Protein 3PP4 (pdb70)

Foldseek 3Di:
DWAWAKDAAAEAEAQAKDKIKIFIDDDDLQAWKKWKWWAFPVRHIGTAKIARQVVGDIDGDCVLVPQWDWGADNVRSMIMIMGGRDDQRVFTWMKIFTQDPPPPGGPYIYPTYGYGYAPDDFDAWDKDKQAWEPVQDDDQKGKIWIKTDFGDDDDKDKDKPVNPDDPQKDKDDWDQDPVRGIMTMIMGMGGPVCLPPDWIWMWMADVVVRDIDIGIHHHD/DKAKAWPDQEAADAAFAKDKIKMFIPDFQADPVGFRFKWKWFAFPPGDIDTQAGRFFRGDPPRDPQWGKHDGRTMIMIMRHGDDLRRFGWMKMWGDSDPPTDIYPTYGYAHDDDFDFWDKDKDWADPVVLVVFKTKIKIKTHFGPDPDKDKWKAFLHHTDPDQKDKDKDDQDSPSRGIMMMIIGMDTSVVVVVTFKIKMWMDDPNDPHIDIDIDTPPDD/DDDLDDPDPVCVVPPSSVVVVVVD

Sequence (463 aa):
QVQLVQSGAEVKKKPGSSSSVKVSCKKASSGYAFSSYSWIINWVRQAPGQGLEWMMGRIFPGDGDTDYNGKFKGRVVTITADKSTSTAYMMELSSLRSEDTAVYYCARNVFDGYWLVYWGQGTLVTVSSASSTKGPSSVFPLAPSSSKSTSGGTAALGCLVKDYFPEPVTVSWNSGALTSGVHTFPAVVLQQSSGLYSSLSSVVTTVPSSSSLGTQTTYIICNVNHKPSNTKVDKKVVEPKDIVMTQTTPLSSLPVTPGEEPASSSISSCRSSKSLLHSSNGITYLLYWYLQKPGQSSPQLLIYQMMSNLLLVSSSGVPDRFSSGSSGSGTTDFTLKISRVEEAEEDVGVYYCAQNLELPYTFGGGTKVEIKRTVAAPSVFIFPPSDEQLKSGTTASVVCLLLNNNNFYPREAKVQWKVDNALQSGNSQESVVTEQDSSKKDSTYSLSSTLLTLSKADYEKHKVYACEVTHQGLSSPVTKSFNRGECIYNCEPANPSEKNSPSSTTQYCYSIQ

Structure (mmCIF, N/CA/C/O backbone):
data_3PP4
#
_entry.id   3PP4
#
_cell.length_a   84.050
_cell.length_b   85.900
_cell.length_c   72.870
_cell.angle_alpha   90.00
_cell.angle_beta   116.34
_cell.angle_gamma   90.00
#
_symmetry.space_group_name_H-M   'C 1 2 1'
#
loop_
_entity.id
_entity.type
_entity.pdbx_description
1 polymer 'GA101 Fab heavy chain'
2 polymer 'GA101 Fab light chain'
3 polymer 'B-lymphocyte antigen CD20'
4 non-polymer 'CHLORIDE ION'
5 water water
#
loop_
_atom_site.group_PDB
_atom_site.id
_atom_site.type_symbol
_atom_site.label_atom_id
_atom_site.label_alt_id
_atom_site.label_comp_id
_atom_site.label_asym_id
_atom_site.label_entity_id
_atom_site.label_seq_id
_atom_site.pdbx_PDB_ins_code
_atom_site.Cartn_x
_atom_site.Cartn_y
_atom_site.Cartn_z
_atom_site.occupancy
_atom_site.B_iso_or_equiv
_atom_site.auth_seq_id
_atom_site.auth_comp_id
_atom_site.auth_asym_id
_atom_site.auth_atom_id
_atom_site.pdbx_PDB_model_num
ATOM 1 N N . GLN A 1 1 ? 2.044 -12.206 10.731 1.00 35.31 1 GLN H N 1
ATOM 2 C CA . GLN A 1 1 ? 3.347 -11.695 11.134 1.00 32.93 1 GLN H CA 1
ATOM 3 C C . GLN A 1 1 ? 4.403 -12.054 10.097 1.00 28.44 1 GLN H C 1
ATOM 4 O O . GLN A 1 1 ? 4.749 -13.222 9.943 1.00 27.91 1 GLN H O 1
ATOM 10 N N . VAL A 1 2 ? 4.908 -11.050 9.386 1.00 24.73 2 VAL H N 1
ATOM 11 C CA . VAL A 1 2 ? 5.935 -11.278 8.376 1.00 21.21 2 VAL H CA 1
ATOM 12 C C . VAL A 1 2 ? 7.253 -11.644 9.040 1.00 20.02 2 VAL H C 1
ATOM 13 O O . VAL A 1 2 ? 7.712 -10.954 9.951 1.00 20.73 2 VAL H O 1
ATOM 17 N N . GLN A 1 3 ? 7.852 -12.740 8.588 1.00 17.52 3 GLN H N 1
ATOM 18 C CA . GLN A 1 3 ? 9.142 -13.168 9.107 1.00 17.27 3 GLN H CA 1
ATOM 19 C C . GLN A 1 3 ? 10.031 -13.660 7.978 1.00 16.47 3 GLN H C 1
ATOM 20 O O . GLN A 1 3 ? 9.561 -14.293 7.033 1.00 15.42 3 GLN H O 1
ATOM 26 N N . LEU A 1 4 ? 11.317 -13.338 8.076 1.00 14.59 4 LEU H N 1
ATOM 27 C CA . LEU A 1 4 ? 12.321 -13.860 7.168 1.00 12.53 4 LEU H CA 1
ATOM 28 C C . LEU A 1 4 ? 13.423 -14.458 8.018 1.00 13.32 4 LEU H C 1
ATOM 29 O O . LEU A 1 4 ? 14.132 -13.734 8.717 1.00 15.12 4 LEU H O 1
ATOM 34 N N . VAL A 1 5 ? 13.560 -15.780 7.970 1.00 12.67 5 VAL H N 1
ATOM 35 C CA . VAL A 1 5 ? 14.517 -16.466 8.827 1.00 13.80 5 VAL H CA 1
ATOM 36 C C . VAL A 1 5 ? 15.622 -17.100 7.988 1.00 12.69 5 VAL H C 1
ATOM 37 O O . VAL A 1 5 ? 15.360 -17.954 7.143 1.00 13.25 5 VAL H O 1
ATOM 41 N N . GLN A 1 6 ? 16.858 -16.672 8.223 1.00 13.14 6 GLN H N 1
ATOM 42 C CA . GLN A 1 6 ? 17.986 -17.128 7.418 1.00 12.98 6 GLN H CA 1
ATOM 43 C C . GLN A 1 6 ? 18.756 -18.263 8.072 1.00 13.50 6 GLN H C 1
ATOM 44 O O . GLN A 1 6 ? 18.643 -18.499 9.276 1.00 16.00 6 GLN H O 1
ATOM 50 N N . SER A 1 7 ? 19.544 -18.957 7.259 1.00 13.02 7 SER H N 1
ATOM 51 C CA . SER A 1 7 ? 20.444 -19.985 7.757 1.00 14.56 7 SER H CA 1
ATOM 52 C C . SER A 1 7 ? 21.538 -19.402 8.660 1.00 15.51 7 SER H C 1
ATOM 53 O O . SER A 1 7 ? 21.807 -18.198 8.649 1.00 14.97 7 SER H O 1
ATOM 56 N N . GLY A 1 8 ? 22.164 -20.270 9.445 1.00 15.42 8 GLY H N 1
ATOM 57 C CA . GLY A 1 8 ? 23.168 -19.848 10.403 1.00 16.58 8 GLY H CA 1
ATOM 58 C C . GLY A 1 8 ? 24.506 -19.505 9.774 1.00 16.72 8 GLY H C 1
ATOM 59 O O . GLY A 1 8 ? 24.729 -19.745 8.583 1.00 17.22 8 GLY H O 1
ATOM 60 N N . ALA A 1 9 ? 25.396 -18.941 10.586 1.00 17.14 9 ALA H N 1
ATOM 61 C CA . ALA A 1 9 ? 26.737 -18.575 10.142 1.00 17.83 9 ALA H CA 1
ATOM 62 C C . ALA A 1 9 ? 27.442 -19.734 9.456 1.00 19.98 9 ALA H C 1
ATOM 63 O O . ALA A 1 9 ? 27.302 -20.892 9.849 1.00 19.79 9 ALA H O 1
ATOM 65 N N . GLU A 1 10 ? 28.217 -19.408 8.434 1.00 21.14 10 GLU H N 1
ATOM 66 C CA . GLU A 1 10 ? 28.842 -20.424 7.611 1.00 24.31 10 GLU H CA 1
ATOM 67 C C . GLU A 1 10 ? 30.308 -20.063 7.410 1.00 21.56 10 GLU H C 1
ATOM 68 O O . GLU A 1 10 ? 30.640 -18.914 7.118 1.00 23.01 10 GLU H O 1
ATOM 74 N N . VAL A 1 11 ? 31.186 -21.039 7.603 1.00 20.55 11 VAL H N 1
ATOM 75 C CA . VAL A 1 11 ? 32.587 -20.873 7.253 1.00 20.67 11 VAL H CA 1
ATOM 76 C C . VAL A 1 11 ? 32.813 -21.567 5.920 1.00 19.71 11 VAL H C 1
ATOM 77 O O . VAL A 1 11 ? 32.435 -22.724 5.755 1.00 21.81 11 VAL H O 1
ATOM 81 N N . LYS A 1 12 ? 33.407 -20.855 4.966 1.00 17.96 12 LYS H N 1
ATOM 82 C CA . LYS A 1 12 ? 33.641 -21.400 3.630 1.00 16.68 12 LYS H CA 1
ATOM 83 C C . LYS A 1 12 ? 35.102 -21.260 3.245 1.00 17.12 12 LYS H C 1
ATOM 84 O O . LYS A 1 12 ? 35.741 -20.272 3.586 1.00 18.56 12 LYS H O 1
ATOM 90 N N . LYS A 1 13 ? 35.630 -22.247 2.529 1.00 17.25 13 LYS H N 1
ATOM 91 C CA A LYS A 1 13 ? 37.006 -22.161 2.067 0.75 18.33 13 LYS H CA 1
ATOM 92 C CA B LYS A 1 13 ? 37.006 -22.196 2.043 0.25 18.72 13 LYS H CA 1
ATOM 93 C C . LYS A 1 13 ? 37.093 -21.310 0.807 1.00 19.31 13 LYS H C 1
ATOM 94 O O . LYS A 1 13 ? 36.148 -21.244 0.024 1.00 18.62 13 LYS H O 1
ATOM 105 N N . PRO A 1 14 ? 38.235 -20.638 0.614 1.00 19.96 14 PRO H N 1
ATOM 106 C CA . PRO A 1 14 ? 38.406 -19.848 -0.608 1.00 20.07 14 PRO H CA 1
ATOM 107 C C . PRO A 1 14 ? 38.169 -20.699 -1.857 1.00 20.44 14 PRO H C 1
ATOM 108 O O . PRO A 1 14 ? 38.622 -21.847 -1.921 1.00 21.78 14 PRO H O 1
ATOM 112 N N . GLY A 1 15 ? 37.460 -20.141 -2.832 1.00 18.85 15 GLY H N 1
ATOM 113 C CA . GLY A 1 15 ? 37.185 -20.834 -4.080 1.00 17.86 15 GLY H CA 1
ATOM 114 C C . GLY A 1 15 ? 35.890 -21.627 -4.069 1.00 18.31 15 GLY H C 1
ATOM 115 O O . GLY A 1 15 ? 35.457 -22.132 -5.103 1.00 19.72 15 GLY H O 1
ATOM 116 N N . SER A 1 16 ? 35.269 -21.742 -2.901 1.00 17.11 16 SER H N 1
ATOM 117 C CA . SER A 1 16 ? 34.035 -22.516 -2.780 1.00 16.45 16 SER H CA 1
ATOM 118 C C . SER A 1 16 ? 32.807 -21.669 -3.098 1.00 14.94 16 SER H C 1
ATOM 119 O O . SER A 1 16 ? 32.921 -20.493 -3.429 1.00 15.78 16 SER H O 1
ATOM 122 N N . SER A 1 17 ? 31.634 -22.288 -3.012 1.00 16.67 17 SER H N 1
ATOM 123 C CA A SER A 1 17 ? 30.373 -21.584 -3.225 0.56 16.33 17 SER H CA 1
ATOM 124 C CA B SER A 1 17 ? 30.373 -21.591 -3.227 0.37 16.70 17 SER H CA 1
ATOM 125 C CA C SER A 1 17 ? 30.376 -21.588 -3.225 0.07 16.96 17 SER H CA 1
ATOM 126 C C . SER A 1 17 ? 29.462 -21.787 -2.022 1.00 17.95 17 SER H C 1
ATOM 127 O O . SER A 1 17 ? 29.304 -22.903 -1.530 1.00 22.24 17 SER H O 1
ATOM 134 N N . VAL A 1 18 ? 28.865 -20.703 -1.547 1.00 14.64 18 VAL H N 1
ATOM 135 C CA . VAL A 1 18 ? 27.983 -20.783 -0.393 1.00 15.52 18 VAL H CA 1
ATOM 136 C C . VAL A 1 18 ? 26.539 -20.673 -0.855 1.00 15.11 18 VAL H C 1
ATOM 137 O O . VAL A 1 18 ? 26.265 -20.079 -1.891 1.00 16.73 18 VAL H O 1
ATOM 141 N N . LYS A 1 19 ? 25.630 -21.277 -0.100 1.00 13.73 19 LYS H N 1
ATOM 142 C CA . LYS A 1 19 ? 24.201 -21.157 -0.362 1.00 12.34 19 LYS H CA 1
ATOM 143 C C . LYS A 1 19 ? 23.514 -20.666 0.908 1.00 14.66 19 LYS H C 1
ATOM 144 O O . LYS A 1 19 ? 23.462 -21.376 1.907 1.00 22.33 19 LYS H O 1
ATOM 150 N N . VAL A 1 20 ? 22.995 -19.446 0.877 1.00 10.76 20 VAL H N 1
ATOM 151 C CA . VAL A 1 20 ? 22.361 -18.863 2.052 1.00 11.27 20 VAL H CA 1
ATOM 152 C C . VAL A 1 20 ? 20.855 -18.927 1.862 1.00 11.91 20 VAL H C 1
ATOM 153 O O . VAL A 1 20 ? 20.354 -18.615 0.784 1.00 11.80 20 VAL H O 1
ATOM 157 N N . SER A 1 21 ? 20.134 -19.342 2.899 1.00 12.79 21 SER H N 1
ATOM 158 C CA . SER A 1 21 ? 18.684 -19.476 2.784 1.00 12.61 21 SER H CA 1
ATOM 159 C C . SER A 1 21 ? 17.952 -18.350 3.496 1.00 13.41 21 SER H C 1
ATOM 160 O O . SER A 1 21 ? 18.493 -17.705 4.394 1.00 14.58 21 SER H O 1
ATOM 163 N N . CYS A 1 22 ? 16.710 -18.135 3.079 1.00 11.84 22 CYS H N 1
ATOM 164 C CA . CYS A 1 22 ? 15.851 -17.092 3.624 1.00 11.60 22 CYS H CA 1
ATOM 165 C C . CYS A 1 22 ? 14.439 -17.651 3.591 1.00 12.48 22 CYS H C 1
ATOM 166 O O . CYS A 1 22 ? 13.802 -17.674 2.539 1.00 13.37 22 CYS H O 1
ATOM 169 N N . LYS A 1 23 ? 13.966 -18.133 4.735 1.00 12.46 23 LYS H N 1
ATOM 170 C CA A LYS A 1 23 ? 12.642 -18.736 4.799 0.63 13.05 23 LYS H CA 1
ATOM 171 C CA B LYS A 1 23 ? 12.648 -18.745 4.826 0.37 12.98 23 LYS H CA 1
ATOM 172 C C . LYS A 1 23 ? 11.598 -17.700 5.179 1.00 13.77 23 LYS H C 1
ATOM 173 O O . LYS A 1 23 ? 11.684 -17.062 6.231 1.00 14.69 23 LYS H O 1
ATOM 184 N N . ALA A 1 24 ? 10.614 -17.533 4.301 1.00 13.14 24 ALA H N 1
ATOM 185 C CA . ALA A 1 24 ? 9.600 -16.494 4.460 1.00 14.48 24 ALA H CA 1
ATOM 186 C C . ALA A 1 24 ? 8.287 -17.025 5.004 1.00 15.66 24 ALA H C 1
ATOM 187 O O . ALA A 1 24 ? 7.877 -18.147 4.704 1.00 17.53 24 ALA H O 1
ATOM 189 N N . SER A 1 25 ? 7.618 -16.195 5.791 1.00 17.06 25 SER H N 1
ATOM 190 C CA A SER A 1 25 ? 6.293 -16.537 6.284 0.88 18.96 25 SER H CA 1
ATOM 191 C CA B SER A 1 25 ? 6.311 -16.539 6.334 0.12 17.80 25 SER H CA 1
ATOM 192 C C . SER A 1 25 ? 5.505 -15.275 6.596 1.00 18.73 25 SER H C 1
ATOM 193 O O . SER A 1 25 ? 6.066 -14.182 6.687 1.00 19.06 25 SER H O 1
ATOM 198 N N . GLY A 1 26 ? 4.193 -15.430 6.730 1.00 20.07 26 GLY H N 1
ATOM 199 C CA . GLY A 1 26 ? 3.335 -14.316 7.083 1.00 20.52 26 GLY H CA 1
ATOM 200 C C . GLY A 1 26 ? 2.886 -13.429 5.939 1.00 20.74 26 GLY H C 1
ATOM 201 O O . GLY A 1 26 ? 2.261 -12.398 6.171 1.00 25.16 26 GLY H O 1
ATOM 202 N N . TYR A 1 27 ? 3.194 -13.817 4.708 1.00 20.96 27 TYR H N 1
ATOM 203 C CA . TYR A 1 27 ? 2.750 -13.063 3.536 1.00 20.90 27 TYR H CA 1
ATOM 204 C C . TYR A 1 27 ? 2.839 -13.967 2.306 1.00 20.42 27 TYR H C 1
ATOM 205 O O . TYR A 1 27 ? 3.325 -15.093 2.401 1.00 20.48 27 TYR H O 1
ATOM 214 N N . ALA A 1 28 ? 2.378 -13.483 1.157 1.00 20.59 28 ALA H N 1
ATOM 215 C CA . ALA A 1 28 ? 2.413 -14.284 -0.070 1.00 20.58 28 ALA H CA 1
ATOM 216 C C . ALA A 1 28 ? 3.812 -14.334 -0.681 1.00 18.54 28 ALA H C 1
ATOM 217 O O . ALA A 1 28 ? 4.232 -13.406 -1.364 1.00 19.18 28 ALA H O 1
ATOM 219 N N . PHE A 1 29 ? 4.522 -15.431 -0.437 1.00 18.00 29 PHE H N 1
ATOM 220 C CA . PHE A 1 29 ? 5.885 -15.608 -0.928 1.00 18.36 29 PHE H CA 1
ATOM 221 C C . PHE A 1 29 ? 6.041 -15.317 -2.419 1.00 16.29 29 PHE H C 1
ATOM 222 O O . PHE A 1 29 ? 7.018 -14.702 -2.838 1.00 16.28 29 PHE H O 1
ATOM 230 N N . SER A 1 30 ? 5.075 -15.751 -3.219 1.00 17.55 30 SER H N 1
ATOM 231 C CA A SER A 1 30 ? 5.179 -15.666 -4.674 1.00 19.00 30 SER H CA 1
ATOM 232 C CA B SER A 1 30 ? 5.219 -15.671 -4.666 0.00 18.13 30 SER H CA 1
ATOM 233 C C . SER A 1 30 ? 5.183 -14.242 -5.205 1.00 18.97 30 SER H C 1
ATOM 234 O O . SER A 1 30 ? 5.707 -13.976 -6.283 1.00 19.68 30 SER H O 1
ATOM 239 N N . TYR A 1 31 ? 4.585 -13.328 -4.453 1.00 18.27 31 TYR H N 1
ATOM 240 C CA . TYR A 1 31 ? 4.268 -12.019 -5.017 1.00 15.74 31 TYR H CA 1
ATOM 241 C C . TYR A 1 31 ? 5.016 -10.796 -4.475 1.00 15.30 31 TYR H C 1
ATOM 242 O O . TYR A 1 31 ? 4.558 -9.665 -4.643 1.00 16.38 31 TYR H O 1
ATOM 251 N N . SER A 1 32 ? 6.164 -11.014 -3.841 1.00 14.25 32 SER H N 1
ATOM 252 C CA . SER A 1 32 ? 7.053 -9.912 -3.479 1.00 14.31 32 SER H CA 1
ATOM 253 C C . SER A 1 32 ? 8.472 -10.255 -3.883 1.00 12.94 32 SER H C 1
ATOM 254 O O . SER A 1 32 ? 8.882 -11.415 -3.792 1.00 14.17 32 SER H O 1
ATOM 257 N N . TRP A 1 33 ? 9.218 -9.246 -4.326 1.00 11.59 33 TRP H N 1
ATOM 258 C CA . TRP A 1 33 ? 10.633 -9.417 -4.612 1.00 10.85 33 TRP H CA 1
ATOM 259 C C . TRP A 1 33 ? 11.391 -9.650 -3.321 1.00 11.06 33 TRP H C 1
ATOM 260 O O . TRP A 1 33 ? 11.193 -8.935 -2.333 1.00 12.01 33 TRP H O 1
ATOM 271 N N . ILE A 1 34 ? 12.247 -10.663 -3.323 1.00 9.32 34 ILE H N 1
ATOM 272 C CA A ILE A 1 34 ? 13.204 -10.855 -2.244 0.61 11.43 34 ILE H CA 1
ATOM 273 C CA B ILE A 1 34 ? 13.196 -10.826 -2.239 0.39 10.61 34 ILE H CA 1
ATOM 274 C C . ILE A 1 34 ? 14.552 -10.350 -2.730 1.00 11.55 34 ILE H C 1
ATOM 275 O O . ILE A 1 34 ? 15.041 -10.797 -3.775 1.00 13.11 34 ILE H O 1
ATOM 284 N N . ASN A 1 35 ? 15.135 -9.419 -1.983 1.00 10.13 35 ASN H N 1
ATOM 285 C CA . ASN A 1 35 ? 16.427 -8.843 -2.319 1.00 9.61 35 ASN H CA 1
ATOM 286 C C . ASN A 1 35 ? 17.513 -9.407 -1.427 1.00 10.37 35 ASN H C 1
ATOM 287 O O . ASN A 1 35 ? 17.251 -9.804 -0.294 1.00 12.45 35 ASN H O 1
ATOM 292 N N . TRP A 1 36 ? 18.734 -9.444 -1.947 1.00 9.72 36 TRP H N 1
ATOM 293 C CA . TRP A 1 36 ? 19.880 -9.840 -1.143 1.00 9.46 36 TRP H CA 1
ATOM 294 C C . TRP A 1 36 ? 20.854 -8.675 -1.080 1.00 10.28 36 TRP H C 1
ATOM 295 O O . TRP A 1 36 ? 21.183 -8.082 -2.104 1.00 11.12 36 TRP H O 1
ATOM 306 N N . VAL A 1 37 ? 21.282 -8.345 0.135 1.00 9.61 37 VAL H N 1
ATOM 307 C CA . VAL A 1 37 ? 22.157 -7.207 0.389 1.00 11.31 37 VAL H CA 1
ATOM 308 C C . VAL A 1 37 ? 23.221 -7.681 1.354 1.00 13.15 37 VAL H C 1
ATOM 309 O O . VAL A 1 37 ? 22.908 -8.358 2.331 1.00 15.19 37 VAL H O 1
ATOM 313 N N . ARG A 1 38 ? 24.480 -7.345 1.096 1.00 11.16 38 ARG H N 1
ATOM 314 C CA . ARG A 1 38 ? 25.527 -7.765 2.011 1.00 14.24 38 ARG H CA 1
ATOM 315 C C . ARG A 1 38 ? 26.202 -6.597 2.700 1.00 15.68 38 ARG H C 1
ATOM 316 O O . ARG A 1 38 ? 26.172 -5.460 2.226 1.00 15.84 38 ARG H O 1
ATOM 324 N N . GLN A 1 39 ? 26.806 -6.899 3.838 1.00 15.95 39 GLN H N 1
ATOM 325 C CA . GLN A 1 39 ? 27.489 -5.903 4.637 1.00 17.89 39 GLN H CA 1
ATOM 326 C C . GLN A 1 39 ? 28.852 -6.454 5.002 1.00 20.91 39 GLN H C 1
ATOM 327 O O . GLN A 1 39 ? 28.980 -7.249 5.929 1.00 20.42 39 GLN H O 1
ATOM 333 N N . ALA A 1 40 ? 29.861 -6.049 4.240 1.00 25.23 40 ALA H N 1
ATOM 334 C CA . ALA A 1 40 ? 31.236 -6.423 4.519 1.00 29.43 40 ALA H CA 1
ATOM 335 C C . ALA A 1 40 ? 31.842 -5.376 5.438 1.00 34.42 40 ALA H C 1
ATOM 336 O O . ALA A 1 40 ? 31.466 -4.205 5.373 1.00 35.67 40 ALA H O 1
ATOM 338 N N . PRO A 1 41 ? 32.770 -5.795 6.313 0.83 36.57 41 PRO H N 1
ATOM 339 C CA . PRO A 1 41 ? 33.473 -4.846 7.185 0.93 38.46 41 PRO H CA 1
ATOM 340 C C . PRO A 1 41 ? 34.129 -3.722 6.389 0.58 40.62 41 PRO H C 1
ATOM 341 O O . PRO A 1 41 ? 34.728 -3.967 5.342 0.90 40.87 41 PRO H O 1
ATOM 345 N N . GLY A 1 42 ? 34.009 -2.496 6.886 1.00 42.58 42 GLY H N 1
ATOM 346 C CA . GLY A 1 42 ? 34.611 -1.350 6.232 1.00 43.17 42 GLY H CA 1
ATOM 347 C C . GLY A 1 42 ? 33.831 -0.954 4.997 1.00 42.25 42 GLY H C 1
ATOM 348 O O . GLY A 1 42 ? 34.193 -0.018 4.285 1.00 42.71 42 GLY H O 1
ATOM 349 N N . GLN A 1 43 ? 32.750 -1.680 4.741 1.00 42.49 43 GLN H N 1
ATOM 350 C CA . GLN A 1 43 ? 31.867 -1.358 3.637 1.00 40.35 43 GLN H CA 1
ATOM 351 C C . GLN A 1 43 ? 30.477 -1.081 4.194 1.00 38.48 43 GLN H C 1
ATOM 352 O O . GLN A 1 43 ? 30.117 -1.551 5.277 1.00 38.88 43 GLN H O 1
ATOM 358 N N . GLY A 1 44 ? 29.695 -0.301 3.466 1.00 34.19 44 GLY H N 1
ATOM 359 C CA . GLY A 1 44 ? 28.325 -0.080 3.870 1.00 30.61 44 GLY H CA 1
ATOM 360 C C . GLY A 1 44 ? 27.513 -1.292 3.478 1.00 28.06 44 GLY H C 1
ATOM 361 O O . GLY A 1 44 ? 27.937 -2.432 3.664 1.00 30.33 44 GLY H O 1
ATOM 362 N N . LEU A 1 45 ? 26.335 -1.038 2.933 1.00 22.59 45 LEU H N 1
ATOM 363 C CA . LEU A 1 45 ? 25.482 -2.093 2.426 1.00 17.27 45 LEU H CA 1
ATOM 364 C C . LEU A 1 45 ? 25.657 -2.156 0.917 1.00 16.61 45 LEU H C 1
ATOM 365 O O . LEU A 1 45 ? 25.793 -1.125 0.252 1.00 17.94 45 LEU H O 1
ATOM 370 N N . GLU A 1 46 ? 25.686 -3.366 0.373 1.00 16.63 46 GLU H N 1
ATOM 371 C CA . GLU A 1 46 ? 25.824 -3.530 -1.065 1.00 15.44 46 GLU H CA 1
ATOM 372 C C . GLU A 1 46 ? 24.773 -4.488 -1.597 1.00 12.66 46 GLU H C 1
ATOM 373 O O . GLU A 1 46 ? 24.592 -5.581 -1.065 1.00 15.11 46 GLU H O 1
ATOM 379 N N . TRP A 1 47 ? 24.080 -4.066 -2.648 1.00 11.36 47 TRP H N 1
ATOM 380 C CA . TRP A 1 47 ? 23.005 -4.867 -3.233 1.00 11.63 47 TRP H CA 1
ATOM 381 C C . TRP A 1 47 ? 23.562 -5.963 -4.140 1.00 12.89 47 TRP H C 1
ATOM 382 O O . TRP A 1 47 ? 24.438 -5.708 -4.966 1.00 15.67 47 TRP H O 1
ATOM 393 N N . MET A 1 48 ? 23.047 -7.181 -3.997 1.00 12.67 48 MET H N 1
ATOM 394 C CA A MET A 1 48 ? 23.534 -8.282 -4.811 0.73 13.71 48 MET H CA 1
ATOM 395 C CA B MET A 1 48 ? 23.523 -8.324 -4.778 0.27 12.29 48 MET H CA 1
ATOM 396 C C . MET A 1 48 ? 22.583 -8.651 -5.936 1.00 13.33 48 MET H C 1
ATOM 397 O O . MET A 1 48 ? 23.017 -8.937 -7.055 1.00 15.10 48 MET H O 1
ATOM 406 N N . GLY A 1 49 ? 21.288 -8.634 -5.648 1.00 11.09 49 GLY H N 1
ATOM 407 C CA . GLY A 1 49 ? 20.302 -9.001 -6.641 1.00 10.18 49 GLY H CA 1
ATOM 408 C C . GLY A 1 49 ? 18.956 -9.261 -5.995 1.00 10.80 49 GLY H C 1
ATOM 409 O O . GLY A 1 49 ? 18.794 -9.097 -4.781 1.00 11.30 49 GLY H O 1
ATOM 410 N N . ARG A 1 50 ? 17.994 -9.687 -6.804 1.00 10.33 50 ARG H N 1
ATOM 411 C CA . ARG A 1 50 ? 16.651 -9.959 -6.303 1.00 9.26 50 ARG H CA 1
ATOM 412 C C . ARG A 1 50 ? 15.964 -11.031 -7.135 1.00 11.75 50 ARG H C 1
ATOM 413 O O . ARG A 1 50 ? 16.367 -11.305 -8.273 1.00 11.52 50 ARG H O 1
ATOM 421 N N . ILE A 1 51 ? 14.927 -11.633 -6.559 1.00 11.56 51 ILE H N 1
ATOM 422 C CA . ILE A 1 51 ? 14.115 -12.613 -7.264 1.00 12.14 51 ILE H CA 1
ATOM 423 C C . ILE A 1 51 ? 12.641 -12.368 -6.963 1.00 12.40 51 ILE H C 1
ATOM 424 O O . ILE A 1 51 ? 12.280 -11.969 -5.851 1.00 12.40 51 ILE H O 1
ATOM 429 N N . PHE A 1 52 ? 11.804 -12.571 -7.975 1.00 12.53 52 PHE H N 1
ATOM 430 C CA . PHE A 1 52 ? 10.357 -12.573 -7.806 1.00 12.57 52 PHE H CA 1
ATOM 431 C C . PHE A 1 52 ? 9.931 -14.033 -7.838 1.00 13.71 52 PHE H C 1
ATOM 432 O O . PHE A 1 52 ? 9.907 -14.640 -8.902 1.00 15.12 52 PHE H O 1
ATOM 440 N N . PRO A 1 53 ? 9.618 -14.613 -6.669 1.00 12.94 53 PRO H N 1
ATOM 441 C CA . PRO A 1 53 ? 9.460 -16.074 -6.641 1.00 15.41 53 PRO H CA 1
ATOM 442 C C . PRO A 1 53 ? 8.329 -16.613 -7.514 1.00 17.19 53 PRO H C 1
ATOM 443 O O . PRO A 1 53 ? 8.426 -17.744 -7.995 1.00 19.50 53 PRO H O 1
ATOM 447 N N . GLY A 1 54 ? 7.289 -15.816 -7.733 1.00 17.05 54 GLY H N 1
ATOM 448 C CA . GLY A 1 54 ? 6.151 -16.269 -8.512 1.00 18.79 54 GLY H CA 1
ATOM 449 C C . GLY A 1 54 ? 6.528 -16.770 -9.895 1.00 20.30 54 GLY H C 1
ATOM 450 O O . GLY A 1 54 ? 6.029 -17.801 -10.343 1.00 22.83 54 GLY H O 1
ATOM 451 N N . ASP A 1 55 ? 7.407 -16.042 -10.579 1.00 19.46 55 ASP H N 1
ATOM 452 C CA . ASP A 1 55 ? 7.820 -16.438 -11.922 1.00 21.18 55 ASP H CA 1
ATOM 453 C C . ASP A 1 55 ? 9.313 -16.744 -12.022 1.00 20.11 55 ASP H C 1
ATOM 454 O O . ASP A 1 55 ? 9.802 -17.133 -13.083 1.00 21.30 55 ASP H O 1
ATOM 459 N N . GLY A 1 56 ? 10.032 -16.572 -10.916 1.00 18.94 56 GLY H N 1
ATOM 460 C CA . GLY A 1 56 ? 11.456 -16.868 -10.884 1.00 18.22 56 GLY H CA 1
ATOM 461 C C . GLY A 1 56 ? 12.336 -15.803 -11.513 1.00 17.20 56 GLY H C 1
ATOM 462 O O . GLY A 1 56 ? 13.542 -16.003 -11.676 1.00 18.20 56 GLY H O 1
ATOM 463 N N . ASP A 1 57 ? 11.739 -14.668 -11.866 1.00 17.17 57 ASP H N 1
ATOM 464 C CA . ASP A 1 57 ? 12.471 -13.583 -12.509 1.00 16.42 57 ASP H CA 1
ATOM 465 C C . ASP A 1 57 ? 13.533 -13.039 -11.557 1.00 14.46 57 ASP H C 1
ATOM 466 O O . ASP A 1 57 ? 13.294 -12.931 -10.357 1.00 15.42 57 ASP H O 1
ATOM 471 N N . THR A 1 58 ? 14.705 -12.707 -12.091 1.00 15.22 58 THR H N 1
ATOM 472 C CA . THR A 1 58 ? 15.792 -12.168 -11.271 1.00 12.92 58 THR H CA 1
ATOM 473 C C . THR A 1 58 ? 16.424 -10.920 -11.879 1.00 14.13 58 THR H C 1
ATOM 474 O O . THR A 1 58 ? 16.310 -10.670 -13.076 1.00 16.61 58 THR H O 1
ATOM 478 N N . ASP A 1 59 ? 17.091 -10.145 -11.028 1.00 13.37 59 ASP H N 1
ATOM 479 C CA . ASP A 1 59 ? 17.988 -9.082 -11.455 1.00 14.09 59 ASP H CA 1
ATOM 480 C C . ASP A 1 59 ? 19.236 -9.198 -10.605 1.00 14.87 59 ASP H C 1
ATOM 481 O O . ASP A 1 59 ? 19.148 -9.464 -9.401 1.00 14.55 59 ASP H O 1
ATOM 486 N N . TYR A 1 60 ? 20.394 -8.995 -11.222 1.00 16.04 60 TYR H N 1
ATOM 487 C CA . TYR A 1 60 ? 21.661 -9.100 -10.506 1.00 13.89 60 TYR H CA 1
ATOM 488 C C . TYR A 1 60 ? 22.487 -7.829 -10.631 1.00 15.30 60 TYR H C 1
ATOM 489 O O . TYR A 1 60 ? 22.452 -7.148 -11.653 1.00 17.75 60 TYR H O 1
ATOM 498 N N . ASN A 1 61 ? 23.241 -7.523 -9.583 1.00 15.67 61 ASN H N 1
ATOM 499 C CA . ASN A 1 61 ? 24.232 -6.460 -9.644 1.00 16.01 61 ASN H CA 1
ATOM 500 C C . ASN A 1 61 ? 25.398 -6.926 -10.509 1.00 19.76 61 ASN H C 1
ATOM 501 O O . ASN A 1 61 ? 26.023 -7.950 -10.225 1.00 21.01 61 ASN H O 1
ATOM 506 N N . GLY A 1 62 ? 25.680 -6.181 -11.572 1.00 20.69 62 GLY H N 1
ATOM 507 C CA . GLY A 1 62 ? 26.740 -6.538 -12.497 1.00 22.11 62 GLY H CA 1
ATOM 508 C C . GLY A 1 62 ? 28.094 -6.675 -11.829 1.00 23.18 62 GLY H C 1
ATOM 509 O O . GLY A 1 62 ? 28.947 -7.427 -12.300 1.00 25.52 62 GLY H O 1
ATOM 510 N N . LYS A 1 63 ? 28.287 -5.953 -10.727 1.00 24.23 63 LYS H N 1
ATOM 511 C CA . LYS A 1 63 ? 29.575 -5.919 -10.033 1.00 29.26 63 LYS H CA 1
ATOM 512 C C . LYS A 1 63 ? 30.065 -7.311 -9.684 1.00 33.32 63 LYS H C 1
ATOM 513 O O . LYS A 1 63 ? 31.262 -7.601 -9.747 1.00 35.48 63 LYS H O 1
ATOM 519 N N . PHE A 1 64 ? 29.137 -8.165 -9.281 1.00 32.99 64 PHE H N 1
ATOM 520 C CA . PHE A 1 64 ? 29.463 -9.553 -9.042 1.00 35.36 64 PHE H CA 1
ATOM 521 C C . PHE A 1 64 ? 29.405 -10.206 -10.406 1.00 42.21 64 PHE H C 1
ATOM 522 O O . PHE A 1 64 ? 28.339 -10.362 -10.983 1.00 47.40 64 PHE H O 1
ATOM 530 N N . LYS A 1 65 ? 30.568 -10.538 -10.942 1.00 42.46 65 LYS H N 1
ATOM 531 C CA . LYS A 1 65 ? 30.671 -10.926 -12.340 1.00 39.18 65 LYS H CA 1
ATOM 532 C C . LYS A 1 65 ? 30.067 -12.303 -12.602 1.00 35.82 65 LYS H C 1
ATOM 533 O O . LYS A 1 65 ? 30.783 -13.264 -12.877 1.00 37.49 65 LYS H O 1
ATOM 539 N N . GLY A 1 66 ? 28.740 -12.380 -12.514 1.00 30.01 66 GLY H N 1
ATOM 540 C CA . GLY A 1 66 ? 28.013 -13.623 -12.710 1.00 28.35 66 GLY H CA 1
ATOM 541 C C . GLY A 1 66 ? 28.212 -14.662 -11.616 1.00 26.86 66 GLY H C 1
ATOM 542 O O . GLY A 1 66 ? 27.830 -15.819 -11.779 1.00 31.30 66 GLY H O 1
ATOM 543 N N . ARG A 1 67 ? 28.799 -14.253 -10.497 1.00 20.86 67 ARG H N 1
ATOM 544 C CA . ARG A 1 67 ? 29.072 -15.173 -9.392 1.00 17.72 67 ARG H CA 1
ATOM 545 C C . ARG A 1 67 ? 27.865 -15.434 -8.499 1.00 16.79 67 ARG H C 1
ATOM 546 O O . ARG A 1 67 ? 27.888 -16.345 -7.667 1.00 17.02 67 ARG H O 1
ATOM 554 N N . VAL A 1 68 ? 26.823 -14.623 -8.644 1.00 14.85 68 VAL H N 1
ATOM 555 C CA A VAL A 1 68 ? 25.643 -14.728 -7.794 0.52 15.02 68 VAL H CA 1
ATOM 556 C CA B VAL A 1 68 ? 25.658 -14.769 -7.783 0.48 15.12 68 VAL H CA 1
ATOM 557 C C . VAL A 1 68 ? 24.498 -15.438 -8.510 1.00 13.66 68 VAL H C 1
ATOM 558 O O . VAL A 1 68 ? 24.201 -15.132 -9.663 1.00 15.87 68 VAL H O 1
ATOM 565 N N . THR A 1 69 ? 23.862 -16.379 -7.823 1.00 11.91 69 THR H N 1
ATOM 566 C CA . THR A 1 69 ? 22.679 -17.043 -8.346 1.00 11.87 69 THR H CA 1
ATOM 567 C C . THR A 1 69 ? 21.618 -16.978 -7.268 1.00 11.29 69 THR H C 1
ATOM 568 O O . THR A 1 69 ? 21.849 -17.395 -6.138 1.00 11.63 69 THR H O 1
ATOM 572 N N . ILE A 1 70 ? 20.451 -16.445 -7.609 1.00 10.87 70 ILE H N 1
ATOM 573 C CA . ILE A 1 70 ? 19.365 -16.370 -6.649 1.00 11.08 70 ILE H CA 1
ATOM 574 C C . ILE A 1 70 ? 18.214 -17.242 -7.132 1.00 11.87 70 ILE H C 1
ATOM 575 O O . ILE A 1 70 ? 17.835 -17.192 -8.302 1.00 13.23 70 ILE H O 1
ATOM 580 N N . THR A 1 71 ? 17.690 -18.063 -6.228 1.00 11.96 71 THR H N 1
ATOM 581 C CA . THR A 1 71 ? 16.627 -19.000 -6.562 1.00 11.36 71 THR H CA 1
ATOM 582 C C . THR A 1 71 ? 15.538 -18.981 -5.499 1.00 12.23 71 THR H C 1
ATOM 583 O O . THR A 1 71 ? 15.705 -18.399 -4.425 1.00 12.07 71 THR H O 1
ATOM 587 N N . ALA A 1 72 ? 14.417 -19.624 -5.809 1.00 12.66 72 ALA H N 1
ATOM 588 C CA . ALA A 1 72 ? 13.325 -19.766 -4.858 1.00 13.92 72 ALA H CA 1
ATOM 589 C C . ALA A 1 72 ? 12.740 -21.173 -4.903 1.00 15.81 72 ALA H C 1
ATOM 590 O O . ALA A 1 72 ? 12.659 -21.801 -5.963 1.00 18.48 72 ALA H O 1
ATOM 592 N N . ASP A 1 73 ? 12.348 -21.660 -3.734 1.00 16.40 73 ASP H N 1
ATOM 593 C CA . ASP A 1 73 ? 11.679 -22.943 -3.600 1.00 17.62 73 ASP H CA 1
ATOM 594 C C . ASP A 1 73 ? 10.287 -22.666 -3.061 1.00 16.90 73 ASP H C 1
ATOM 595 O O . ASP A 1 73 ? 10.122 -22.373 -1.883 1.00 17.91 73 ASP H O 1
ATOM 600 N N . LYS A 1 74 ? 9.282 -22.748 -3.925 1.00 18.00 74 LYS H N 1
ATOM 601 C CA . LYS A 1 74 ? 7.924 -22.422 -3.516 1.00 20.21 74 LYS H CA 1
ATOM 602 C C . LYS A 1 74 ? 7.367 -23.412 -2.495 1.00 21.07 74 LYS H C 1
ATOM 603 O O . LYS A 1 74 ? 6.499 -23.061 -1.701 1.00 21.86 74 LYS H O 1
ATOM 609 N N . SER A 1 75 ? 7.866 -24.646 -2.510 1.00 19.10 75 SER H N 1
ATOM 610 C CA . SER A 1 75 ? 7.327 -25.676 -1.624 1.00 20.90 75 SER H CA 1
ATOM 611 C C . SER A 1 75 ? 7.604 -25.381 -0.155 1.00 20.87 75 SER H C 1
ATOM 612 O O . SER A 1 75 ? 6.904 -25.880 0.732 1.00 23.84 75 SER H O 1
ATOM 615 N N . THR A 1 76 ? 8.620 -24.562 0.101 1.00 19.11 76 THR H N 1
ATOM 616 C CA . THR A 1 76 ? 9.005 -24.239 1.464 1.00 18.07 76 THR H CA 1
ATOM 617 C C . THR A 1 76 ? 9.055 -22.732 1.690 1.00 16.35 76 THR H C 1
ATOM 618 O O . THR A 1 76 ? 9.497 -22.280 2.743 1.00 18.61 76 THR H O 1
ATOM 622 N N . SER A 1 77 ? 8.608 -21.963 0.701 1.00 15.80 77 SER H N 1
ATOM 623 C CA . SER A 1 77 ? 8.697 -20.499 0.755 1.00 16.22 77 SER H CA 1
ATOM 624 C C . SER A 1 77 ? 10.088 -20.030 1.149 1.00 16.27 77 SER H C 1
ATOM 625 O O . SER A 1 77 ? 10.240 -19.173 2.016 1.00 16.18 77 SER H O 1
ATOM 628 N N . THR A 1 78 ? 11.102 -20.594 0.505 1.00 13.97 78 THR H N 1
ATOM 629 C CA . THR A 1 78 ? 12.478 -20.247 0.819 1.00 13.88 78 THR H CA 1
ATOM 630 C C . THR A 1 78 ? 13.189 -19.656 -0.389 1.00 14.08 78 THR H C 1
ATOM 631 O O . THR A 1 78 ? 13.145 -20.215 -1.486 1.00 15.23 78 THR H O 1
ATOM 635 N N . ALA A 1 79 ? 13.842 -18.514 -0.184 1.00 13.30 79 ALA H N 1
ATOM 636 C CA . ALA A 1 79 ? 14.681 -17.932 -1.218 1.00 13.01 79 ALA H CA 1
ATOM 637 C C . ALA A 1 79 ? 16.137 -18.229 -0.890 1.00 12.15 79 ALA H C 1
ATOM 638 O O . ALA A 1 79 ? 16.498 -18.375 0.276 1.00 12.32 79 ALA H O 1
ATOM 640 N N . TYR A 1 80 ? 16.963 -18.320 -1.925 1.00 10.93 80 TYR H N 1
ATOM 641 C CA . TYR A 1 80 ? 18.370 -18.645 -1.746 1.00 9.63 80 TYR H CA 1
ATOM 642 C C . TYR A 1 80 ? 19.274 -17.695 -2.496 1.00 9.14 80 TYR H C 1
ATOM 643 O O . TYR A 1 80 ? 18.949 -17.238 -3.592 1.00 11.63 80 TYR H O 1
ATOM 652 N N . MET A 1 81 ? 20.431 -17.426 -1.908 1.00 9.40 81 MET H N 1
ATOM 653 C CA A MET A 1 81 ? 21.480 -16.710 -2.609 0.55 11.10 81 MET H CA 1
ATOM 654 C CA B MET A 1 81 ? 21.489 -16.691 -2.586 0.45 10.51 81 MET H CA 1
ATOM 655 C C . MET A 1 81 ? 22.724 -17.570 -2.604 1.00 11.08 81 MET H C 1
ATOM 656 O O . MET A 1 81 ? 23.177 -18.016 -1.551 1.00 12.50 81 MET H O 1
ATOM 665 N N . GLU A 1 82 ? 23.256 -17.820 -3.791 1.00 9.65 82 GLU H N 1
ATOM 666 C CA . GLU A 1 82 ? 24.492 -18.570 -3.901 1.00 11.44 82 GLU H CA 1
ATOM 667 C C . GLU A 1 82 ? 25.563 -17.652 -4.462 1.00 11.78 82 GLU H C 1
ATOM 668 O O . GLU A 1 82 ? 25.318 -16.888 -5.399 1.00 14.97 82 GLU H O 1
ATOM 674 N N . LEU A 1 83 ? 26.746 -17.709 -3.865 1.00 11.51 83 LEU H N 1
ATOM 675 C CA . LEU A 1 83 ? 27.864 -16.901 -4.325 1.00 12.33 83 LEU H CA 1
ATOM 676 C C . LEU A 1 83 ? 29.049 -17.832 -4.509 1.00 13.51 83 LEU H C 1
ATOM 677 O O . LEU A 1 83 ? 29.465 -18.497 -3.562 1.00 14.49 83 LEU H O 1
ATOM 682 N N . SER A 1 84 ? 29.575 -17.882 -5.729 1.00 12.45 84 SER H N 1
ATOM 683 C CA . SER A 1 84 ? 30.624 -18.838 -6.072 1.00 11.49 84 SER H CA 1
ATOM 684 C C . SER A 1 84 ? 32.010 -18.202 -6.072 1.00 11.78 84 SER H C 1
ATOM 685 O O . SER A 1 84 ? 32.147 -16.988 -5.927 1.00 13.76 84 SER H O 1
ATOM 688 N N . SER A 1 85 ? 33.030 -19.044 -6.218 1.00 12.77 85 SER H N 1
ATOM 689 C CA . SER A 1 85 ? 34.425 -18.603 -6.240 1.00 14.87 85 SER H CA 1
ATOM 690 C C . SER A 1 85 ? 34.724 -17.606 -5.123 1.00 15.31 85 SER H C 1
ATOM 691 O O . SER A 1 85 ? 35.223 -16.508 -5.374 1.00 16.73 85 SER H O 1
ATOM 694 N N . LEU A 1 86 ? 34.427 -17.998 -3.887 1.00 13.92 86 LEU H N 1
ATOM 695 C CA . LEU A 1 86 ? 34.548 -17.093 -2.749 1.00 14.55 86 LEU H CA 1
ATOM 696 C C . LEU A 1 86 ? 35.973 -16.616 -2.509 1.00 16.48 86 LEU H C 1
ATOM 697 O O . LEU A 1 86 ? 36.933 -17.389 -2.605 1.00 17.32 86 LEU H O 1
ATOM 702 N N . ARG A 1 87 ? 36.091 -15.331 -2.194 1.00 18.09 87 ARG H N 1
ATOM 703 C CA . ARG A 1 87 ? 37.372 -14.732 -1.849 1.00 20.53 87 ARG H CA 1
ATOM 704 C C . ARG A 1 87 ? 37.260 -14.148 -0.446 1.00 20.69 87 ARG H C 1
ATOM 705 O O . ARG A 1 87 ? 36.161 -13.992 0.082 1.00 20.19 87 ARG H O 1
ATOM 713 N N . SER A 1 88 ? 38.393 -13.831 0.171 1.00 23.43 88 SER H N 1
ATOM 714 C CA . SER A 1 88 ? 38.370 -13.295 1.528 1.00 26.25 88 SER H CA 1
ATOM 715 C C . SER A 1 88 ? 37.485 -12.055 1.637 1.00 26.79 88 SER H C 1
ATOM 716 O O . SER A 1 88 ? 36.848 -11.827 2.669 1.00 27.66 88 SER H O 1
ATOM 719 N N . GLU A 1 89 ? 37.444 -11.254 0.577 1.00 26.69 89 GLU H N 1
ATOM 720 C CA . GLU A 1 89 ? 36.655 -10.023 0.601 1.00 29.26 89 GLU H CA 1
ATOM 721 C C . GLU A 1 89 ? 35.152 -10.278 0.488 1.00 26.40 89 GLU H C 1
ATOM 722 O O . GLU A 1 89 ? 34.350 -9.341 0.537 1.00 27.04 89 GLU H O 1
ATOM 728 N N . ASP A 1 90 ? 34.772 -11.543 0.342 1.00 21.50 90 ASP H N 1
ATOM 729 C CA . ASP A 1 90 ? 33.359 -11.906 0.349 1.00 18.49 90 ASP H CA 1
ATOM 730 C C . ASP A 1 90 ? 32.882 -12.176 1.773 1.00 18.36 90 ASP H C 1
ATOM 731 O O . ASP A 1 90 ? 31.694 -12.394 2.007 1.00 17.88 90 ASP H O 1
ATOM 736 N N . THR A 1 91 ? 33.809 -12.171 2.727 1.00 18.93 91 THR H N 1
ATOM 737 C CA . THR A 1 91 ? 33.426 -12.284 4.130 1.00 16.88 91 THR H CA 1
ATOM 738 C C . THR A 1 91 ? 32.505 -11.117 4.482 1.00 17.53 91 THR H C 1
ATOM 739 O O . THR A 1 91 ? 32.885 -9.949 4.374 1.00 18.75 91 THR H O 1
ATOM 743 N N . ALA A 1 92 ? 31.284 -11.435 4.894 1.00 16.49 92 ALA H N 1
ATOM 744 C CA . ALA A 1 92 ? 30.281 -10.404 5.110 1.00 15.80 92 ALA H CA 1
ATOM 745 C C . ALA A 1 92 ? 29.056 -11.000 5.763 1.00 16.53 92 ALA H C 1
ATOM 746 O O . ALA A 1 92 ? 28.889 -12.218 5.795 1.00 15.36 92 ALA H O 1
ATOM 748 N N . VAL A 1 93 ? 28.181 -10.138 6.266 1.00 16.12 93 VAL H N 1
ATOM 749 C CA . VAL A 1 93 ? 26.865 -10.594 6.673 1.00 14.81 93 VAL H CA 1
ATOM 750 C C . VAL A 1 93 ? 25.935 -10.413 5.479 1.00 13.79 93 VAL H C 1
ATOM 751 O O . VAL A 1 93 ? 25.848 -9.323 4.906 1.00 15.89 93 VAL H O 1
ATOM 755 N N . TYR A 1 94 ? 25.266 -11.494 5.087 1.00 12.57 94 TYR H N 1
ATOM 756 C CA . TYR A 1 94 ? 24.365 -11.467 3.947 1.00 11.49 94 TYR H CA 1
ATOM 757 C C . TYR A 1 94 ? 22.926 -11.418 4.430 1.00 11.78 94 TYR H C 1
ATOM 758 O O . TYR A 1 94 ? 22.509 -12.282 5.202 1.00 13.55 94 TYR H O 1
ATOM 767 N N . TYR A 1 95 ? 22.179 -10.399 3.996 1.00 10.81 95 TYR H N 1
ATOM 768 C CA . TYR A 1 95 ? 20.772 -10.247 4.388 1.00 10.66 95 TYR H CA 1
ATOM 769 C C . TYR A 1 95 ? 19.845 -10.495 3.228 1.00 10.46 95 TYR H C 1
ATOM 770 O O . TYR A 1 95 ? 20.123 -10.082 2.108 1.00 10.78 95 TYR H O 1
ATOM 779 N N . CYS A 1 96 ? 18.713 -11.131 3.506 1.00 10.01 96 CYS H N 1
ATOM 780 C CA . CYS A 1 96 ? 17.602 -11.072 2.574 1.00 9.35 96 CYS H CA 1
ATOM 781 C C . CYS A 1 96 ? 16.623 -10.013 3.074 1.00 10.88 96 CYS H C 1
ATOM 782 O O . CYS A 1 96 ? 16.562 -9.717 4.267 1.00 13.85 96 CYS H O 1
ATOM 785 N N . ALA A 1 97 ? 15.884 -9.418 2.151 1.00 9.44 97 ALA H N 1
ATOM 786 C CA . ALA A 1 97 ? 14.915 -8.397 2.517 1.00 9.44 97 ALA H CA 1
ATOM 787 C C . ALA A 1 97 ? 13.767 -8.434 1.531 1.00 12.33 97 ALA H C 1
ATOM 788 O O . ALA A 1 97 ? 13.978 -8.609 0.333 1.00 13.39 97 ALA H O 1
ATOM 790 N N . ARG A 1 98 ? 12.550 -8.272 2.041 1.00 10.02 98 ARG H N 1
ATOM 791 C CA . ARG A 1 98 ? 11.374 -8.268 1.189 1.00 9.90 98 ARG H CA 1
ATOM 792 C C . ARG A 1 98 ? 11.028 -6.842 0.786 1.00 10.00 98 ARG H C 1
ATOM 793 O O . ARG A 1 98 ? 10.901 -5.964 1.644 1.00 12.02 98 ARG H O 1
ATOM 801 N N . ASN A 1 99 ? 10.881 -6.627 -0.520 1.00 9.39 99 ASN H N 1
ATOM 802 C CA . ASN A 1 99 ? 10.321 -5.389 -1.057 1.00 10.93 99 ASN H CA 1
ATOM 803 C C . ASN A 1 99 ? 8.824 -5.352 -0.822 1.00 10.90 99 ASN H C 1
ATOM 804 O O . ASN A 1 99 ? 8.113 -6.293 -1.176 1.00 12.64 99 ASN H O 1
ATOM 809 N N . VAL A 1 100 ? 8.349 -4.271 -0.215 1.00 11.69 100 VAL H N 1
ATOM 810 C CA . VAL A 1 100 ? 6.918 -4.052 -0.063 1.00 12.67 100 VAL H CA 1
ATOM 811 C C . VAL A 1 100 ? 6.479 -3.043 -1.114 1.00 13.13 100 VAL H C 1
ATOM 812 O O . VAL A 1 100 ? 6.973 -1.908 -1.155 1.00 13.27 100 VAL H O 1
ATOM 816 N N . PHE A 1 101 ? 5.561 -3.473 -1.975 1.00 13.22 101 PHE H N 1
ATOM 817 C CA . PHE A 1 101 ? 5.096 -2.656 -3.084 1.00 13.87 101 PHE H CA 1
ATOM 818 C C . PHE A 1 101 ? 4.396 -1.390 -2.599 1.00 15.42 101 PHE H C 1
ATOM 819 O O . PHE A 1 101 ? 4.068 -1.266 -1.420 1.00 16.78 101 PHE H O 1
ATOM 827 N N . ASP A 1 102 ? 4.181 -0.459 -3.525 1.00 14.43 102 ASP H N 1
ATOM 828 C CA . ASP A 1 102 ? 3.479 0.797 -3.253 1.00 15.52 102 ASP H CA 1
ATOM 829 C C . ASP A 1 102 ? 4.399 1.795 -2.552 1.00 15.78 102 ASP H C 1
ATOM 830 O O . ASP A 1 102 ? 3.945 2.646 -1.784 1.00 19.29 102 ASP H O 1
ATOM 835 N N . GLY A 1 103 ? 5.699 1.670 -2.823 1.00 14.46 103 GLY H N 1
ATOM 836 C CA . GLY A 1 103 ? 6.670 2.694 -2.464 1.00 13.67 103 GLY H CA 1
ATOM 837 C C . GLY A 1 103 ? 7.512 2.443 -1.222 1.00 12.32 103 GLY H C 1
ATOM 838 O O . GLY A 1 103 ? 8.484 3.161 -0.973 1.00 13.14 103 GLY H O 1
ATOM 839 N N . TYR A 1 104 ? 7.153 1.432 -0.439 1.00 12.66 104 TYR H N 1
ATOM 840 C CA . TYR A 1 104 ? 7.804 1.212 0.850 1.00 13.44 104 TYR H CA 1
ATOM 841 C C . TYR A 1 104 ? 9.190 0.606 0.716 1.00 12.34 104 TYR H C 1
ATOM 842 O O . TYR A 1 104 ? 10.055 0.844 1.553 1.00 12.59 104 TYR H O 1
ATOM 851 N N . TRP A 1 105 ? 9.385 -0.199 -0.322 1.00 11.06 105 TRP H N 1
ATOM 852 C CA . TRP A 1 105 ? 10.666 -0.865 -0.555 1.00 11.10 105 TRP H CA 1
ATOM 853 C C . TRP A 1 105 ? 11.042 -1.826 0.599 1.00 11.67 105 TRP H C 1
ATOM 854 O O . TRP A 1 105 ? 10.188 -2.603 1.044 1.00 11.49 105 TRP H O 1
ATOM 865 N N . LEU A 1 106 ? 12.283 -1.792 1.091 1.00 9.98 106 LEU H N 1
ATOM 866 C CA . LEU A 1 106 ? 12.769 -2.887 1.949 1.00 10.67 106 LEU H CA 1
ATOM 867 C C . LEU A 1 106 ? 12.369 -2.788 3.424 1.00 10.93 106 LEU H C 1
ATOM 868 O O . LEU A 1 106 ? 13.160 -2.399 4.280 1.00 10.52 106 LEU H O 1
ATOM 873 N N . VAL A 1 107 ? 11.126 -3.153 3.713 1.00 12.18 107 VAL H N 1
ATOM 874 C CA . VAL A 1 107 ? 10.591 -3.035 5.060 1.00 10.41 107 VAL H CA 1
ATOM 875 C C . VAL A 1 107 ? 11.006 -4.200 5.954 1.00 11.76 107 VAL H C 1
ATOM 876 O O . VAL A 1 107 ? 11.289 -4.021 7.138 1.00 13.62 107 VAL H O 1
ATOM 880 N N . TYR A 1 108 ? 11.038 -5.398 5.382 1.00 10.99 108 TYR H N 1
ATOM 881 C CA . TYR A 1 108 ? 11.266 -6.601 6.172 1.00 11.85 108 TYR H CA 1
ATOM 882 C C . TYR A 1 108 ? 12.615 -7.209 5.858 1.00 12.18 108 TYR H C 1
ATOM 883 O O . TYR A 1 108 ? 12.928 -7.465 4.696 1.00 14.35 108 TYR H O 1
ATOM 892 N N . TRP A 1 109 ? 13.413 -7.424 6.901 1.00 11.52 109 TRP H N 1
ATOM 893 C CA . TRP A 1 109 ? 14.760 -7.956 6.746 1.00 11.97 109 TRP H CA 1
ATOM 894 C C . TRP A 1 109 ? 14.956 -9.243 7.533 1.00 11.88 109 TRP H C 1
ATOM 895 O O . TRP A 1 109 ? 14.422 -9.402 8.635 1.00 14.29 109 TRP H O 1
ATOM 906 N N . GLY A 1 110 ? 15.741 -10.158 6.972 1.00 11.04 110 GLY H N 1
ATOM 907 C CA . GLY A 1 110 ? 16.159 -11.333 7.719 1.00 11.33 110 GLY H CA 1
ATOM 908 C C . GLY A 1 110 ? 17.184 -10.933 8.765 1.00 12.05 110 GLY H C 1
ATOM 909 O O . GLY A 1 110 ? 17.602 -9.770 8.814 1.00 13.66 110 GLY H O 1
ATOM 910 N N . GLN A 1 111 ? 17.605 -11.886 9.594 1.00 12.03 111 GLN H N 1
ATOM 911 C CA . GLN A 1 111 ? 18.529 -11.581 10.686 1.00 13.82 111 GLN H CA 1
ATOM 912 C C . GLN A 1 111 ? 19.982 -11.546 10.209 1.00 14.02 111 GLN H C 1
ATOM 913 O O . GLN A 1 111 ? 20.893 -11.197 10.966 1.00 17.01 111 GLN H O 1
ATOM 919 N N . GLY A 1 112 ? 20.190 -11.901 8.947 1.00 13.36 112 GLY H N 1
ATOM 920 C CA . GLY A 1 112 ? 21.519 -11.910 8.365 1.00 15.22 112 GLY H CA 1
ATOM 921 C C . GLY A 1 112 ? 22.242 -13.225 8.574 1.00 15.52 112 GLY H C 1
ATOM 922 O O . GLY A 1 112 ? 22.003 -13.929 9.558 1.00 16.38 112 GLY H O 1
ATOM 923 N N . THR A 1 113 ? 23.122 -13.555 7.634 1.00 12.87 113 THR H N 1
ATOM 924 C CA . THR A 1 113 ? 23.952 -14.752 7.724 1.00 13.17 113 THR H CA 1
ATOM 925 C C . THR A 1 113 ? 25.403 -14.342 7.532 1.00 14.00 113 THR H C 1
ATOM 926 O O . THR A 1 113 ? 25.778 -13.834 6.471 1.00 14.16 113 THR H O 1
ATOM 930 N N . LEU A 1 114 ? 26.216 -14.551 8.561 1.00 15.19 114 LEU H N 1
ATOM 931 C CA . LEU A 1 114 ? 27.639 -14.262 8.462 1.00 14.28 114 LEU H CA 1
ATOM 932 C C . LEU A 1 114 ? 28.333 -15.372 7.689 1.00 16.20 114 LEU H C 1
ATOM 933 O O . LEU A 1 114 ? 28.271 -16.539 8.067 1.00 18.45 114 LEU H O 1
ATOM 938 N N . VAL A 1 115 ? 28.976 -15.000 6.590 1.00 15.04 115 VAL H N 1
ATOM 939 C CA . VAL A 1 115 ? 29.790 -15.937 5.833 1.00 15.03 115 VAL H CA 1
ATOM 940 C C . VAL A 1 115 ? 31.239 -15.509 5.992 1.00 16.50 115 VAL H C 1
ATOM 941 O O . VAL A 1 115 ? 31.604 -14.386 5.648 1.00 18.44 115 VAL H O 1
ATOM 945 N N . THR A 1 116 ? 32.057 -16.408 6.533 1.00 16.63 116 THR H N 1
ATOM 946 C CA . THR A 1 116 ? 33.462 -16.130 6.758 1.00 17.56 116 THR H CA 1
ATOM 947 C C . THR A 1 116 ? 34.271 -17.000 5.810 1.00 16.11 116 THR H C 1
ATOM 948 O O . THR A 1 116 ? 34.149 -18.224 5.834 1.00 17.45 116 THR H O 1
ATOM 952 N N . VAL A 1 117 ? 35.074 -16.364 4.962 1.00 15.54 117 VAL H N 1
ATOM 953 C CA . VAL A 1 117 ? 35.882 -17.090 3.989 1.00 16.14 117 VAL H CA 1
ATOM 954 C C . VAL A 1 117 ? 37.305 -17.217 4.511 1.00 17.53 117 VAL H C 1
ATOM 955 O O . VAL A 1 117 ? 37.991 -16.214 4.729 1.00 19.40 117 VAL H O 1
ATOM 959 N N . SER A 1 118 ? 37.737 -18.455 4.720 1.00 16.19 118 SER H N 1
ATOM 960 C CA . SER A 1 118 ? 39.028 -18.723 5.338 1.00 17.72 118 SER H CA 1
ATOM 961 C C . SER A 1 118 ? 39.473 -20.138 5.036 1.00 17.21 118 SER H C 1
ATOM 962 O O . SER A 1 118 ? 38.645 -21.031 4.842 1.00 19.01 118 SER H O 1
ATOM 965 N N . SER A 1 119 ? 40.787 -20.336 5.007 1.00 19.24 119 SER H N 1
ATOM 966 C CA . SER A 1 119 ? 41.379 -21.647 4.790 1.00 20.20 119 SER H CA 1
ATOM 967 C C . SER A 1 119 ? 41.632 -22.384 6.106 1.00 20.11 119 SER H C 1
ATOM 968 O O . SER A 1 119 ? 42.072 -23.537 6.102 1.00 23.16 119 SER H O 1
ATOM 971 N N . ALA A 1 120 ? 41.357 -21.721 7.226 1.00 19.34 120 ALA H N 1
ATOM 972 C CA . ALA A 1 120 ? 41.674 -22.268 8.545 1.00 20.62 120 ALA H CA 1
ATOM 973 C C . ALA A 1 120 ? 40.842 -23.495 8.908 1.00 20.69 120 ALA H C 1
ATOM 974 O O . ALA A 1 120 ? 39.715 -23.659 8.436 1.00 22.44 120 ALA H O 1
ATOM 976 N N . SER A 1 121 ? 41.405 -24.358 9.747 1.00 21.11 121 SER H N 1
ATOM 977 C CA A SER A 1 121 ? 40.698 -25.543 10.222 0.61 22.88 121 SER H CA 1
ATOM 978 C CA B SER A 1 121 ? 40.684 -25.534 10.217 0.39 22.51 121 SER H CA 1
ATOM 979 C C . SER A 1 121 ? 40.188 -25.329 11.641 1.00 22.05 121 SER H C 1
ATOM 980 O O . SER A 1 121 ? 40.798 -24.600 12.419 1.00 21.93 121 SER H O 1
ATOM 985 N N . THR A 1 122 ? 39.074 -25.975 11.973 1.00 22.62 122 THR H N 1
ATOM 986 C CA . THR A 1 122 ? 38.506 -25.880 13.312 1.00 24.29 122 THR H CA 1
ATOM 987 C C . THR A 1 122 ? 39.533 -26.240 14.384 1.00 25.08 122 THR H C 1
ATOM 988 O O . THR A 1 122 ? 40.237 -27.247 14.274 1.00 25.83 122 THR H O 1
ATOM 992 N N . LYS A 1 123 ? 39.614 -25.405 15.415 1.00 23.79 123 LYS H N 1
ATOM 993 C CA . LYS A 1 123 ? 40.562 -25.608 16.503 1.00 25.40 123 LYS H CA 1
ATOM 994 C C . LYS A 1 123 ? 40.044 -24.953 17.775 1.00 26.57 123 LYS H C 1
ATOM 995 O O . LYS A 1 123 ? 39.634 -23.791 17.759 1.00 26.20 123 LYS H O 1
ATOM 1001 N N . GLY A 1 124 ? 40.059 -25.702 18.872 1.00 26.99 124 GLY H N 1
ATOM 1002 C CA . GLY A 1 124 ? 39.629 -25.183 20.157 1.00 27.81 124 GLY H CA 1
ATOM 1003 C C . GLY A 1 124 ? 40.659 -24.246 20.760 1.00 28.05 124 GLY H C 1
ATOM 1004 O O . GLY A 1 124 ? 41.852 -24.354 20.473 1.00 27.94 124 GLY H O 1
ATOM 1005 N N . PRO A 1 125 ? 40.204 -23.314 21.605 1.00 27.45 125 PRO H N 1
ATOM 1006 C CA . PRO A 1 125 ? 41.097 -22.293 22.159 1.00 26.50 125 PRO H CA 1
ATOM 1007 C C . PRO A 1 125 ? 41.928 -22.787 23.337 1.00 27.59 125 PRO H C 1
ATOM 1008 O O . PRO A 1 125 ? 41.545 -23.737 24.019 1.00 28.89 125 PRO H O 1
ATOM 1012 N N . SER A 1 126 ? 43.069 -22.142 23.553 1.00 26.79 126 SER H N 1
ATOM 1013 C CA A SER A 1 126 ? 43.807 -22.287 24.798 0.74 28.22 126 SER H CA 1
ATOM 1014 C CA B SER A 1 126 ? 43.813 -22.287 24.793 0.26 27.78 126 SER H CA 1
ATOM 1015 C C . SER A 1 126 ? 43.409 -21.124 25.690 1.00 28.11 126 SER H C 1
ATOM 1016 O O . SER A 1 126 ? 43.233 -20.007 25.212 1.00 29.90 126 SER H O 1
ATOM 1021 N N . VAL A 1 127 ? 43.256 -21.383 26.984 1.00 28.26 127 VAL H N 1
ATOM 1022 C CA . VAL A 1 127 ? 42.829 -20.334 27.907 1.00 28.73 127 VAL H CA 1
ATOM 1023 C C . VAL A 1 127 ? 43.895 -20.035 28.961 1.00 30.54 127 VAL H C 1
ATOM 1024 O O . VAL A 1 127 ? 44.334 -20.928 29.689 1.00 33.12 127 VAL H O 1
ATOM 1028 N N . PHE A 1 128 ? 44.315 -18.776 29.026 1.00 30.67 128 PHE H N 1
ATOM 1029 C CA . PHE A 1 128 ? 45.360 -18.359 29.956 1.00 31.18 128 PHE H CA 1
ATOM 1030 C C . PHE A 1 128 ? 44.849 -17.254 30.870 1.00 31.06 128 PHE H C 1
ATOM 1031 O O . PHE A 1 128 ? 43.993 -16.465 30.475 1.00 32.92 128 PHE H O 1
ATOM 1039 N N . PRO A 1 129 ? 45.376 -17.188 32.100 1.00 30.69 129 PRO H N 1
ATOM 1040 C CA . PRO A 1 129 ? 44.939 -16.161 33.051 1.00 30.18 129 PRO H CA 1
ATOM 1041 C C . PRO A 1 129 ? 45.626 -14.825 32.810 1.00 30.56 129 PRO H C 1
ATOM 1042 O O . PRO A 1 129 ? 46.808 -14.784 32.468 1.00 32.31 129 PRO H O 1
ATOM 1046 N N . LEU A 1 130 ? 44.873 -13.744 32.977 1.00 30.39 130 LEU H N 1
ATOM 1047 C CA . LEU A 1 130 ? 45.439 -12.406 33.044 1.00 29.14 130 LEU H CA 1
ATOM 1048 C C . LEU A 1 130 ? 45.436 -12.009 34.513 1.00 29.55 130 LEU H C 1
ATOM 1049 O O . LEU A 1 130 ? 44.470 -11.427 35.007 1.00 29.70 130 LEU H O 1
ATOM 1054 N N . ALA A 1 131 ? 46.520 -12.342 35.208 1.00 28.36 131 ALA H N 1
ATOM 1055 C CA . ALA A 1 131 ? 46.565 -12.247 36.664 1.00 28.18 131 ALA H CA 1
ATOM 1056 C C . ALA A 1 131 ? 46.520 -10.816 37.184 1.00 27.29 131 ALA H C 1
ATOM 1057 O O . ALA A 1 131 ? 47.180 -9.929 36.646 1.00 28.20 131 ALA H O 1
ATOM 1059 N N . PRO A 1 132 ? 45.732 -10.589 38.241 1.00 26.32 132 PRO H N 1
ATOM 1060 C CA . PRO A 1 132 ? 45.732 -9.286 38.912 1.00 27.33 132 PRO H CA 1
ATOM 1061 C C . PRO A 1 132 ? 47.088 -9.044 39.566 1.00 30.66 132 PRO H C 1
ATOM 1062 O O . PRO A 1 132 ? 47.708 -9.988 40.061 1.00 31.80 132 PRO H O 1
ATOM 1066 N N . SER A 1 133 ? 47.545 -7.797 39.568 1.00 30.92 133 SER H N 1
ATOM 1067 C CA . SER A 1 133 ? 48.802 -7.460 40.227 1.00 33.14 133 SER H CA 1
ATOM 1068 C C . SER A 1 133 ? 48.797 -6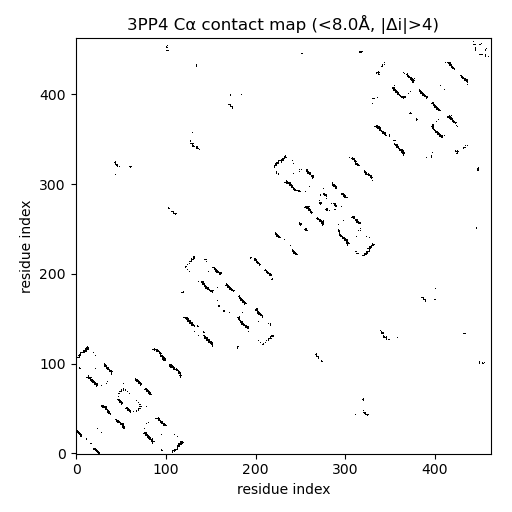.005 40.671 1.00 33.49 133 SER H C 1
ATOM 1069 O O . SER A 1 133 ? 47.805 -5.300 40.505 1.00 32.82 133 SER H O 1
ATOM 1072 N N . SER A 1 134 ? 49.908 -5.559 41.246 1.00 35.83 134 SER H N 1
ATOM 1073 C CA A SER A 1 134 ? 50.051 -4.169 41.656 0.37 36.56 134 SER H CA 1
ATOM 1074 C CA B SER A 1 134 ? 50.031 -4.167 41.660 0.63 36.29 134 SER H CA 1
ATOM 1075 C C . SER A 1 134 ? 49.973 -3.249 40.443 1.00 36.37 134 SER H C 1
ATOM 1076 O O . SER A 1 134 ? 49.860 -2.030 40.578 1.00 37.93 134 SER H O 1
ATOM 1081 N N . LYS A 1 135 ? 50.038 -3.846 39.255 1.00 34.36 135 LYS H N 1
ATOM 1082 C CA . LYS A 1 135 ? 49.995 -3.091 38.008 1.00 33.90 135 LYS H CA 1
ATOM 1083 C C . LYS A 1 135 ? 48.621 -3.136 37.345 1.00 32.59 135 LYS H C 1
ATOM 1084 O O . LYS A 1 135 ? 48.441 -2.610 36.248 1.00 31.69 135 LYS H O 1
ATOM 1090 N N . SER A 1 136 ? 47.654 -3.768 38.005 1.00 30.59 136 SER H N 1
ATOM 1091 C CA . SER A 1 136 ? 46.294 -3.807 37.478 1.00 30.01 136 SER H CA 1
ATOM 1092 C C . SER A 1 136 ? 45.288 -3.316 38.515 1.00 30.63 136 SER H C 1
ATOM 1093 O O . SER A 1 136 ? 44.166 -3.818 38.596 1.00 33.51 136 SER H O 1
ATOM 1096 N N . THR A 1 137 ? 45.693 -2.325 39.302 1.00 27.43 137 THR H N 1
ATOM 1097 C CA . THR A 1 137 ? 44.800 -1.731 40.295 1.00 28.07 137 THR H CA 1
ATOM 1098 C C . THR A 1 137 ? 44.476 -0.280 39.962 1.00 30.71 137 THR H C 1
ATOM 1099 O O . THR A 1 137 ? 45.323 0.461 39.460 1.00 33.79 137 THR H O 1
ATOM 1103 N N . SER A 1 138 ? 43.241 0.115 40.253 1.00 27.97 138 SER H N 1
ATOM 1104 C CA . SER A 1 138 ? 42.802 1.493 40.085 1.00 28.69 138 SER H CA 1
ATOM 1105 C C . SER A 1 138 ? 41.610 1.737 40.999 1.00 29.33 138 SER H C 1
ATOM 1106 O O . SER A 1 138 ? 40.755 0.862 41.164 1.00 28.05 138 SER H O 1
ATOM 1109 N N . GLY A 1 139 ? 41.554 2.929 41.583 1.00 30.25 139 GLY H N 1
ATOM 1110 C CA . GLY A 1 139 ? 40.548 3.244 42.576 1.00 33.41 139 GLY H CA 1
ATOM 1111 C C . GLY A 1 139 ? 40.770 2.347 43.775 1.00 36.93 139 GLY H C 1
ATOM 1112 O O . GLY A 1 139 ? 41.774 2.461 44.477 1.00 42.48 139 GLY H O 1
ATOM 1113 N N . GLY A 1 140 ? 39.830 1.442 44.002 1.00 33.04 140 GLY H N 1
ATOM 1114 C CA . GLY A 1 140 ? 39.966 0.436 45.039 1.00 26.69 140 GLY H CA 1
ATOM 1115 C C . GLY A 1 140 ? 39.695 -0.925 44.437 1.00 23.65 140 GLY H C 1
ATOM 1116 O O . GLY A 1 140 ? 39.306 -1.865 45.131 1.00 21.29 140 GLY H O 1
ATOM 1117 N N . THR A 1 141 ? 39.897 -1.026 43.127 1.00 23.97 141 THR H N 1
ATOM 1118 C CA . THR A 1 141 ? 39.598 -2.253 42.409 1.00 23.95 141 THR H CA 1
ATOM 1119 C C . THR A 1 141 ? 40.849 -2.837 41.781 1.00 24.12 141 THR H C 1
ATOM 1120 O O . THR A 1 141 ? 41.915 -2.215 41.787 1.00 24.70 141 THR H O 1
ATOM 1124 N N . ALA A 1 142 ? 40.703 -4.039 41.240 1.00 22.40 142 ALA H N 1
ATOM 1125 C CA . ALA A 1 142 ? 41.757 -4.679 40.466 1.00 22.53 142 ALA H CA 1
ATOM 1126 C C . ALA A 1 142 ? 41.147 -5.310 39.221 1.00 23.62 142 ALA H C 1
ATOM 1127 O O . ALA A 1 142 ? 40.063 -5.894 39.275 1.00 22.90 142 ALA H O 1
ATOM 1129 N N . ALA A 1 143 ? 41.843 -5.185 38.098 1.00 23.82 143 ALA H N 1
ATOM 1130 C CA . ALA A 1 143 ? 41.415 -5.846 36.874 1.00 23.02 143 ALA H CA 1
ATOM 1131 C C . ALA A 1 143 ? 42.096 -7.200 36.754 1.00 24.69 143 ALA H C 1
ATOM 1132 O O . ALA A 1 143 ? 43.268 -7.347 37.101 1.00 24.64 143 ALA H O 1
ATOM 1134 N N . LEU A 1 144 ? 41.340 -8.185 36.281 1.00 25.20 144 LEU H N 1
ATOM 1135 C CA . LEU A 1 144 ? 41.874 -9.504 35.954 1.00 25.63 144 LEU H CA 1
ATOM 1136 C C . LEU A 1 144 ? 41.093 -10.048 34.761 1.00 25.85 144 LEU H C 1
ATOM 1137 O O . LEU A 1 144 ? 40.092 -9.457 34.346 1.00 25.97 144 LEU H O 1
ATOM 1142 N N . GLY A 1 145 ? 41.542 -11.161 34.195 1.00 25.20 145 GLY H N 1
ATOM 1143 C CA . GLY A 1 145 ? 40.842 -11.701 33.047 1.00 25.88 145 GLY H CA 1
ATOM 1144 C C . GLY A 1 145 ? 41.367 -13.007 32.499 1.00 25.98 145 GLY H C 1
ATOM 1145 O O . GLY A 1 145 ? 42.171 -13.693 33.133 1.00 27.46 145 GLY H O 1
ATOM 1146 N N . CYS A 1 146 ? 40.881 -13.348 31.310 1.00 25.23 146 CYS H N 1
ATOM 1147 C CA . CYS A 1 146 ? 41.306 -14.544 30.604 1.00 25.93 146 CYS H CA 1
ATOM 1148 C C . CYS A 1 146 ? 41.622 -14.235 29.155 1.00 25.75 146 CYS H C 1
ATOM 1149 O O . CYS A 1 146 ? 40.899 -13.494 28.487 1.00 26.02 146 CYS H O 1
ATOM 1152 N N . LEU A 1 147 ? 42.714 -14.815 28.682 1.00 25.32 147 LEU H N 1
ATOM 1153 C CA . LEU A 1 147 ? 43.109 -14.714 27.294 1.00 25.17 147 LEU H CA 1
ATOM 1154 C C . LEU A 1 147 ? 42.689 -16.005 26.607 1.00 24.53 147 LEU H C 1
ATOM 1155 O O . LEU A 1 147 ? 43.171 -17.082 26.957 1.00 24.45 147 LEU H O 1
ATOM 1160 N N . VAL A 1 148 ? 41.767 -15.891 25.654 1.00 22.25 148 VAL H N 1
ATOM 1161 C CA . VAL A 1 148 ? 41.239 -17.047 24.936 1.00 21.65 148 VAL H CA 1
ATOM 1162 C C . VAL A 1 148 ? 41.878 -17.077 23.561 1.00 21.17 148 VAL H C 1
ATOM 1163 O O . VAL A 1 148 ? 41.481 -16.337 22.662 1.00 21.95 148 VAL H O 1
ATOM 1167 N N . LYS A 1 149 ? 42.879 -17.936 23.400 1.00 21.78 149 LYS H N 1
ATOM 1168 C CA . LYS A 1 149 ? 43.804 -17.790 22.289 1.00 23.68 149 LYS H CA 1
ATOM 1169 C C . LYS A 1 149 ? 43.818 -18.958 21.307 1.00 23.51 149 LYS H C 1
ATOM 1170 O O . LYS A 1 149 ? 43.696 -20.122 21.693 1.00 24.38 149 LYS H O 1
ATOM 1176 N N . ASP A 1 150 ? 43.958 -18.616 20.031 1.00 21.21 150 ASP H N 1
ATOM 1177 C CA . ASP A 1 150 ? 44.213 -19.586 18.969 1.00 20.62 150 ASP H CA 1
ATOM 1178 C C . ASP A 1 150 ? 43.059 -20.546 18.713 1.00 20.84 150 ASP H C 1
ATOM 1179 O O . ASP A 1 150 ? 43.231 -21.763 18.793 1.00 23.62 150 ASP H O 1
ATOM 1184 N N . TYR A 1 151 ? 41.891 -20.000 18.387 1.00 18.81 151 TYR H N 1
ATOM 1185 C CA . TYR A 1 151 ? 40.738 -20.831 18.050 1.00 19.14 151 TYR H CA 1
ATOM 1186 C C . TYR A 1 151 ? 40.175 -20.475 16.674 1.00 18.68 151 TYR H C 1
ATOM 1187 O O . TYR A 1 151 ? 40.474 -19.415 16.126 1.00 19.58 151 TYR H O 1
ATOM 1196 N N . PHE A 1 152 ? 39.369 -21.374 16.117 1.00 17.98 152 PHE H N 1
ATOM 1197 C CA . PHE A 1 152 ? 38.706 -21.132 14.840 1.00 17.71 152 PHE H CA 1
ATOM 1198 C C . PHE A 1 152 ? 37.583 -22.143 14.659 1.00 20.47 152 PHE H C 1
ATOM 1199 O O . PHE A 1 152 ? 37.735 -23.301 15.039 1.00 23.27 152 PHE H O 1
ATOM 1207 N N . PRO A 1 153 ? 36.444 -21.710 14.092 1.00 20.90 153 PRO H N 1
ATOM 1208 C CA . PRO A 1 153 ? 36.108 -20.328 13.732 1.00 21.51 153 PRO H CA 1
ATOM 1209 C C . PRO A 1 153 ? 35.483 -19.617 14.923 1.00 22.18 153 PRO H C 1
ATOM 1210 O O . PRO A 1 153 ? 35.470 -20.169 16.026 1.00 23.23 153 PRO H O 1
ATOM 1214 N N . GLU A 1 154 ? 34.973 -18.407 14.714 1.00 21.64 154 GLU H N 1
ATOM 1215 C CA . GLU A 1 154 ? 34.153 -17.773 15.735 1.00 22.45 154 GLU H CA 1
ATOM 1216 C C . GLU A 1 154 ? 32.861 -18.579 15.810 1.00 23.85 154 GLU H C 1
ATOM 1217 O O . GLU A 1 154 ? 32.545 -19.318 14.876 1.00 24.04 154 GLU H O 1
ATOM 1223 N N . PRO A 1 155 ? 32.111 -18.450 16.917 1.00 24.67 155 PRO H N 1
ATOM 1224 C CA . PRO A 1 155 ? 32.392 -17.598 18.072 1.00 25.26 155 PRO H CA 1
ATOM 1225 C C . PRO A 1 155 ? 32.814 -18.407 19.292 1.00 26.43 155 PRO H C 1
ATOM 1226 O O . PRO A 1 155 ? 32.653 -19.629 19.320 1.00 27.42 155 PRO H O 1
ATOM 1230 N N . VAL A 1 156 ? 33.349 -17.716 20.293 1.00 25.74 156 VAL H N 1
ATOM 1231 C CA . VAL A 1 156 ? 33.487 -18.282 21.625 1.00 28.43 156 VAL H CA 1
ATOM 1232 C C . VAL A 1 156 ? 32.620 -17.463 22.564 1.00 29.72 156 VAL H C 1
ATOM 1233 O O . VAL A 1 156 ? 32.336 -16.291 22.302 1.00 30.47 156 VAL H O 1
ATOM 1237 N N . THR A 1 157 ? 32.190 -18.087 23.651 1.00 30.77 157 THR H N 1
ATOM 1238 C CA . THR A 1 157 ? 31.477 -17.371 24.695 1.00 32.22 157 THR H CA 1
ATOM 1239 C C . THR A 1 157 ? 32.293 -17.437 25.975 1.00 30.14 157 THR H C 1
ATOM 1240 O O . THR A 1 157 ? 32.974 -18.428 26.236 1.00 29.01 157 THR H O 1
ATOM 1244 N N . VAL A 1 158 ? 32.253 -16.364 26.753 1.00 28.73 158 VAL H N 1
ATOM 1245 C CA . VAL A 1 158 ? 32.949 -16.329 28.030 1.00 29.15 158 VAL H CA 1
ATOM 1246 C C . VAL A 1 158 ? 32.009 -15.833 29.113 1.00 30.54 158 VAL H C 1
ATOM 1247 O O . VAL A 1 158 ? 31.319 -14.830 28.936 1.00 31.50 158 VAL H O 1
ATOM 1251 N N . SER A 1 159 ? 31.975 -16.550 30.228 1.00 29.94 159 SER H N 1
ATOM 1252 C CA . SER A 1 159 ? 31.250 -16.094 31.404 1.00 31.35 159 SER H CA 1
ATOM 1253 C C . SER A 1 159 ? 32.192 -16.145 32.597 1.00 31.75 159 SER H C 1
ATOM 1254 O O . SER A 1 159 ? 33.286 -16.706 32.506 1.00 30.84 159 SER H O 1
ATOM 1257 N N . TRP A 1 160 ? 31.774 -15.557 33.710 1.00 32.32 160 TRP H N 1
ATOM 1258 C CA . TRP A 1 160 ? 32.615 -15.512 34.898 1.00 32.68 160 TRP H CA 1
ATOM 1259 C C . TRP A 1 160 ? 31.921 -16.120 36.109 1.00 34.02 160 TRP H C 1
ATOM 1260 O O . TRP A 1 160 ? 30.759 -15.818 36.392 1.00 34.36 160 TRP H O 1
ATOM 1271 N N . ASN A 1 161 ? 32.641 -16.987 36.816 1.00 34.23 161 ASN H N 1
ATOM 1272 C CA . ASN A 1 161 ? 32.073 -17.717 37.942 1.00 35.96 161 ASN H CA 1
ATOM 1273 C C . ASN A 1 161 ? 30.719 -18.320 37.574 1.00 38.34 161 ASN H C 1
ATOM 1274 O O . ASN A 1 161 ? 29.738 -18.171 38.302 1.00 38.91 161 ASN H O 1
ATOM 1279 N N . SER A 1 162 ? 30.689 -18.988 36.425 1.00 40.38 162 SER H N 1
ATOM 1280 C CA . SER A 1 162 ? 29.501 -19.689 35.938 1.00 41.45 162 SER H CA 1
ATOM 1281 C C . SER A 1 162 ? 28.284 -18.786 35.763 1.00 42.88 162 SER H C 1
ATOM 1282 O O . SER A 1 162 ? 27.146 -19.241 35.880 1.00 44.51 162 SER H O 1
ATOM 1285 N N . GLY A 1 163 ? 28.529 -17.512 35.473 1.00 43.55 163 GLY H N 1
ATOM 1286 C CA . GLY A 1 163 ? 27.456 -16.563 35.244 1.00 43.52 163 GLY H CA 1
ATOM 1287 C C . GLY A 1 163 ? 27.164 -15.672 36.437 1.00 44.57 163 GLY H C 1
ATOM 1288 O O . GLY A 1 163 ? 26.467 -14.666 36.312 1.00 45.52 163 GLY H O 1
ATOM 1289 N N . ALA A 1 164 ? 27.698 -16.039 37.597 1.00 44.70 164 ALA H N 1
ATOM 1290 C CA . ALA A 1 164 ? 27.454 -15.283 38.823 1.00 44.49 164 ALA H CA 1
ATOM 1291 C C . ALA A 1 164 ? 28.036 -13.875 38.744 1.00 44.09 164 ALA H C 1
ATOM 1292 O O . ALA A 1 164 ? 27.503 -12.939 39.338 1.00 45.42 164 ALA H O 1
ATOM 1294 N N . LEU A 1 165 ? 29.130 -13.736 38.004 1.00 41.97 165 LEU H N 1
ATOM 1295 C CA . LEU A 1 165 ? 29.836 -12.465 37.904 1.00 40.04 165 LEU H CA 1
ATOM 1296 C C . LEU A 1 165 ? 29.607 -11.828 36.538 1.00 37.54 165 LEU H C 1
ATOM 1297 O O . LEU A 1 165 ? 30.128 -12.302 35.532 1.00 34.54 165 LEU H O 1
ATOM 1302 N N . THR A 1 166 ? 28.825 -10.754 36.505 1.00 38.03 166 THR H N 1
ATOM 1303 C CA . THR A 1 166 ? 28.478 -10.105 35.246 1.00 38.91 166 THR H CA 1
ATOM 1304 C C . THR A 1 166 ? 28.830 -8.625 35.263 1.00 38.61 166 THR H C 1
ATOM 1305 O O . THR A 1 166 ? 29.110 -8.030 34.223 1.00 38.79 166 THR H O 1
ATOM 1309 N N . SER A 1 167 ? 28.807 -8.032 36.450 1.00 38.18 167 SER H N 1
ATOM 1310 C CA . SER A 1 167 ? 29.155 -6.628 36.598 1.00 36.63 167 SER H CA 1
ATOM 1311 C C . SER A 1 167 ? 30.653 -6.418 36.405 1.00 32.70 167 SER H C 1
ATOM 1312 O O . SER A 1 167 ? 31.472 -7.201 36.896 1.00 33.14 167 SER H O 1
ATOM 1315 N N . GLY A 1 168 ? 31.002 -5.363 35.677 1.00 27.97 168 GLY H N 1
ATOM 1316 C CA . GLY A 1 168 ? 32.389 -5.011 35.447 1.00 25.64 168 GLY H CA 1
ATOM 1317 C C . GLY A 1 168 ? 33.088 -5.860 34.400 1.00 23.22 168 GLY H C 1
ATOM 1318 O O . GLY A 1 168 ? 34.306 -5.798 34.268 1.00 24.41 168 GLY H O 1
ATOM 1319 N N . VAL A 1 169 ? 32.322 -6.650 33.652 1.00 18.69 169 VAL H N 1
ATOM 1320 C CA . VAL A 1 169 ? 32.902 -7.510 32.627 1.00 20.18 169 VAL H CA 1
ATOM 1321 C C . VAL A 1 169 ? 32.962 -6.840 31.261 1.00 20.56 169 VAL H C 1
ATOM 1322 O O . VAL A 1 169 ? 32.000 -6.203 30.818 1.00 20.91 169 VAL H O 1
ATOM 1326 N N . HIS A 1 170 ? 34.112 -6.975 30.610 1.00 19.06 170 HIS H N 1
ATOM 1327 C CA . HIS A 1 170 ? 34.265 -6.596 29.211 1.00 18.51 170 HIS H CA 1
ATOM 1328 C C . HIS A 1 170 ? 34.855 -7.767 28.447 1.00 18.88 170 HIS H C 1
ATOM 1329 O O . HIS A 1 170 ? 35.973 -8.198 28.729 1.00 18.91 170 HIS H O 1
ATOM 1336 N N . THR A 1 171 ? 34.101 -8.292 27.489 1.00 19.11 171 THR H N 1
ATOM 1337 C CA . THR A 1 171 ? 34.637 -9.307 26.593 1.00 19.78 171 THR H CA 1
ATOM 1338 C C . THR A 1 171 ? 34.878 -8.678 25.230 1.00 18.52 171 THR H C 1
ATOM 1339 O O . THR A 1 171 ? 33.948 -8.288 24.525 1.00 19.64 171 THR H O 1
ATOM 1343 N N . PHE A 1 172 ? 36.147 -8.549 24.877 1.00 17.28 172 PHE H N 1
ATOM 1344 C CA . PHE A 1 172 ? 36.523 -7.812 23.682 1.00 18.39 172 PHE H CA 1
ATOM 1345 C C . PHE A 1 172 ? 36.180 -8.565 22.411 1.00 18.30 172 PHE H C 1
ATOM 1346 O O . PHE A 1 172 ? 36.123 -9.797 22.409 1.00 20.51 172 PHE H O 1
ATOM 1354 N N . PRO A 1 173 ? 35.935 -7.823 21.324 1.00 17.38 173 PRO H N 1
ATOM 1355 C CA . PRO A 1 173 ? 35.799 -8.450 20.009 1.00 18.59 173 PRO H CA 1
ATOM 1356 C C . PRO A 1 173 ? 37.018 -9.312 19.716 1.00 18.93 173 PRO H C 1
ATOM 1357 O O . PRO A 1 173 ? 38.142 -8.925 20.047 1.00 18.40 173 PRO H O 1
ATOM 1361 N N . ALA A 1 174 ? 36.801 -10.474 19.114 1.00 19.44 174 ALA H N 1
ATOM 1362 C CA . ALA A 1 174 ? 37.915 -11.323 18.720 1.00 20.28 174 ALA H CA 1
ATOM 1363 C C . ALA A 1 174 ? 38.771 -10.615 17.679 1.00 21.04 174 ALA H C 1
ATOM 1364 O O . ALA A 1 174 ? 38.268 -9.832 16.871 1.00 22.15 174 ALA H O 1
ATOM 1366 N N . VAL A 1 175 ? 40.070 -10.881 17.706 1.00 21.57 175 VAL H N 1
ATOM 1367 C CA A VAL A 1 175 ? 40.966 -10.367 16.684 0.58 23.95 175 VAL H CA 1
ATOM 1368 C CA B VAL A 1 175 ? 40.967 -10.368 16.682 0.42 22.82 175 VAL H CA 1
ATOM 1369 C C . VAL A 1 175 ? 41.492 -11.526 15.846 1.00 21.76 175 VAL H C 1
ATOM 1370 O O . VAL A 1 175 ? 41.855 -12.573 16.380 1.00 22.06 175 VAL H O 1
ATOM 1377 N N . LEU A 1 176 ? 41.510 -11.346 14.532 1.00 20.90 176 LEU H N 1
ATOM 1378 C CA . LEU A 1 176 ? 42.052 -12.366 13.647 1.00 19.37 176 LEU H CA 1
ATOM 1379 C C . LEU A 1 176 ? 43.568 -12.213 13.610 1.00 20.10 176 LEU H C 1
ATOM 1380 O O . LEU A 1 176 ? 44.089 -11.165 13.228 1.00 22.14 176 LEU H O 1
ATOM 1385 N N . GLN A 1 177 ? 44.275 -13.253 14.032 1.00 19.55 177 GLN H N 1
ATOM 1386 C CA A GLN A 1 177 ? 45.729 -13.241 14.052 0.72 19.04 177 GLN H CA 1
ATOM 1387 C CA B GLN A 1 177 ? 45.730 -13.207 14.037 0.28 20.01 177 GLN H CA 1
ATOM 1388 C C . GLN A 1 177 ? 46.297 -13.588 12.676 1.00 19.46 177 GLN H C 1
ATOM 1389 O O . GLN A 1 177 ? 45.586 -14.098 11.814 1.00 20.04 177 GLN H O 1
ATOM 1400 N N . SER A 1 178 ? 47.583 -13.321 12.485 1.00 20.53 178 SER H N 1
ATOM 1401 C CA . SER A 1 178 ? 48.244 -13.630 11.222 1.00 22.01 178 SER H CA 1
ATOM 1402 C C . SER A 1 178 ? 48.216 -15.123 10.896 1.00 20.23 178 SER H C 1
ATOM 1403 O O . SER A 1 178 ? 48.329 -15.510 9.736 1.00 20.81 178 SER H O 1
ATOM 1406 N N . SER A 1 179 ? 48.069 -15.951 11.924 1.00 18.58 179 SER H N 1
ATOM 1407 C CA . SER A 1 179 ? 48.007 -17.399 11.756 1.00 18.54 179 SER H CA 1
ATOM 1408 C C . SER A 1 179 ? 46.698 -17.852 11.122 1.00 18.03 179 SER H C 1
ATOM 1409 O O . SER A 1 179 ? 46.595 -18.979 10.636 1.00 19.41 179 SER H O 1
ATOM 1412 N N . GLY A 1 180 ? 45.690 -16.986 11.159 1.00 18.25 180 GLY H N 1
ATOM 1413 C CA . GLY A 1 180 ? 44.364 -17.343 10.681 1.00 18.08 180 GLY H CA 1
ATOM 1414 C C . GLY A 1 180 ? 43.463 -17.789 11.817 1.00 15.17 180 GLY H C 1
ATOM 1415 O O . GLY A 1 180 ? 42.286 -18.088 11.613 1.00 16.98 180 GLY H O 1
ATOM 1416 N N . LEU A 1 181 ? 44.018 -17.844 13.023 1.00 15.44 181 LEU H N 1
ATOM 1417 C CA . LEU A 1 181 ? 43.234 -18.197 14.202 1.00 15.34 181 LEU H CA 1
ATOM 1418 C C . LEU A 1 181 ? 42.821 -16.945 14.958 1.00 16.62 181 LEU H C 1
ATOM 1419 O O . LEU A 1 181 ? 43.476 -15.908 14.861 1.00 18.70 181 LEU H O 1
ATOM 1424 N N . TYR A 1 182 ? 41.746 -17.052 15.728 1.00 16.39 182 TYR H N 1
ATOM 1425 C CA . TYR A 1 182 ? 41.278 -15.929 16.532 1.00 18.23 182 TYR H CA 1
ATOM 1426 C C . TYR A 1 182 ? 41.795 -15.947 17.960 1.00 19.35 182 TYR H C 1
ATOM 1427 O O . TYR A 1 182 ? 42.209 -16.982 18.481 1.00 20.30 182 TYR H O 1
ATOM 1436 N N . SER A 1 183 ? 41.759 -14.773 18.576 1.00 19.75 183 SER H N 1
ATOM 1437 C CA A SER A 1 183 ? 42.072 -14.609 19.987 0.52 20.01 183 SER H CA 1
ATOM 1438 C CA B SER A 1 183 ? 42.043 -14.629 19.995 0.48 20.16 183 SER H CA 1
ATOM 1439 C C . SER A 1 183 ? 41.212 -13.485 20.552 1.00 20.65 183 SER H C 1
ATOM 1440 O O . SER A 1 183 ? 40.852 -12.551 19.833 1.00 21.39 183 SER H O 1
ATOM 1445 N N . LEU A 1 184 ? 40.886 -13.572 21.831 1.00 20.61 184 LEU H N 1
ATOM 1446 C CA . LEU A 1 184 ? 40.192 -12.484 22.498 1.00 22.42 184 LEU H CA 1
ATOM 1447 C C . LEU A 1 184 ? 40.502 -12.537 23.975 1.00 22.79 184 LEU H C 1
ATOM 1448 O O . LEU A 1 184 ? 40.950 -13.564 24.493 1.00 24.45 184 LEU H O 1
ATOM 1453 N N . SER A 1 185 ? 40.287 -11.418 24.649 1.00 22.31 185 SER H N 1
ATOM 1454 C CA . SER A 1 185 ? 40.404 -11.382 26.091 1.00 23.37 185 SER H CA 1
ATOM 1455 C C . SER A 1 185 ? 39.073 -10.976 26.690 1.00 21.23 185 SER H C 1
ATOM 1456 O O . SER A 1 185 ? 38.327 -10.192 26.102 1.00 22.17 185 SER H O 1
ATOM 1459 N N . SER A 1 186 ? 38.778 -11.533 27.856 1.00 20.17 186 SER H N 1
ATOM 1460 C CA . SER A 1 186 ? 37.641 -11.103 28.646 1.00 21.01 186 SER H CA 1
ATOM 1461 C C . SER A 1 186 ? 38.193 -10.659 29.989 1.00 22.28 186 SER H C 1
ATOM 1462 O O . SER A 1 186 ? 39.001 -11.368 30.594 1.00 22.76 186 SER H O 1
ATOM 1465 N N . VAL A 1 187 ? 37.789 -9.474 30.438 1.00 21.69 187 VAL H N 1
ATOM 1466 C CA . VAL A 1 187 ? 38.298 -8.918 31.688 1.00 23.05 187 VAL H CA 1
ATOM 1467 C C . VAL A 1 187 ? 37.160 -8.530 32.618 1.00 23.79 187 VAL H C 1
ATOM 1468 O O . VAL A 1 187 ? 36.045 -8.252 32.176 1.00 23.60 187 VAL H O 1
ATOM 1472 N N . VAL A 1 188 ? 37.448 -8.517 33.912 1.00 22.80 188 VAL H N 1
ATOM 1473 C CA . VAL A 1 188 ? 36.466 -8.101 34.895 1.00 24.09 188 VAL H CA 1
ATOM 1474 C C . VAL A 1 188 ? 37.181 -7.302 35.968 1.00 24.23 188 VAL H C 1
ATOM 1475 O O . VAL A 1 188 ? 38.343 -7.568 36.283 1.00 26.00 188 VAL H O 1
ATOM 1479 N N . THR A 1 189 ? 36.501 -6.300 36.505 1.00 23.71 189 THR H N 1
ATOM 1480 C CA A THR A 1 189 ? 37.067 -5.503 37.585 0.58 23.91 189 THR H CA 1
ATOM 1481 C CA B THR A 1 189 ? 37.061 -5.496 37.577 0.42 23.82 189 THR H CA 1
ATOM 1482 C C . THR A 1 189 ? 36.384 -5.850 38.899 1.00 24.12 189 THR H C 1
ATOM 1483 O O . THR A 1 189 ? 35.157 -5.939 38.971 1.00 24.61 189 THR H O 1
ATOM 1490 N N . VAL A 1 190 ? 37.192 -6.057 39.934 1.00 22.24 190 VAL H N 1
ATOM 1491 C CA . VAL A 1 190 ? 36.704 -6.503 41.232 1.00 23.37 190 VAL H CA 1
ATOM 1492 C C . VAL A 1 190 ? 37.425 -5.762 42.357 1.00 21.59 190 VAL H C 1
ATOM 1493 O O . VAL A 1 190 ? 38.460 -5.130 42.125 1.00 22.15 190 VAL H O 1
ATOM 1497 N N . PRO A 1 191 ? 36.887 -5.834 43.585 1.00 21.95 191 PRO H N 1
ATOM 1498 C CA . PRO A 1 191 ? 37.580 -5.209 44.720 1.00 21.29 191 PRO H CA 1
ATOM 1499 C C . PRO A 1 191 ? 38.956 -5.828 44.918 1.00 20.32 191 PRO H C 1
ATOM 1500 O O . PRO A 1 191 ? 39.073 -7.049 44.928 1.00 22.76 191 PRO H O 1
ATOM 1504 N N . SER A 1 192 ? 39.987 -5.006 45.070 1.00 19.77 192 SER H N 1
ATOM 1505 C CA . SER A 1 192 ? 41.335 -5.541 45.230 1.00 20.65 192 SER H CA 1
ATOM 1506 C C . SER A 1 192 ? 41.538 -6.186 46.598 1.00 21.83 192 SER H C 1
ATOM 1507 O O . SER A 1 192 ? 42.324 -7.128 46.742 1.00 22.73 192 SER H O 1
ATOM 1510 N N . SER A 1 193 ? 40.816 -5.688 47.595 1.00 23.57 193 SER H N 1
ATOM 1511 C CA . SER A 1 193 ? 41.037 -6.098 48.978 1.00 25.16 193 SER H CA 1
ATOM 1512 C C . SER A 1 193 ? 40.620 -7.536 49.280 1.00 26.47 193 SER H C 1
ATOM 1513 O O . SER A 1 193 ? 41.000 -8.086 50.314 1.00 27.52 193 SER H O 1
ATOM 1516 N N . SER A 1 194 ? 39.846 -8.147 48.390 1.00 25.61 194 SER H N 1
ATOM 1517 C CA A SER A 1 194 ? 39.359 -9.502 48.626 0.81 27.18 194 SER H CA 1
ATOM 1518 C CA B SER A 1 194 ? 39.365 -9.505 48.626 0.19 26.58 194 SER H CA 1
ATOM 1519 C C . SER A 1 194 ? 39.868 -10.497 47.582 1.00 27.63 194 SER H C 1
ATOM 1520 O O . SER A 1 194 ? 39.265 -11.551 47.372 1.00 29.63 194 SER H O 1
ATOM 1525 N N . LEU A 1 195 ? 40.982 -10.160 46.938 1.00 27.09 195 LEU H N 1
ATOM 1526 C CA . LEU A 1 195 ? 41.585 -11.045 45.947 1.00 27.30 195 LEU H CA 1
ATOM 1527 C C . LEU A 1 195 ? 42.131 -12.330 46.567 1.00 31.09 195 LEU H C 1
ATOM 1528 O O . LEU A 1 195 ? 42.315 -13.330 45.877 1.00 34.27 195 LEU H O 1
ATOM 1533 N N . GLY A 1 196 ? 42.392 -12.303 47.868 1.00 30.59 196 GLY H N 1
ATOM 1534 C CA . GLY A 1 196 ? 42.956 -13.460 48.537 1.00 32.28 196 GLY H CA 1
ATOM 1535 C C . GLY A 1 196 ? 41.917 -14.475 48.977 1.00 34.72 196 GLY H C 1
ATOM 1536 O O . GLY A 1 196 ? 42.247 -15.629 49.270 1.00 35.30 196 GLY H O 1
ATOM 1537 N N . THR A 1 197 ? 40.657 -14.047 49.016 1.00 33.61 197 THR H N 1
ATOM 1538 C CA . THR A 1 197 ? 39.585 -14.886 49.541 1.00 33.80 197 THR H CA 1
ATOM 1539 C C . THR A 1 197 ? 38.463 -15.114 48.535 1.00 37.12 197 THR H C 1
ATOM 1540 O O . THR A 1 197 ? 37.606 -15.974 48.738 1.00 40.12 197 THR H O 1
ATOM 1544 N N . GLN A 1 198 ? 38.463 -14.344 47.453 1.00 35.69 198 GLN H N 1
ATOM 1545 C CA . GLN A 1 198 ? 37.476 -14.543 46.400 1.00 37.22 198 GLN H CA 1
ATOM 1546 C C . GLN A 1 198 ? 38.085 -15.281 45.215 1.00 38.48 198 GLN H C 1
ATOM 1547 O O . GLN A 1 198 ? 39.174 -14.943 44.750 1.00 38.43 198 GLN H O 1
ATOM 1553 N N . THR A 1 199 ? 37.376 -16.291 44.728 1.00 37.85 199 THR H N 1
ATOM 1554 C CA A THR A 1 199 ? 37.845 -17.071 43.591 0.36 38.96 199 THR H CA 1
ATOM 1555 C CA B THR A 1 199 ? 37.846 -17.069 43.592 0.64 38.59 199 THR H CA 1
ATOM 1556 C C . THR A 1 199 ? 37.213 -16.579 42.297 1.00 38.30 199 THR H C 1
ATOM 1557 O O . THR A 1 199 ? 36.002 -16.360 42.228 1.00 38.59 199 THR H O 1
ATOM 1564 N N . TYR A 1 200 ? 38.040 -16.400 41.275 1.00 35.93 200 TYR H N 1
ATOM 1565 C CA . TYR A 1 200 ? 37.554 -15.961 39.978 1.00 34.78 200 TYR H CA 1
ATOM 1566 C C . TYR A 1 200 ? 37.925 -16.973 38.909 1.00 34.49 200 TYR H C 1
ATOM 1567 O O . TYR A 1 200 ? 39.092 -17.327 38.746 1.00 35.86 200 TYR H O 1
ATOM 1576 N N . ILE A 1 201 ? 36.913 -17.452 38.198 1.00 32.97 201 ILE H N 1
ATOM 1577 C CA A ILE A 1 201 ? 37.092 -18.439 37.139 0.76 33.09 201 ILE H CA 1
ATOM 1578 C CA B ILE A 1 201 ? 37.147 -18.393 37.118 0.24 33.03 201 ILE H CA 1
ATOM 1579 C C . ILE A 1 201 ? 36.345 -18.002 35.882 1.00 32.57 201 ILE H C 1
ATOM 1580 O O . ILE A 1 201 ? 35.184 -17.603 35.964 1.00 32.07 201 ILE H O 1
ATOM 1589 N N . CYS A 1 202 ? 36.993 -18.084 34.729 1.00 32.52 202 CYS H N 1
ATOM 1590 C CA . CYS A 1 202 ? 36.306 -17.793 33.479 1.00 32.16 202 CYS H CA 1
ATOM 1591 C C . CYS A 1 202 ? 35.846 -19.098 32.832 1.00 32.07 202 CYS H C 1
ATOM 1592 O O . CYS A 1 202 ? 36.594 -20.080 32.784 1.00 32.13 202 CYS H O 1
ATOM 1595 N N . ASN A 1 203 ? 34.604 -19.109 32.359 1.00 30.51 203 ASN H N 1
ATOM 1596 C CA . ASN A 1 203 ? 34.051 -20.267 31.668 1.00 30.77 203 ASN H CA 1
ATOM 1597 C C . ASN A 1 203 ? 34.029 -20.015 30.169 1.00 30.73 203 ASN H C 1
ATOM 1598 O O . ASN A 1 203 ? 33.264 -19.180 29.690 1.00 32.47 203 ASN H O 1
ATOM 1603 N N . VAL A 1 204 ? 34.861 -20.740 29.431 1.00 31.93 204 VAL H N 1
ATOM 1604 C CA . VAL A 1 204 ? 34.964 -20.545 27.989 1.00 31.20 204 VAL H CA 1
ATOM 1605 C C . VAL A 1 204 ? 34.319 -21.690 27.212 1.00 32.90 204 VAL H C 1
ATOM 1606 O O . VAL A 1 204 ? 34.581 -22.861 27.489 1.00 33.78 204 VAL H O 1
ATOM 1610 N N . ASN A 1 205 ? 33.474 -21.345 26.245 1.00 32.05 205 ASN H N 1
ATOM 1611 C CA . ASN A 1 205 ? 32.799 -22.341 25.416 1.00 30.99 205 ASN H CA 1
ATOM 1612 C C . ASN A 1 205 ? 33.002 -22.082 23.926 1.00 30.77 205 ASN H C 1
ATOM 1613 O O . ASN A 1 205 ? 32.696 -20.997 23.427 1.00 30.28 205 ASN H O 1
ATOM 1618 N N . HIS A 1 206 ? 33.523 -23.084 23.224 1.00 29.96 206 HIS H N 1
ATOM 1619 C CA . HIS A 1 206 ? 33.729 -22.999 21.780 1.00 27.93 206 HIS H CA 1
ATOM 1620 C C . HIS A 1 206 ? 32.946 -24.108 21.082 1.00 30.69 206 HIS H C 1
ATOM 1621 O O . HIS A 1 206 ? 33.454 -25.213 20.880 1.00 30.25 206 HIS H O 1
ATOM 1628 N N . LYS A 1 207 ? 31.705 -23.800 20.719 1.00 30.15 207 LYS H N 1
ATOM 1629 C CA . LYS A 1 207 ? 30.783 -24.795 20.174 1.00 31.79 207 LYS H CA 1
ATOM 1630 C C . LYS A 1 207 ? 31.255 -25.483 18.889 1.00 33.59 207 LYS H C 1
ATOM 1631 O O . LYS A 1 207 ? 31.057 -26.688 18.728 1.00 34.98 207 LYS H O 1
ATOM 1637 N N . PRO A 1 208 ? 31.865 -24.726 17.962 1.00 34.14 208 PRO H N 1
ATOM 1638 C CA . PRO A 1 208 ? 32.292 -25.370 16.714 1.00 33.62 208 PRO H CA 1
ATOM 1639 C C . PRO A 1 208 ? 33.247 -26.541 16.944 1.00 34.28 208 PRO H C 1
ATOM 1640 O O . PRO A 1 208 ? 33.279 -27.465 16.129 1.00 36.15 208 PRO H O 1
ATOM 1644 N N . SER A 1 209 ? 34.001 -26.513 18.038 1.00 33.53 209 SER H N 1
ATOM 1645 C CA . SER A 1 209 ? 34.949 -27.586 18.332 1.00 36.10 209 SER H CA 1
ATOM 1646 C C . SER A 1 209 ? 34.511 -28.401 19.540 1.00 39.59 209 SER H C 1
ATOM 1647 O O . SER A 1 209 ? 35.237 -29.287 19.999 1.00 39.48 209 SER H O 1
ATOM 1650 N N . ASN A 1 210 ? 33.324 -28.097 20.053 1.00 40.83 210 ASN H N 1
ATOM 1651 C CA . ASN A 1 210 ? 32.816 -28.759 21.248 1.00 41.10 210 ASN H CA 1
ATOM 1652 C C . ASN A 1 210 ? 33.842 -28.723 22.380 1.00 41.80 210 ASN H C 1
ATOM 1653 O O . ASN A 1 210 ? 34.071 -29.722 23.057 1.00 41.17 210 ASN H O 1
ATOM 1658 N N . THR A 1 211 ? 34.455 -27.558 22.572 1.00 41.93 211 THR H N 1
ATOM 1659 C CA . THR A 1 211 ? 35.480 -27.372 23.593 1.00 41.07 211 THR H CA 1
ATOM 1660 C C . THR A 1 211 ? 34.973 -26.472 24.717 1.00 41.82 211 THR H C 1
ATOM 1661 O O . THR A 1 211 ? 34.511 -25.359 24.468 1.00 41.84 211 THR H O 1
ATOM 1665 N N . LYS A 1 212 ? 35.055 -26.965 25.950 1.00 42.55 212 LYS H N 1
ATOM 1666 C CA . LYS A 1 212 ? 34.721 -26.172 27.129 1.00 42.92 212 LYS H CA 1
ATOM 1667 C C . LYS A 1 212 ? 35.919 -26.118 28.068 1.00 42.56 212 LYS H C 1
ATOM 1668 O O . LYS A 1 212 ? 36.595 -27.125 28.278 1.00 42.62 212 LYS H O 1
ATOM 1674 N N . VAL A 1 213 ? 36.179 -24.945 28.634 1.00 42.12 213 VAL H N 1
ATOM 1675 C CA . VAL A 1 213 ? 37.322 -24.760 29.522 1.00 41.99 213 VAL H CA 1
ATOM 1676 C C . VAL A 1 213 ? 36.995 -23.808 30.674 1.00 42.11 213 VAL H C 1
ATOM 1677 O O . VAL A 1 213 ? 36.386 -22.760 30.470 1.00 42.38 213 VAL H O 1
ATOM 1681 N N . ASP A 1 214 ? 37.402 -24.185 31.882 1.00 42.35 214 ASP H N 1
ATOM 1682 C CA . ASP A 1 214 ? 37.244 -23.335 33.057 1.00 41.35 214 ASP H CA 1
ATOM 1683 C C . ASP A 1 214 ? 38.617 -23.015 33.634 1.00 41.90 214 ASP H C 1
ATOM 1684 O O . ASP A 1 214 ? 39.341 -23.915 34.058 1.00 44.99 214 ASP H O 1
ATOM 1689 N N . LYS A 1 215 ? 38.977 -21.736 33.652 1.00 39.30 215 LYS H N 1
ATOM 1690 C CA . LYS A 1 215 ? 40.304 -21.337 34.109 1.00 39.05 215 LYS H CA 1
ATOM 1691 C C . LYS A 1 215 ? 40.252 -20.426 35.334 1.00 38.37 215 LYS H C 1
ATOM 1692 O O . LYS A 1 215 ? 39.667 -19.342 35.296 1.00 37.46 215 LYS H O 1
ATOM 1698 N N . LYS A 1 216 ? 40.869 -20.875 36.421 1.00 37.62 216 LYS H N 1
ATOM 1699 C CA . LYS A 1 216 ? 40.942 -20.080 37.637 1.00 36.28 216 LYS H CA 1
ATOM 1700 C C . LYS A 1 216 ? 41.996 -18.992 37.473 1.00 35.51 216 LYS H C 1
ATOM 1701 O O . LYS A 1 216 ? 43.110 -19.259 37.024 1.00 37.62 216 LYS H O 1
ATOM 1707 N N . VAL A 1 217 ? 41.634 -17.762 37.819 1.00 32.37 217 VAL H N 1
ATOM 1708 C CA A VAL A 1 217 ? 42.566 -16.645 37.735 0.20 33.32 217 VAL H CA 1
ATOM 1709 C CA B VAL A 1 217 ? 42.557 -16.636 37.732 0.80 32.65 217 VAL H CA 1
ATOM 1710 C C . VAL A 1 217 ? 42.910 -16.121 39.126 1.00 35.46 217 VAL H C 1
ATOM 1711 O O . VAL A 1 217 ? 42.053 -15.602 39.838 1.00 38.13 217 VAL H O 1
ATOM 1718 N N . GLU A 1 218 ? 44.172 -16.268 39.510 1.00 37.44 218 GLU H N 1
ATOM 1719 C CA . GLU A 1 218 ? 44.613 -15.878 40.844 1.00 38.48 218 GLU H CA 1
ATOM 1720 C C . GLU A 1 218 ? 45.786 -14.901 40.804 1.00 41.16 218 GLU H C 1
ATOM 1721 O O . GLU A 1 218 ? 46.521 -14.846 39.817 1.00 42.03 218 GLU H O 1
ATOM 1727 N N . PRO A 1 219 ? 45.955 -14.120 41.884 1.00 43.16 219 PRO H N 1
ATOM 1728 C CA . PRO A 1 219 ? 47.006 -13.107 42.022 1.00 46.47 219 PRO H CA 1
ATOM 1729 C C . PRO A 1 219 ? 48.395 -13.617 41.661 1.00 51.46 219 PRO H C 1
ATOM 1730 O O . PRO A 1 219 ? 48.772 -14.719 42.055 1.00 50.33 219 PRO H O 1
ATOM 1734 N N . LYS A 1 220 ? 49.138 -12.806 40.914 1.00 57.36 220 LYS H N 1
ATOM 1735 C CA . LYS A 1 220 ? 50.523 -13.097 40.561 1.00 63.18 220 LYS H CA 1
ATOM 1736 C C . LYS A 1 220 ? 51.194 -11.857 39.978 1.00 65.50 220 LYS H C 1
ATOM 1737 O O . LYS A 1 220 ? 52.291 -11.477 40.387 0.00 66.13 220 LYS H O 1
ATOM 1743 N N . ASP B 2 1 ? 26.557 3.537 -12.356 1.00 23.34 1 ASP L N 1
ATOM 1744 C CA . ASP B 2 1 ? 25.706 3.363 -11.183 1.00 21.53 1 ASP L CA 1
ATOM 1745 C C . ASP B 2 1 ? 25.539 4.676 -10.443 1.00 18.26 1 ASP L C 1
ATOM 1746 O O . ASP B 2 1 ? 26.399 5.555 -10.517 1.00 19.93 1 ASP L O 1
ATOM 1751 N N . ILE B 2 2 ? 24.434 4.806 -9.719 1.00 15.51 2 ILE L N 1
ATOM 1752 C CA . ILE B 2 2 ? 24.225 5.988 -8.901 1.00 14.81 2 ILE L CA 1
ATOM 1753 C C . ILE B 2 2 ? 25.037 5.849 -7.618 1.00 15.43 2 ILE L C 1
ATOM 1754 O O . ILE B 2 2 ? 24.921 4.863 -6.898 1.00 18.06 2 ILE L O 1
ATOM 1759 N N . VAL B 2 3 ? 25.889 6.829 -7.355 1.00 14.23 3 VAL L N 1
ATOM 1760 C CA . VAL B 2 3 ? 26.715 6.808 -6.162 1.00 14.01 3 VAL L CA 1
ATOM 1761 C C . VAL B 2 3 ? 26.055 7.609 -5.049 1.00 13.75 3 VAL L C 1
ATOM 1762 O O . VAL B 2 3 ? 25.665 8.761 -5.247 1.00 15.81 3 VAL L O 1
ATOM 1766 N N . MET B 2 4 ? 25.928 6.982 -3.883 1.00 12.62 4 MET L N 1
ATOM 1767 C CA . MET B 2 4 ? 25.344 7.619 -2.708 1.00 11.97 4 MET L CA 1
ATOM 1768 C C . MET B 2 4 ? 26.443 7.890 -1.694 1.00 12.30 4 MET L C 1
ATOM 1769 O O . MET B 2 4 ? 27.217 6.991 -1.358 1.00 13.69 4 MET L O 1
ATOM 1774 N N . THR B 2 5 ? 26.512 9.130 -1.214 1.00 11.52 5 THR L N 1
ATOM 1775 C CA . THR B 2 5 ? 27.582 9.542 -0.316 1.00 12.30 5 THR L CA 1
ATOM 1776 C C . THR B 2 5 ? 27.007 10.238 0.909 1.00 13.24 5 THR L C 1
ATOM 1777 O O . THR B 2 5 ? 26.144 11.113 0.784 1.00 15.46 5 THR L O 1
ATOM 1781 N N . GLN B 2 6 ? 27.494 9.854 2.086 1.00 12.72 6 GLN L N 1
ATOM 1782 C CA . GLN B 2 6 ? 27.004 10.401 3.347 1.00 12.27 6 GLN L CA 1
ATOM 1783 C C . GLN B 2 6 ? 28.075 11.165 4.112 1.00 13.31 6 GLN L C 1
ATOM 1784 O O . GLN B 2 6 ? 29.267 10.928 3.941 1.00 15.82 6 GLN L O 1
ATOM 1790 N N . THR B 2 7 ? 27.615 12.079 4.958 1.00 13.39 7 THR L N 1
ATOM 1791 C CA A THR B 2 7 ? 28.485 12.819 5.856 0.84 14.31 7 THR L CA 1
ATOM 1792 C CA B THR B 2 7 ? 28.476 12.852 5.848 0.16 13.99 7 THR L CA 1
ATOM 1793 C C . THR B 2 7 ? 27.682 13.182 7.105 1.00 14.85 7 THR L C 1
ATOM 1794 O O . THR B 2 7 ? 26.489 13.448 7.025 1.00 15.02 7 THR L O 1
ATOM 1801 N N . PRO B 2 8 ? 28.325 13.142 8.281 1.00 15.62 8 PRO L N 1
ATOM 1802 C CA . PRO B 2 8 ? 29.713 12.740 8.515 1.00 15.95 8 PRO L CA 1
ATOM 1803 C C . PRO B 2 8 ? 29.807 11.225 8.622 1.00 16.62 8 PRO L C 1
ATOM 1804 O O . PRO B 2 8 ? 28.789 10.527 8.618 1.00 16.33 8 PRO L O 1
ATOM 1808 N N . LEU B 2 9 ? 31.028 10.719 8.731 1.00 16.30 9 LEU L N 1
ATOM 1809 C CA . LEU B 2 9 ? 31.237 9.292 8.896 1.00 18.29 9 LEU L CA 1
ATOM 1810 C C . LEU B 2 9 ? 30.765 8.866 10.280 1.00 17.02 9 LEU L C 1
ATOM 1811 O O . LEU B 2 9 ? 30.162 7.802 10.448 1.00 16.04 9 LEU L O 1
ATOM 1816 N N . SER B 2 10 ? 31.047 9.720 11.260 1.00 16.49 10 SER L N 1
ATOM 1817 C CA A SER B 2 10 ? 30.720 9.467 12.658 0.55 17.26 10 SER L CA 1
ATOM 1818 C CA B SER B 2 10 ? 30.685 9.463 12.647 0.45 17.24 10 SER L CA 1
ATOM 1819 C C . SER B 2 10 ? 30.050 10.698 13.268 1.00 17.00 10 SER L C 1
ATOM 1820 O O . SER B 2 10 ? 30.481 11.823 13.018 1.00 17.83 10 SER L O 1
ATOM 1825 N N . LEU B 2 11 ? 29.007 10.487 14.068 1.00 15.44 11 LEU L N 1
ATOM 1826 C CA . LEU B 2 11 ? 28.321 11.603 14.722 1.00 15.01 11 LEU L CA 1
ATOM 1827 C C . LEU B 2 11 ? 27.974 11.314 16.179 1.00 15.03 11 LEU L C 1
ATOM 1828 O O . LEU B 2 11 ? 27.019 10.597 16.465 1.00 16.17 11 LEU L O 1
ATOM 1833 N N . PRO B 2 12 ? 28.756 11.872 17.109 1.00 16.48 12 PRO L N 1
ATOM 1834 C CA . PRO B 2 12 ? 28.395 11.840 18.526 1.00 17.57 12 PRO L CA 1
ATOM 1835 C C . PRO B 2 12 ? 27.212 12.763 18.762 1.00 19.15 12 PRO L C 1
ATOM 1836 O O . PRO B 2 12 ? 27.283 13.952 18.446 1.00 22.77 12 PRO L O 1
ATOM 1840 N N . VAL B 2 13 ? 26.130 12.219 19.303 1.00 16.61 13 VAL L N 1
ATOM 1841 C CA . VAL B 2 13 ? 24.925 13.008 19.532 1.00 17.12 13 VAL L CA 1
ATOM 1842 C C . VAL B 2 13 ? 24.625 13.125 21.021 1.00 18.66 13 VAL L C 1
ATOM 1843 O O . VAL B 2 13 ? 24.994 12.256 21.814 1.00 18.27 13 VAL L O 1
ATOM 1847 N N . THR B 2 14 ? 23.955 14.210 21.392 1.00 19.92 14 THR L N 1
ATOM 1848 C CA . THR B 2 14 ? 23.597 14.460 22.782 1.00 21.50 14 THR L CA 1
ATOM 1849 C C . THR B 2 14 ? 22.100 14.273 22.954 1.00 21.15 14 THR L C 1
ATOM 1850 O O . THR B 2 14 ? 21.314 15.004 22.355 1.00 21.74 14 THR L O 1
ATOM 1854 N N . PRO B 2 15 ? 21.696 13.274 23.753 1.00 22.10 15 PRO L N 1
ATOM 1855 C CA . PRO B 2 15 ? 20.265 13.081 24.000 1.00 21.13 15 PRO L CA 1
ATOM 1856 C C . PRO B 2 15 ? 19.630 14.381 24.466 1.00 19.48 15 PRO L C 1
ATOM 1857 O O . PRO B 2 15 ? 20.19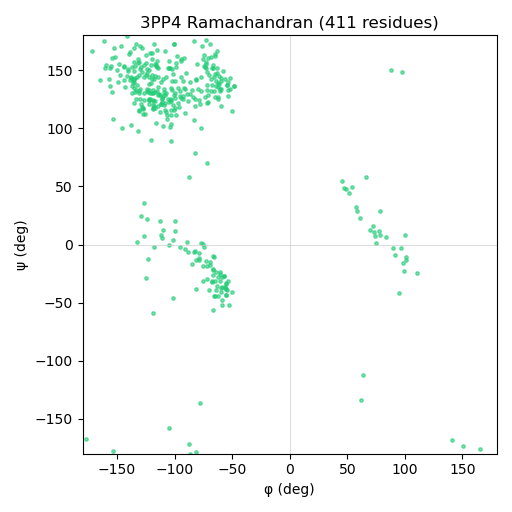5 15.075 25.320 1.00 21.37 15 PRO L O 1
ATOM 1861 N N . GLY B 2 16 ? 18.483 14.720 23.888 1.00 19.49 16 GLY L N 1
ATOM 1862 C CA . GLY B 2 16 ? 17.802 15.956 24.218 1.00 20.09 16 GLY L CA 1
ATOM 1863 C C . GLY B 2 16 ? 18.061 17.080 23.227 1.00 22.07 16 GLY L C 1
ATOM 1864 O O . GLY B 2 16 ? 17.336 18.076 23.211 1.00 25.26 16 GLY L O 1
ATOM 1865 N N . GLU B 2 17 ? 19.095 16.925 22.403 1.00 20.72 17 GLU L N 1
ATOM 1866 C CA A GLU B 2 17 ? 19.431 17.945 21.419 0.54 20.02 17 GLU L CA 1
ATOM 1867 C CA B GLU B 2 17 ? 19.467 17.934 21.413 0.46 20.44 17 GLU L CA 1
ATOM 1868 C C . GLU B 2 17 ? 19.149 17.452 20.004 1.00 19.66 17 GLU L C 1
ATOM 1869 O O . GLU B 2 17 ? 19.013 16.254 19.771 1.00 20.07 17 GLU L O 1
ATOM 1880 N N . PRO B 2 18 ? 19.044 18.384 19.047 1.00 20.11 18 PRO L N 1
ATOM 1881 C CA . PRO B 2 18 ? 18.788 17.940 17.675 1.00 19.13 18 PRO L CA 1
ATOM 1882 C C . PRO B 2 18 ? 20.018 17.263 17.090 1.00 17.61 18 PRO L C 1
ATOM 1883 O O . PRO B 2 18 ? 21.132 17.442 17.594 1.00 18.59 18 PRO L O 1
ATOM 1887 N N . ALA B 2 19 ? 19.807 16.476 16.042 1.00 16.31 19 ALA L N 1
ATOM 1888 C CA . ALA B 2 19 ? 20.907 15.942 15.251 1.00 15.44 19 ALA L CA 1
ATOM 1889 C C . ALA B 2 19 ? 20.467 15.816 13.805 1.00 14.80 19 ALA L C 1
ATOM 1890 O O . ALA B 2 19 ? 19.299 15.549 13.521 1.00 15.68 19 ALA L O 1
ATOM 1892 N N . SER B 2 20 ? 21.403 16.035 12.896 1.00 14.46 20 SER L N 1
ATOM 1893 C CA A SER B 2 20 ? 21.123 15.909 11.469 0.75 16.30 20 SER L CA 1
ATOM 1894 C CA B SER B 2 20 ? 21.130 15.916 11.471 0.14 15.26 20 SER L CA 1
ATOM 1895 C CA C SER B 2 20 ? 21.138 15.932 11.468 0.11 14.95 20 SER L CA 1
ATOM 1896 C C . SER B 2 20 ? 22.254 15.167 10.766 1.00 15.01 20 SER L C 1
ATOM 1897 O O . SER B 2 20 ? 23.435 15.329 11.103 1.00 16.97 20 SER L O 1
ATOM 1904 N N . ILE B 2 21 ? 21.886 14.342 9.794 1.00 13.08 21 ILE L N 1
ATOM 1905 C CA . ILE B 2 21 ? 22.874 13.642 8.986 1.00 13.15 21 ILE L CA 1
ATOM 1906 C C . ILE B 2 21 ? 22.523 13.875 7.524 1.00 14.38 21 ILE L C 1
ATOM 1907 O O . ILE B 2 21 ? 21.359 14.101 7.183 1.00 15.52 21 ILE L O 1
ATOM 1912 N N . SER B 2 22 ? 23.530 13.832 6.663 1.00 12.80 22 SER L N 1
ATOM 1913 C CA A SER B 2 22 ? 23.355 14.232 5.275 0.68 12.09 22 SER L CA 1
ATOM 1914 C CA B SER B 2 22 ? 23.356 14.235 5.277 0.32 11.74 22 SER L CA 1
ATOM 1915 C C . SER B 2 22 ? 23.701 13.127 4.286 1.00 12.25 22 SER L C 1
ATOM 1916 O O . SER B 2 22 ? 24.504 12.233 4.577 1.00 13.01 22 SER L O 1
ATOM 1921 N N . CYS B 2 23 ? 23.090 13.207 3.111 1.00 12.73 23 CYS L N 1
ATOM 1922 C CA . CYS B 2 23 ? 23.321 12.260 2.034 1.00 12.38 23 CYS L CA 1
ATOM 1923 C C . CYS B 2 23 ? 23.259 13.009 0.713 1.00 12.70 23 CYS L C 1
ATOM 1924 O O . CYS B 2 23 ? 22.610 14.049 0.610 1.00 13.72 23 CYS L O 1
ATOM 1927 N N . ARG B 2 24 ? 23.952 12.494 -0.295 1.00 11.29 24 ARG L N 1
ATOM 1928 C CA . ARG B 2 24 ? 23.844 13.047 -1.638 1.00 12.10 24 ARG L CA 1
ATOM 1929 C C . ARG B 2 24 ? 23.929 11.940 -2.676 1.00 14.38 24 ARG L C 1
ATOM 1930 O O . ARG B 2 24 ? 24.515 10.885 -2.420 1.00 15.37 24 ARG L O 1
ATOM 1938 N N . SER B 2 25 ? 23.310 12.172 -3.831 1.00 13.54 25 SER L N 1
ATOM 1939 C CA . SER B 2 25 ? 23.349 11.217 -4.934 1.00 14.67 25 SER L CA 1
ATOM 1940 C C . SER B 2 25 ? 24.062 11.830 -6.132 1.00 15.67 25 SER L C 1
ATOM 1941 O O . SER B 2 25 ? 24.077 13.049 -6.295 1.00 16.55 25 SER L O 1
ATOM 1944 N N . SER B 2 26 ? 24.639 10.975 -6.970 1.00 14.90 26 SER L N 1
ATOM 1945 C CA . SER B 2 26 ? 25.392 11.423 -8.139 1.00 15.54 26 SER L CA 1
ATOM 1946 C C . SER B 2 26 ? 24.464 11.810 -9.280 1.00 17.57 26 SER L C 1
ATOM 1947 O O . SER B 2 26 ? 24.887 12.424 -10.261 1.00 21.08 26 SER L O 1
ATOM 1950 N N . LYS B 2 27 ? 23.198 11.435 -9.141 1.00 18.18 27 LYS L N 1
ATOM 1951 C CA . LYS B 2 27 ? 22.177 11.720 -10.137 1.00 19.29 27 LYS L CA 1
ATOM 1952 C C . LYS B 2 27 ? 20.900 12.080 -9.392 1.00 18.06 27 LYS L C 1
ATOM 1953 O O . LYS B 2 27 ? 20.672 11.592 -8.289 1.00 18.02 27 LYS L O 1
ATOM 1959 N N . SER B 2 28 ? 20.072 12.940 -9.972 1.00 17.72 28 SER L N 1
ATOM 1960 C CA . SER B 2 28 ? 18.824 13.294 -9.312 1.00 17.17 28 SER L CA 1
ATOM 1961 C C . SER B 2 28 ? 17.945 12.064 -9.122 1.00 17.41 28 SER L C 1
ATOM 1962 O O . SER B 2 28 ? 17.828 11.225 -10.019 1.00 18.43 28 SER L O 1
ATOM 1965 N N . LEU B 2 29 ? 17.333 11.962 -7.949 1.00 15.38 29 LEU L N 1
ATOM 1966 C CA . LEU B 2 29 ? 16.443 10.845 -7.649 1.00 12.52 29 LEU L CA 1
ATOM 1967 C C . LEU B 2 29 ? 14.983 11.265 -7.830 1.00 15.75 29 LEU L C 1
ATOM 1968 O O . LEU B 2 29 ? 14.060 10.543 -7.439 1.00 16.25 29 LEU L O 1
ATOM 1973 N N . LEU B 2 30 ? 14.786 12.431 -8.437 1.00 17.19 30 LEU L N 1
ATOM 1974 C CA . LEU B 2 30 ? 13.446 12.939 -8.701 1.00 20.20 30 LEU L CA 1
ATOM 1975 C C . LEU B 2 30 ? 12.880 12.319 -9.960 1.00 22.69 30 LEU L C 1
ATOM 1976 O O . LEU B 2 30 ? 13.488 12.388 -11.029 1.00 25.49 30 LEU L O 1
ATOM 1981 N N . HIS B 2 31 ? 11.709 11.718 -9.822 1.00 21.70 31 HIS L N 1
ATOM 1982 C CA . HIS B 2 31 ? 10.992 11.136 -10.941 1.00 22.81 31 HIS L CA 1
ATOM 1983 C C . HIS B 2 31 ? 10.004 12.175 -11.445 1.00 26.40 31 HIS L C 1
ATOM 1984 O O . HIS B 2 31 ? 9.635 13.087 -10.708 1.00 25.08 31 HIS L O 1
ATOM 1991 N N . SER B 2 32 ? 9.581 12.039 -12.697 1.00 29.85 32 SER L N 1
ATOM 1992 C CA A SER B 2 32 ? 8.590 12.937 -13.279 0.53 31.63 32 SER L CA 1
ATOM 1993 C CA B SER B 2 32 ? 8.603 12.960 -13.259 0.47 31.28 32 SER L CA 1
ATOM 1994 C C . SER B 2 32 ? 7.295 12.934 -12.471 1.00 31.47 32 SER L C 1
ATOM 1995 O O . SER B 2 32 ? 6.539 13.906 -12.484 1.00 34.06 32 SER L O 1
ATOM 2000 N N . ASN B 2 33 ? 7.035 11.832 -11.772 1.00 27.49 33 ASN L N 1
ATOM 2001 C CA . ASN B 2 33 ? 5.808 11.720 -10.986 1.00 24.93 33 ASN L CA 1
ATOM 2002 C C . ASN B 2 33 ? 5.844 12.528 -9.688 1.00 25.29 33 ASN L C 1
ATOM 2003 O O . ASN B 2 33 ? 4.886 12.525 -8.915 1.00 27.10 33 ASN L O 1
ATOM 2008 N N . GLY B 2 34 ? 6.952 13.222 -9.452 1.00 26.42 34 GLY L N 1
ATOM 2009 C CA . GLY B 2 34 ? 7.059 14.098 -8.298 1.00 25.12 34 GLY L CA 1
ATOM 2010 C C . GLY B 2 34 ? 7.599 13.442 -7.041 1.00 25.72 34 GLY L C 1
ATOM 2011 O O . GLY B 2 34 ? 7.776 14.098 -6.016 1.00 27.47 34 GLY L O 1
ATOM 2012 N N . ILE B 2 35 ? 7.860 12.143 -7.114 1.00 21.89 35 ILE L N 1
ATOM 2013 C CA . ILE B 2 35 ? 8.389 11.415 -5.971 1.00 20.44 35 ILE L CA 1
ATOM 2014 C C . ILE B 2 35 ? 9.906 11.361 -6.064 1.00 19.17 35 ILE L C 1
ATOM 2015 O O . ILE B 2 35 ? 10.459 11.263 -7.159 1.00 19.89 35 ILE L O 1
ATOM 2020 N N . THR B 2 36 ? 10.571 11.437 -4.915 1.00 17.82 36 THR L N 1
ATOM 2021 C CA . THR B 2 36 ? 12.022 11.331 -4.865 1.00 17.69 36 THR L CA 1
ATOM 2022 C C . THR B 2 36 ? 12.396 10.003 -4.228 1.00 16.03 36 THR L C 1
ATOM 2023 O O . THR B 2 36 ? 12.035 9.725 -3.078 1.00 16.26 36 THR L O 1
ATOM 2027 N N . TYR B 2 37 ? 13.119 9.189 -4.989 1.00 14.29 37 TYR L N 1
ATOM 2028 C CA . TYR B 2 37 ? 13.357 7.788 -4.640 1.00 11.93 37 TYR L CA 1
ATOM 2029 C C . TYR B 2 37 ? 14.583 7.590 -3.744 1.00 11.28 37 TYR L C 1
ATOM 2030 O O . TYR B 2 37 ? 15.522 6.862 -4.080 1.00 10.91 37 TYR L O 1
ATOM 2039 N N . LEU B 2 38 ? 14.523 8.259 -2.593 1.00 12.03 38 LEU L N 1
ATOM 2040 C CA A LEU B 2 38 ? 15.575 8.261 -1.580 0.86 11.27 38 LEU L CA 1
ATOM 2041 C CA B LEU B 2 38 ? 15.579 8.174 -1.597 0.14 12.47 38 LEU L CA 1
ATOM 2042 C C . LEU B 2 38 ? 15.033 7.623 -0.294 1.00 11.41 38 LEU L C 1
ATOM 2043 O O . LEU B 2 38 ? 13.941 7.978 0.153 1.00 13.05 38 LEU L O 1
ATOM 2052 N N . TYR B 2 39 ? 15.792 6.711 0.303 1.00 10.92 39 TYR L N 1
ATOM 2053 C CA . TYR B 2 39 ? 15.330 6.008 1.493 1.00 10.07 39 TYR L CA 1
ATOM 2054 C C . TYR B 2 39 ? 16.368 6.089 2.598 1.00 12.18 39 TYR L C 1
ATOM 2055 O O . TYR B 2 39 ? 17.567 6.136 2.324 1.00 13.36 39 TYR L O 1
ATOM 2064 N N . TRP B 2 40 ? 15.901 6.106 3.844 1.00 12.11 40 TRP L N 1
ATOM 2065 C CA . TRP B 2 40 ? 16.785 6.093 5.003 1.00 10.77 40 TRP L CA 1
ATOM 2066 C C . TRP B 2 40 ? 16.541 4.849 5.844 1.00 11.26 40 TRP L C 1
ATOM 2067 O O . TRP B 2 40 ? 15.411 4.596 6.285 1.00 11.78 40 TRP L O 1
ATOM 2078 N N . TYR B 2 41 ? 17.608 4.088 6.066 1.00 9.58 41 TYR L N 1
ATOM 2079 C CA . TYR B 2 41 ? 17.568 2.900 6.909 1.00 10.00 41 TYR L CA 1
ATOM 2080 C C . TYR B 2 41 ? 18.431 3.141 8.132 1.00 11.11 41 TYR L C 1
ATOM 2081 O O . TYR B 2 41 ? 19.398 3.903 8.075 1.00 12.78 41 TYR L O 1
ATOM 2090 N N . LEU B 2 42 ? 18.086 2.480 9.232 1.00 11.57 42 LEU L N 1
ATOM 2091 C CA . LEU B 2 42 ? 18.893 2.511 10.445 1.00 11.34 42 LEU L CA 1
ATOM 2092 C C . LEU B 2 42 ? 19.196 1.088 10.880 1.00 12.22 42 LEU L C 1
ATOM 2093 O O . LEU B 2 42 ? 18.297 0.250 10.963 1.00 12.56 42 LEU L O 1
ATOM 2098 N N . GLN B 2 43 ? 20.465 0.807 11.148 1.00 12.14 43 GLN L N 1
ATOM 2099 C CA . GLN B 2 43 ? 20.829 -0.470 11.732 1.00 12.99 43 GLN L CA 1
ATOM 2100 C C . GLN B 2 43 ? 21.280 -0.242 13.165 1.00 12.56 43 GLN L C 1
ATOM 2101 O O . GLN B 2 43 ? 22.392 0.222 13.416 1.00 13.60 43 GLN L O 1
ATOM 210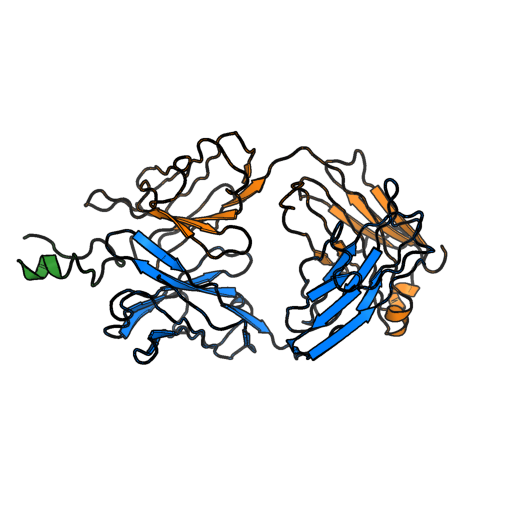7 N N . LYS B 2 44 ? 20.394 -0.538 14.106 1.00 13.72 44 LYS L N 1
ATOM 2108 C CA . LYS B 2 44 ? 20.716 -0.367 15.515 1.00 13.52 44 LYS L CA 1
ATOM 2109 C C . LYS B 2 44 ? 21.690 -1.464 15.928 1.00 14.64 44 LYS L C 1
ATOM 2110 O O . LYS B 2 44 ? 21.741 -2.522 15.300 1.00 16.43 44 LYS L O 1
ATOM 2116 N N . PRO B 2 45 ? 22.483 -1.211 16.974 1.00 15.10 45 PRO L N 1
ATOM 2117 C CA . PRO B 2 45 ? 23.509 -2.188 17.349 1.00 17.39 45 PRO L CA 1
ATOM 2118 C C . PRO B 2 45 ? 22.932 -3.587 17.556 1.00 20.07 45 PRO L C 1
ATOM 2119 O O . PRO B 2 45 ? 21.966 -3.761 18.300 1.00 20.07 45 PRO L O 1
ATOM 2123 N N . GLY B 2 46 ? 23.521 -4.572 16.887 1.00 20.95 46 GLY L N 1
ATOM 2124 C CA . GLY B 2 46 ? 23.096 -5.954 17.027 1.00 19.56 46 GLY L CA 1
ATOM 2125 C C . GLY B 2 46 ? 21.789 -6.289 16.330 1.00 20.85 46 GLY L C 1
ATOM 2126 O O . GLY B 2 46 ? 21.263 -7.394 16.485 1.00 23.85 46 GLY L O 1
ATOM 2127 N N . GLN B 2 47 ? 21.261 -5.347 15.556 1.00 18.09 47 GLN L N 1
ATOM 2128 C CA . GLN B 2 47 ? 19.993 -5.568 14.878 1.00 17.98 47 GLN L CA 1
ATOM 2129 C C . GLN B 2 47 ? 20.182 -5.576 13.370 1.00 17.51 47 GLN L C 1
ATOM 2130 O O . GLN B 2 47 ? 21.240 -5.213 12.865 1.00 19.92 47 GLN L O 1
ATOM 2136 N N . SER B 2 48 ? 19.162 -6.026 12.649 1.00 17.21 48 SER L N 1
ATOM 2137 C CA A SER B 2 48 ? 19.156 -5.907 11.201 0.63 17.00 48 SER L CA 1
ATOM 2138 C CA B SER B 2 48 ? 19.165 -5.905 11.201 0.37 16.56 48 SER L CA 1
ATOM 2139 C C . SER B 2 48 ? 18.729 -4.493 10.835 1.00 15.93 48 SER L C 1
ATOM 2140 O O . SER B 2 48 ? 18.150 -3.784 11.663 1.00 17.64 48 SER L O 1
ATOM 2145 N N . PRO B 2 49 ? 19.021 -4.069 9.599 1.00 15.96 49 PRO L N 1
ATOM 2146 C CA . PRO B 2 49 ? 18.550 -2.749 9.179 1.00 14.78 49 PRO L CA 1
ATOM 2147 C C . PRO B 2 49 ? 17.033 -2.653 9.279 1.00 14.41 49 PRO L C 1
ATOM 2148 O O . PRO B 2 49 ? 16.326 -3.656 9.128 1.00 17.89 49 PRO L O 1
ATOM 2152 N N . GLN B 2 50 ? 16.544 -1.452 9.553 1.00 11.99 50 GLN L N 1
ATOM 2153 C CA . GLN B 2 50 ? 15.121 -1.178 9.474 1.00 12.90 50 GLN L CA 1
ATOM 2154 C C . GLN B 2 50 ? 14.942 0.077 8.642 1.00 11.43 50 GLN L C 1
ATOM 2155 O O . GLN B 2 50 ? 15.818 0.940 8.605 1.00 13.14 50 GLN L O 1
ATOM 2161 N N . LEU B 2 51 ? 13.803 0.168 7.969 1.00 11.86 51 LEU L N 1
ATOM 2162 C CA . LEU B 2 51 ? 13.460 1.339 7.181 1.00 10.46 51 LEU L CA 1
ATOM 2163 C C . LEU B 2 51 ? 12.843 2.407 8.073 1.00 13.34 51 LEU L C 1
ATOM 2164 O O . LEU B 2 51 ? 11.894 2.132 8.799 1.00 15.08 51 LEU L O 1
ATOM 2169 N N . LEU B 2 52 ? 13.382 3.625 8.030 1.00 11.59 52 LEU L N 1
ATOM 2170 C CA . LEU B 2 52 ? 12.797 4.729 8.793 1.00 10.55 52 LEU L CA 1
ATOM 2171 C C . LEU B 2 52 ? 11.969 5.652 7.910 1.00 13.01 52 LEU L C 1
ATOM 2172 O O . LEU B 2 52 ? 10.856 6.035 8.270 1.00 13.67 52 LEU L O 1
ATOM 2177 N N . ILE B 2 53 ? 12.530 6.017 6.759 1.00 11.95 53 ILE L N 1
ATOM 2178 C CA . ILE B 2 53 ? 11.919 7.009 5.884 1.00 11.32 53 ILE L CA 1
ATOM 2179 C C . ILE B 2 53 ? 11.922 6.507 4.454 1.00 12.97 53 ILE L C 1
ATOM 2180 O O . ILE B 2 53 ? 12.967 6.133 3.931 1.00 13.30 53 ILE L O 1
ATOM 2185 N N . TYR B 2 54 ? 10.749 6.468 3.827 1.00 11.98 54 TYR L N 1
ATOM 2186 C CA . TYR B 2 54 ? 10.675 6.086 2.423 1.00 11.68 54 TYR L CA 1
ATOM 2187 C C . TYR B 2 54 ? 10.377 7.288 1.548 1.00 13.54 54 TYR L C 1
ATOM 2188 O O . TYR B 2 54 ? 9.634 8.181 1.950 1.00 14.22 54 TYR L O 1
ATOM 2197 N N . GLN B 2 55 ? 10.966 7.305 0.356 1.00 14.28 55 GLN L N 1
ATOM 2198 C CA . GLN B 2 55 ? 10.700 8.363 -0.617 1.00 14.25 55 GLN L CA 1
ATOM 2199 C C . GLN B 2 55 ? 10.934 9.756 -0.039 1.00 15.06 55 GLN L C 1
ATOM 2200 O O . GLN B 2 55 ? 10.074 10.652 -0.105 1.00 15.00 55 GLN L O 1
ATOM 2206 N N . MET B 2 56 ? 12.111 9.881 0.570 1.00 13.59 56 MET L N 1
ATOM 2207 C CA A MET B 2 56 ? 12.680 11.143 1.036 0.85 14.84 56 MET L CA 1
ATOM 2208 C CA B MET B 2 56 ? 12.632 11.183 0.984 0.15 15.36 56 MET L CA 1
ATOM 2209 C C . MET B 2 56 ? 12.067 11.710 2.307 1.00 15.46 56 MET L C 1
ATOM 2210 O O . MET B 2 56 ? 12.804 12.099 3.213 1.00 14.82 56 MET L O 1
ATOM 2219 N N . SER B 2 57 ? 10.742 11.743 2.403 1.00 13.99 57 SER L N 1
ATOM 2220 C CA . SER B 2 57 ? 10.122 12.458 3.518 1.00 15.53 57 SER L CA 1
ATOM 2221 C C . SER B 2 57 ? 9.025 11.713 4.261 1.00 16.22 57 SER L C 1
ATOM 2222 O O . SER B 2 57 ? 8.417 12.259 5.182 1.00 18.19 57 SER L O 1
ATOM 2225 N N . ASN B 2 58 ? 8.758 10.475 3.864 1.00 15.66 58 ASN L N 1
ATOM 2226 C CA . ASN B 2 58 ? 7.655 9.736 4.464 1.00 15.47 58 ASN L CA 1
ATOM 2227 C C . ASN B 2 58 ? 8.116 8.831 5.590 1.00 15.70 58 ASN L C 1
ATOM 2228 O O . ASN B 2 58 ? 8.926 7.935 5.379 1.00 15.04 58 ASN L O 1
ATOM 2233 N N . LEU B 2 59 ? 7.607 9.085 6.789 1.00 16.70 59 LEU L N 1
ATOM 2234 C CA A LEU B 2 59 ? 7.948 8.276 7.954 0.04 17.20 59 LEU L CA 1
ATOM 2235 C CA B LEU B 2 59 ? 7.949 8.274 7.952 0.19 16.98 59 LEU L CA 1
ATOM 2236 C CA C LEU B 2 59 ? 7.951 8.287 7.955 0.77 17.63 59 LEU L CA 1
ATOM 2237 C C . LEU B 2 59 ? 7.156 6.978 7.973 1.00 17.48 59 LEU L C 1
ATOM 2238 O O . LEU B 2 59 ? 5.933 6.984 7.820 1.00 20.08 59 LEU L O 1
ATOM 2251 N N . VAL B 2 60 ? 7.851 5.862 8.164 1.00 14.99 60 VAL L N 1
ATOM 2252 C CA . VAL B 2 60 ? 7.166 4.582 8.305 1.00 16.46 60 VAL L CA 1
ATOM 2253 C C . VAL B 2 60 ? 6.316 4.649 9.574 1.00 17.45 60 VAL L C 1
ATOM 2254 O O . VAL B 2 60 ? 6.761 5.160 10.602 1.00 16.34 60 VAL L O 1
ATOM 2258 N N . SER B 2 61 ? 5.083 4.158 9.517 1.00 21.02 61 SER L N 1
ATOM 2259 C CA A SER B 2 61 ? 4.205 4.206 10.679 0.64 23.05 61 SER L CA 1
ATOM 2260 C CA B SER B 2 61 ? 4.210 4.221 10.682 0.23 22.05 61 SER L CA 1
ATOM 2261 C CA C SER B 2 61 ? 4.205 4.208 10.679 0.13 21.71 61 SER L CA 1
ATOM 2262 C C . SER B 2 61 ? 4.817 3.445 11.848 1.00 21.39 61 SER L C 1
ATOM 2263 O O . SER B 2 61 ? 5.189 2.281 11.714 1.00 23.30 61 SER L O 1
ATOM 2270 N N . GLY B 2 62 ? 4.922 4.109 12.990 1.00 18.82 62 GLY L N 1
ATOM 2271 C CA . GLY B 2 62 ? 5.522 3.506 14.161 1.00 17.55 62 GLY L CA 1
ATOM 2272 C C . GLY B 2 62 ? 6.859 4.150 14.473 1.00 15.92 62 GLY L C 1
ATOM 2273 O O . GLY B 2 62 ? 7.309 4.123 15.612 1.00 17.69 62 GLY L O 1
ATOM 2274 N N . VAL B 2 63 ? 7.502 4.724 13.461 1.00 14.25 63 VAL L N 1
ATOM 2275 C CA . VAL B 2 63 ? 8.764 5.428 13.697 1.00 14.75 63 VAL L CA 1
ATOM 2276 C C . VAL B 2 63 ? 8.466 6.727 14.436 1.00 14.72 63 VAL L C 1
ATOM 2277 O O . VAL B 2 63 ? 7.543 7.460 14.065 1.00 16.60 63 VAL L O 1
ATOM 2281 N N . PRO B 2 64 ? 9.235 7.016 15.497 1.00 14.59 64 PRO L N 1
ATOM 2282 C CA . PRO B 2 64 ? 8.946 8.204 16.310 1.00 16.88 64 PRO L CA 1
ATOM 2283 C C . PRO B 2 64 ? 8.926 9.482 15.481 1.00 16.94 64 PRO L C 1
ATOM 2284 O O . PRO B 2 64 ? 9.735 9.642 14.562 1.00 15.24 64 PRO L O 1
ATOM 2288 N N . ASP B 2 65 ? 8.004 10.379 15.817 1.00 16.83 65 ASP L N 1
ATOM 2289 C CA . ASP B 2 65 ? 7.777 11.599 15.048 1.00 17.05 65 ASP L CA 1
ATOM 2290 C C . ASP B 2 65 ? 8.948 12.572 15.106 1.00 18.21 65 ASP L C 1
ATOM 2291 O O . ASP B 2 65 ? 8.979 13.555 14.365 1.00 19.87 65 ASP L O 1
ATOM 2296 N N . ARG B 2 66 ? 9.909 12.304 15.983 1.00 15.14 66 ARG L N 1
ATOM 2297 C CA . ARG B 2 66 ? 11.091 13.156 16.071 1.00 16.64 66 ARG L CA 1
ATOM 2298 C C . ARG B 2 66 ? 11.972 13.023 14.830 1.00 15.94 66 ARG L C 1
ATOM 2299 O O . ARG B 2 66 ? 12.820 13.878 14.568 1.00 15.95 66 ARG L O 1
ATOM 2307 N N . PHE B 2 67 ? 11.762 11.956 14.065 1.00 15.69 67 PHE L N 1
ATOM 2308 C CA . PHE B 2 67 ? 12.489 11.760 12.817 1.00 13.73 67 PHE L CA 1
ATOM 2309 C C . PHE B 2 67 ? 11.785 12.463 11.662 1.00 15.81 67 PHE L C 1
ATOM 2310 O O . PHE B 2 67 ? 10.558 12.457 11.566 1.00 15.94 67 PHE L O 1
ATOM 2318 N N . SER B 2 68 ? 12.565 13.078 10.788 1.00 12.98 68 SER L N 1
ATOM 2319 C CA A SER B 2 68 ? 12.015 13.608 9.552 0.98 14.66 68 SER L CA 1
ATOM 2320 C CA B SER B 2 68 ? 12.030 13.669 9.573 0.02 13.38 68 SER L CA 1
ATOM 2321 C C . SER B 2 68 ? 13.073 13.600 8.466 1.00 13.60 68 SER L C 1
ATOM 2322 O O . SER B 2 68 ? 14.276 13.532 8.741 1.00 15.22 68 SER L O 1
ATOM 2327 N N . GLY B 2 69 ? 12.615 13.6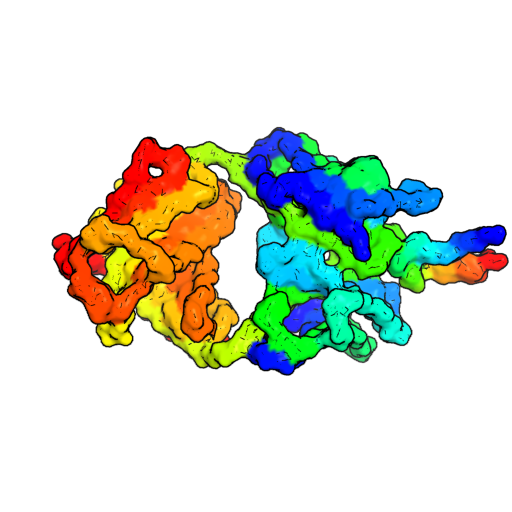35 7.227 1.00 14.22 69 GLY L N 1
ATOM 2328 C 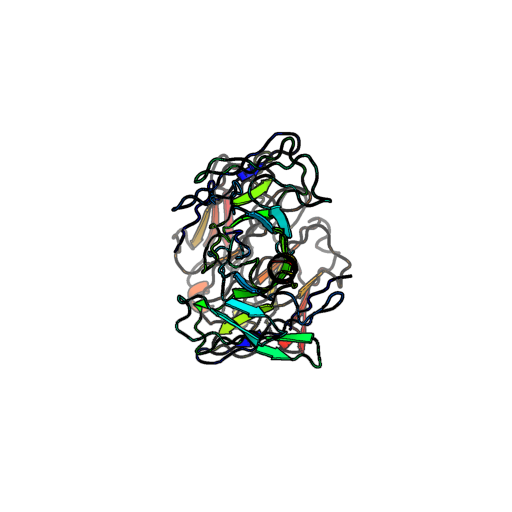CA . GLY B 2 69 ? 13.514 13.630 6.098 1.00 14.22 69 GLY L CA 1
ATOM 2329 C C . GLY B 2 69 ? 13.105 14.666 5.083 1.00 15.69 69 GLY L C 1
ATOM 2330 O O . GLY B 2 69 ? 11.913 14.896 4.859 1.00 17.33 69 GLY L O 1
ATOM 2331 N N . SER B 2 70 ? 14.097 15.299 4.469 1.00 17.12 70 SER L N 1
ATOM 2332 C CA A SER B 2 70 ? 13.837 16.280 3.425 0.97 18.43 70 SER L CA 1
ATOM 2333 C CA B SER B 2 70 ? 13.849 16.305 3.446 0.03 17.06 70 SER L CA 1
ATOM 2334 C C . SER B 2 70 ? 15.009 16.365 2.460 1.00 17.29 70 SER L C 1
ATOM 2335 O O . SER B 2 70 ? 15.974 15.605 2.568 1.00 14.80 70 SER L O 1
ATOM 2340 N N . GLY B 2 71 ? 14.919 17.282 1.505 1.00 18.57 71 GLY L N 1
ATOM 2341 C CA . GLY B 2 71 ? 15.989 17.437 0.545 1.00 17.96 71 GLY L CA 1
ATOM 2342 C C . GLY B 2 71 ? 15.544 17.924 -0.812 1.00 18.15 71 GLY L C 1
ATOM 2343 O O . GLY B 2 71 ? 14.384 18.283 -1.017 1.00 21.24 71 GLY L O 1
ATOM 2344 N N . SER B 2 72 ? 16.495 17.944 -1.737 1.00 17.24 72 SER L N 1
ATOM 2345 C CA . SER B 2 72 ? 16.231 18.249 -3.130 1.00 17.65 72 SER L CA 1
ATOM 2346 C C . SER B 2 72 ? 16.297 16.937 -3.889 1.00 20.44 72 SER L C 1
ATOM 2347 O O . SER B 2 72 ? 16.151 15.865 -3.304 1.00 24.96 72 SER L O 1
ATOM 2350 N N . GLY B 2 73 ? 16.539 17.012 -5.191 1.00 20.58 73 GLY L N 1
ATOM 2351 C CA . GLY B 2 73 ? 16.663 15.806 -5.986 1.00 18.33 73 GLY L CA 1
ATOM 2352 C C . GLY B 2 73 ? 17.991 15.097 -5.783 1.00 16.84 73 GLY L C 1
ATOM 2353 O O . GLY B 2 73 ? 18.116 13.907 -6.079 1.00 15.68 73 GLY L O 1
ATOM 2354 N N . THR B 2 74 ? 18.976 15.814 -5.249 1.00 14.81 74 THR L N 1
ATOM 2355 C CA A THR B 2 74 ? 20.343 15.301 -5.178 0.85 14.07 74 THR L CA 1
ATOM 2356 C CA B THR B 2 74 ? 20.337 15.289 -5.177 0.15 14.44 74 THR L CA 1
ATOM 2357 C C . THR B 2 74 ? 20.972 15.378 -3.785 1.00 14.35 74 THR L C 1
ATOM 2358 O O . THR B 2 74 ? 22.000 14.747 -3.523 1.00 13.55 74 THR L O 1
ATOM 2365 N N . ASP B 2 75 ? 20.365 16.150 -2.890 1.00 14.01 75 ASP L N 1
ATOM 2366 C CA . ASP B 2 75 ? 20.928 16.351 -1.556 1.00 13.82 75 ASP L CA 1
ATOM 2367 C C . ASP B 2 75 ? 19.856 16.225 -0.491 1.00 13.43 75 ASP L C 1
ATOM 2368 O O . ASP B 2 75 ? 18.798 16.842 -0.599 1.00 14.90 75 ASP L O 1
ATOM 2373 N N . PHE B 2 76 ? 20.148 15.443 0.547 1.00 13.01 76 PHE L N 1
ATOM 2374 C CA . PHE B 2 76 ? 19.130 15.006 1.495 1.00 12.37 76 PHE L CA 1
ATOM 2375 C C . PHE B 2 76 ? 19.591 15.151 2.938 1.00 12.75 76 PHE L C 1
ATOM 2376 O O . PHE B 2 76 ? 20.784 15.122 3.221 1.00 13.49 76 PHE L O 1
ATOM 2384 N N . THR B 2 77 ? 18.635 15.311 3.846 1.00 14.46 77 THR L N 1
ATOM 2385 C CA . THR B 2 77 ? 18.934 15.409 5.267 1.00 14.35 77 THR L CA 1
ATOM 2386 C C . THR B 2 77 ? 17.945 14.587 6.065 1.00 14.38 77 THR L C 1
ATOM 2387 O O . THR B 2 77 ? 16.737 14.699 5.858 1.00 15.48 77 THR L O 1
ATOM 2391 N N . LEU B 2 78 ? 18.464 13.752 6.960 1.00 14.03 78 LEU L N 1
ATOM 2392 C CA . LEU B 2 78 ? 17.648 13.102 7.976 1.00 12.74 78 LEU L CA 1
ATOM 2393 C C . LEU B 2 78 ? 17.836 13.909 9.249 1.00 13.49 78 LEU L C 1
ATOM 2394 O O . LEU B 2 78 ? 18.966 14.170 9.671 1.00 14.62 78 LEU L O 1
ATOM 2399 N N . LYS B 2 79 ? 16.730 14.350 9.835 1.00 13.84 79 LYS L N 1
ATOM 2400 C CA . LYS B 2 79 ? 16.789 15.183 11.022 1.00 14.71 79 LYS L CA 1
ATOM 2401 C C . LYS B 2 79 ? 16.106 14.497 12.200 1.00 14.89 79 LYS L C 1
ATOM 2402 O O . LYS B 2 79 ? 15.001 13.976 12.068 1.00 16.07 79 LYS L O 1
ATOM 2408 N N . ILE B 2 80 ? 16.776 14.492 13.347 1.00 14.88 80 ILE L N 1
ATOM 2409 C CA . ILE B 2 80 ? 16.152 14.085 14.599 1.00 15.45 80 ILE L CA 1
ATOM 2410 C C . ILE B 2 80 ? 15.933 15.340 15.439 1.00 15.49 80 ILE L C 1
ATOM 2411 O O . ILE B 2 80 ? 16.889 15.994 15.836 1.00 16.39 80 ILE L O 1
ATOM 2416 N N . SER B 2 81 ? 14.676 15.698 15.682 1.00 15.21 81 SER L N 1
ATOM 2417 C CA . SER B 2 81 ? 14.384 16.971 16.337 1.00 17.49 81 SER L CA 1
ATOM 2418 C C . SER B 2 81 ? 14.961 17.026 17.747 1.00 18.39 81 SER L C 1
ATOM 2419 O O . SER B 2 81 ? 15.419 18.076 18.207 1.00 21.08 81 SER L O 1
ATOM 2422 N N . ARG B 2 82 ? 14.943 15.883 18.422 1.00 19.99 82 ARG L N 1
ATOM 2423 C CA . ARG B 2 82 ? 15.406 15.777 19.794 1.00 20.60 82 ARG L CA 1
ATOM 2424 C C . ARG B 2 82 ? 15.859 14.343 20.019 1.00 17.87 82 ARG L C 1
ATOM 2425 O O . ARG B 2 82 ? 15.045 13.425 20.078 1.00 19.88 82 ARG L O 1
ATOM 2433 N N . VAL B 2 83 ? 17.168 14.153 20.124 1.00 17.60 83 VAL L N 1
ATOM 2434 C CA . VAL B 2 83 ? 17.743 12.814 20.138 1.00 17.32 83 VAL L CA 1
ATOM 2435 C C . VAL B 2 83 ? 17.389 12.034 21.395 1.00 18.30 83 VAL L C 1
ATOM 2436 O O . VAL B 2 83 ? 17.308 12.597 22.490 1.00 19.27 83 VAL L O 1
ATOM 2440 N N . GLU B 2 84 ? 17.160 10.735 21.227 1.00 16.49 84 GLU L N 1
ATOM 2441 C CA A GLU B 2 84 ? 16.978 9.822 22.351 0.60 16.77 84 GLU L CA 1
ATOM 2442 C CA B GLU B 2 84 ? 17.015 9.856 22.372 0.40 16.95 84 GLU L CA 1
ATOM 2443 C C . GLU B 2 84 ? 18.079 8.769 22.295 1.00 17.62 84 GLU L C 1
ATOM 2444 O O . GLU B 2 84 ? 18.584 8.454 21.219 1.00 16.34 84 GLU L O 1
ATOM 2455 N N . ALA B 2 85 ? 18.447 8.224 23.445 1.00 17.52 85 ALA L N 1
ATOM 2456 C CA . ALA B 2 85 ? 19.520 7.234 23.494 1.00 16.77 85 ALA L CA 1
ATOM 2457 C C . ALA B 2 85 ? 19.297 6.070 22.533 1.00 15.76 85 ALA L C 1
ATOM 2458 O O . ALA B 2 85 ? 20.251 5.502 22.006 1.00 16.20 85 ALA L O 1
ATOM 2460 N N . GLU B 2 86 ? 18.040 5.727 22.283 1.00 15.48 86 GLU L N 1
ATOM 2461 C CA A GLU B 2 86 ? 17.723 4.571 21.453 0.54 15.33 86 GLU L CA 1
ATOM 2462 C CA B GLU B 2 86 ? 17.734 4.566 21.451 0.46 14.69 86 GLU L CA 1
ATOM 2463 C C . GLU B 2 86 ? 17.922 4.835 19.958 1.00 14.15 86 GLU L C 1
ATOM 2464 O O . GLU B 2 86 ? 17.685 3.956 19.127 1.00 14.81 86 GLU L O 1
ATOM 2475 N N . ASP B 2 87 ? 18.366 6.043 19.620 1.00 13.44 87 ASP L N 1
ATOM 2476 C CA . ASP B 2 87 ? 18.551 6.421 18.222 1.00 14.39 87 ASP L CA 1
ATOM 2477 C C . ASP B 2 87 ? 19.944 6.084 17.683 1.00 13.02 87 ASP L C 1
ATOM 2478 O O . ASP B 2 87 ? 20.250 6.382 16.529 1.00 15.50 87 ASP L O 1
ATOM 2483 N N . VAL B 2 88 ? 20.791 5.467 18.504 1.00 13.23 88 VAL L N 1
ATOM 2484 C CA . VAL B 2 88 ? 22.145 5.154 18.050 1.00 11.82 88 VAL L CA 1
ATOM 2485 C C . VAL B 2 88 ? 22.166 4.008 17.042 1.00 12.23 88 VAL L C 1
ATOM 2486 O O . VAL B 2 88 ? 21.250 3.182 16.996 1.00 14.28 88 VAL L O 1
ATOM 2490 N N . GLY B 2 89 ? 23.217 3.963 16.233 1.00 12.38 89 GLY L N 1
ATOM 2491 C CA . GLY B 2 89 ? 23.373 2.906 15.247 1.00 11.34 89 GLY L CA 1
ATOM 2492 C C . GLY B 2 89 ? 23.942 3.477 13.968 1.00 12.09 89 GLY L C 1
ATOM 2493 O O . GLY B 2 89 ? 24.390 4.621 13.945 1.00 13.73 89 GLY L O 1
ATOM 2494 N N . VAL B 2 90 ? 23.926 2.694 12.898 1.00 11.19 90 VAL L N 1
ATOM 2495 C CA . VAL B 2 90 ? 24.420 3.190 11.621 1.00 11.28 90 VAL L CA 1
ATOM 2496 C C . VAL B 2 90 ? 23.262 3.498 10.687 1.00 10.64 90 VAL L C 1
ATOM 2497 O O . VAL B 2 90 ? 22.438 2.628 10.400 1.00 11.72 90 VAL L O 1
ATOM 2501 N N . TYR B 2 91 ? 23.205 4.746 10.227 1.00 12.27 91 TYR L N 1
ATOM 2502 C CA . TYR B 2 91 ? 22.181 5.195 9.293 1.00 11.47 91 TYR L CA 1
ATOM 2503 C C . TYR B 2 91 ? 22.689 5.116 7.863 1.00 11.04 91 TYR L C 1
ATOM 2504 O O . TYR B 2 91 ? 23.794 5.575 7.564 1.00 12.63 91 TYR L O 1
ATOM 2513 N N . TYR B 2 92 ? 21.881 4.544 6.978 1.00 10.12 92 TYR L N 1
ATOM 2514 C CA . TYR B 2 92 ? 22.233 4.442 5.567 1.00 12.61 92 TYR L CA 1
ATOM 2515 C C . TYR B 2 92 ? 21.171 5.113 4.720 1.00 12.05 92 TYR L C 1
ATOM 2516 O O . TYR B 2 92 ? 19.984 4.861 4.914 1.00 14.53 92 TYR L O 1
ATOM 2525 N N . CYS B 2 93 ? 21.579 5.948 3.769 1.00 10.80 93 CYS L N 1
ATOM 2526 C CA . CYS B 2 93 ? 20.647 6.360 2.732 1.00 10.60 93 CYS L CA 1
ATOM 2527 C C . CYS B 2 93 ? 20.782 5.385 1.566 1.00 10.94 93 CYS L C 1
ATOM 2528 O O . CYS B 2 93 ? 21.778 4.665 1.462 1.00 12.46 93 CYS L O 1
ATOM 2531 N N . ALA B 2 94 ? 19.777 5.340 0.701 1.00 10.60 94 ALA L N 1
ATOM 2532 C CA . ALA B 2 94 ? 19.795 4.414 -0.425 1.00 11.02 94 ALA L CA 1
ATOM 2533 C C . ALA B 2 94 ? 18.835 4.891 -1.499 1.00 10.17 94 ALA L C 1
ATOM 2534 O O . ALA B 2 94 ? 17.874 5.601 -1.205 1.00 12.59 94 ALA L O 1
ATOM 2536 N N . GLN B 2 95 ? 19.098 4.501 -2.741 1.00 10.44 95 GLN L N 1
ATOM 2537 C CA . GLN B 2 95 ? 18.200 4.826 -3.845 1.00 9.38 95 GLN L CA 1
ATOM 2538 C C . GLN B 2 95 ? 17.673 3.563 -4.506 1.00 11.01 95 GLN L C 1
ATOM 2539 O O . GLN B 2 95 ? 18.395 2.570 -4.638 1.00 10.85 95 GLN L O 1
ATOM 2545 N N . ASN B 2 96 ? 16.406 3.606 -4.916 1.00 10.85 96 ASN L N 1
ATOM 2546 C CA . ASN B 2 96 ? 15.818 2.528 -5.699 1.00 10.79 96 ASN L CA 1
ATOM 2547 C C . ASN B 2 96 ? 15.245 3.062 -7.014 1.00 12.18 96 ASN L C 1
ATOM 2548 O O . ASN B 2 96 ? 14.382 2.436 -7.624 1.00 13.59 96 ASN L O 1
ATOM 2553 N N . LEU B 2 97 ? 15.731 4.223 -7.446 1.00 11.91 97 LEU L N 1
ATOM 2554 C CA . LEU B 2 97 ? 15.323 4.797 -8.725 1.00 13.16 97 LEU L CA 1
ATOM 2555 C C . LEU B 2 97 ? 15.748 3.908 -9.886 1.00 12.54 97 LEU L C 1
ATOM 2556 O O . LEU B 2 97 ? 15.011 3.754 -10.859 1.00 13.03 97 LEU L O 1
ATOM 2561 N N . GLU B 2 98 ? 16.943 3.330 -9.776 1.00 12.91 98 GLU L N 1
ATOM 2562 C CA . GLU B 2 98 ? 17.516 2.527 -10.849 1.00 13.61 98 GLU L CA 1
ATOM 2563 C C . GLU B 2 98 ? 18.221 1.310 -10.284 1.00 14.28 98 GLU L C 1
ATOM 2564 O O . GLU B 2 98 ? 18.732 1.350 -9.164 1.00 14.57 98 GLU L O 1
ATOM 2570 N N . LEU B 2 99 ? 18.254 0.238 -11.074 1.00 13.45 99 LEU L N 1
ATOM 2571 C CA . LEU B 2 99 ? 19.163 -0.868 -10.818 1.00 13.83 99 LEU L CA 1
ATOM 2572 C C . LEU B 2 99 ? 20.539 -0.499 -11.365 1.00 14.37 99 LEU L C 1
ATOM 2573 O O . LEU B 2 99 ? 20.648 0.136 -12.416 1.00 15.82 99 LEU L O 1
ATOM 2578 N N . PRO B 2 100 ? 21.603 -0.887 -10.653 1.00 13.55 100 PRO L N 1
ATOM 2579 C CA . PRO B 2 100 ? 21.554 -1.593 -9.372 1.00 13.54 100 PRO L CA 1
ATOM 2580 C C . PRO B 2 100 ? 21.218 -0.653 -8.223 1.00 11.96 100 PRO L C 1
ATOM 2581 O O . PRO B 2 100 ? 21.650 0.499 -8.219 1.00 12.57 100 PRO L O 1
ATOM 2585 N N . TYR B 2 101 ? 20.458 -1.145 -7.253 1.00 11.84 101 TYR L N 1
ATOM 2586 C CA . TYR B 2 101 ? 20.189 -0.372 -6.050 1.00 10.52 101 TYR L CA 1
ATOM 2587 C C . TYR B 2 101 ? 21.521 -0.069 -5.377 1.00 10.67 101 TYR L C 1
ATOM 2588 O O . TYR B 2 101 ? 22.423 -0.903 -5.375 1.00 12.51 101 TYR L O 1
ATOM 2597 N N . THR B 2 102 ? 21.647 1.121 -4.800 1.00 10.07 102 THR L N 1
ATOM 2598 C CA . THR B 2 102 ? 22.891 1.499 -4.141 1.00 10.48 102 THR L CA 1
ATOM 2599 C C . THR B 2 102 ? 22.638 2.191 -2.809 1.00 10.93 102 THR L C 1
ATOM 2600 O O . THR B 2 102 ? 21.594 2.824 -2.610 1.00 11.30 102 THR L O 1
ATOM 2604 N N . PHE B 2 103 ? 23.608 2.060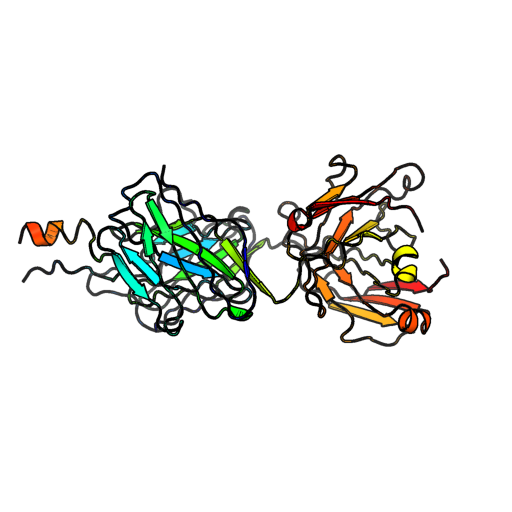 -1.907 1.00 11.16 103 PHE L N 1
ATOM 2605 C CA . PHE B 2 103 ? 23.512 2.575 -0.549 1.00 12.07 103 PHE L CA 1
ATOM 2606 C C . PHE B 2 103 ? 24.686 3.495 -0.267 1.00 11.98 103 PHE L C 1
ATOM 2607 O O . PHE B 2 103 ? 25.766 3.323 -0.836 1.00 13.91 103 PHE L O 1
ATOM 2615 N N . GLY B 2 104 ? 24.471 4.465 0.617 1.00 11.82 104 GLY L N 1
ATOM 2616 C CA . GLY B 2 104 ? 25.551 5.302 1.109 1.00 11.66 104 GLY L CA 1
ATOM 2617 C C . GLY B 2 104 ? 26.473 4.491 1.998 1.00 12.29 104 GLY L C 1
ATOM 2618 O O . GLY B 2 104 ? 26.179 3.341 2.326 1.00 13.51 104 GLY L O 1
ATOM 2619 N N . GLY B 2 105 ? 27.592 5.086 2.396 1.00 12.23 105 GLY L N 1
ATOM 2620 C CA . GLY B 2 105 ? 28.579 4.375 3.191 1.00 14.05 105 GLY L CA 1
ATOM 2621 C C . GLY B 2 105 ? 28.226 4.262 4.660 1.00 13.85 105 GLY L C 1
ATOM 2622 O O . GLY B 2 105 ? 28.870 3.522 5.407 1.00 16.69 105 GLY L O 1
ATOM 2623 N N . GLY B 2 106 ? 27.207 5.008 5.078 1.00 13.58 106 GLY L N 1
ATOM 2624 C CA . GLY B 2 106 ? 26.726 4.958 6.444 1.00 12.97 106 GLY L CA 1
ATOM 2625 C C . GLY B 2 106 ? 27.265 6.067 7.324 1.00 12.87 106 GLY L C 1
ATOM 2626 O O . GLY B 2 106 ? 28.391 6.548 7.138 1.00 16.67 106 GLY L O 1
ATOM 2627 N N . THR B 2 107 ? 26.445 6.479 8.281 1.00 12.58 107 THR L N 1
ATOM 2628 C CA . THR B 2 107 ? 26.862 7.406 9.318 1.00 12.63 107 THR L CA 1
ATOM 2629 C C . THR B 2 107 ? 26.623 6.729 10.657 1.00 12.88 107 THR L C 1
ATOM 2630 O O . THR B 2 107 ? 25.494 6.338 10.974 1.00 13.72 107 THR L O 1
ATOM 2634 N N . LYS B 2 108 ? 27.689 6.561 11.436 1.00 11.84 108 LYS L N 1
ATOM 2635 C CA . LYS B 2 108 ? 27.566 5.895 12.728 1.00 12.88 108 LYS L CA 1
ATOM 2636 C C . LYS B 2 108 ? 27.288 6.898 13.844 1.00 14.26 108 LYS L C 1
ATOM 2637 O O . LYS B 2 108 ? 28.125 7.743 14.174 1.00 14.67 108 LYS L O 1
ATOM 2643 N N . VAL B 2 109 ? 26.087 6.799 14.403 1.00 13.45 109 VAL L N 1
ATOM 2644 C CA . VAL B 2 109 ? 25.647 7.684 15.467 1.00 12.58 109 VAL L CA 1
ATOM 2645 C C . VAL B 2 109 ? 25.916 7.032 16.813 1.00 11.99 109 VAL L C 1
ATOM 2646 O O . VAL B 2 109 ? 25.522 5.885 17.051 1.00 14.20 109 VAL L O 1
ATOM 2650 N N . GLU B 2 110 ? 26.624 7.760 17.671 1.00 12.33 110 GLU L N 1
ATOM 2651 C CA . GLU B 2 110 ? 26.961 7.299 19.011 1.00 13.08 110 GLU L CA 1
ATOM 2652 C C . GLU B 2 110 ? 26.664 8.423 20.009 1.00 14.21 110 GLU L C 1
ATOM 2653 O O . GLU B 2 110 ? 26.346 9.541 19.606 1.00 14.61 110 GLU L O 1
ATOM 2659 N N . ILE B 2 111 ? 26.759 8.128 21.303 1.00 14.05 111 ILE L N 1
ATOM 2660 C CA . ILE B 2 111 ? 26.435 9.104 22.342 1.00 14.93 111 ILE L CA 1
ATOM 2661 C C . ILE B 2 111 ? 27.629 9.985 22.696 1.00 14.41 111 ILE L C 1
ATOM 2662 O O . ILE B 2 111 ? 28.723 9.490 22.957 1.00 15.87 111 ILE L O 1
ATOM 2667 N N . LYS B 2 112 ? 27.419 11.296 22.698 1.00 14.56 112 LYS L N 1
ATOM 2668 C CA . LYS B 2 112 ? 28.438 12.209 23.189 1.00 15.53 112 LYS L CA 1
ATOM 2669 C C . LYS B 2 112 ? 28.307 12.339 24.702 1.00 18.24 112 LYS L C 1
ATOM 2670 O O . LYS B 2 112 ? 27.211 12.524 25.222 1.00 18.92 112 LYS L O 1
ATOM 2676 N N . ARG B 2 113 ? 29.428 12.232 25.406 1.00 17.19 113 ARG L N 1
ATOM 2677 C CA . ARG B 2 113 ? 29.449 12.438 26.847 1.00 18.78 113 ARG L CA 1
ATOM 2678 C C . ARG B 2 113 ? 30.726 13.179 27.205 1.00 20.32 113 ARG L C 1
ATOM 2679 O O . ARG B 2 113 ? 31.527 13.495 26.329 1.00 22.41 113 ARG L O 1
ATOM 2687 N N . THR B 2 114 ? 30.910 13.456 28.490 1.00 22.12 114 THR L N 1
ATOM 2688 C CA . THR B 2 114 ? 32.111 14.138 28.959 1.00 23.64 114 THR L CA 1
ATOM 2689 C C . THR B 2 114 ? 33.337 13.258 28.761 1.00 23.68 114 THR L C 1
ATOM 2690 O O . THR B 2 114 ? 33.236 12.032 28.761 1.00 22.66 114 THR L O 1
ATOM 2694 N N . VAL B 2 115 ? 34.492 13.892 28.589 1.00 23.07 115 VAL L N 1
ATOM 2695 C CA . VAL B 2 115 ? 35.750 13.172 28.466 1.00 24.39 115 VAL L CA 1
ATOM 2696 C C . VAL B 2 115 ? 36.049 12.390 29.742 1.00 23.38 115 VAL L C 1
ATOM 2697 O O . VAL B 2 115 ? 35.881 12.900 30.850 1.00 25.50 115 VAL L O 1
ATOM 2701 N N . ALA B 2 116 ? 36.474 11.143 29.575 1.00 21.09 116 ALA L N 1
ATOM 2702 C CA . ALA B 2 116 ? 36.823 10.296 30.704 1.00 21.02 116 ALA L CA 1
ATOM 2703 C C . ALA B 2 116 ? 38.131 9.582 30.406 1.00 22.97 116 ALA L C 1
ATOM 2704 O O . ALA B 2 116 ? 38.244 8.870 29.409 1.00 21.59 116 ALA L O 1
ATOM 2706 N N . ALA B 2 117 ? 39.125 9.788 31.262 1.00 24.07 117 ALA L N 1
ATOM 2707 C CA . ALA B 2 117 ? 40.419 9.154 31.075 1.00 25.52 117 ALA L CA 1
ATOM 2708 C C . ALA B 2 117 ? 40.316 7.658 31.326 1.00 25.18 117 ALA L C 1
ATOM 2709 O O . ALA B 2 117 ? 39.541 7.217 32.179 1.00 26.39 117 ALA L O 1
ATOM 2711 N N . PRO B 2 118 ? 41.103 6.866 30.586 1.00 26.38 118 PRO L N 1
ATOM 2712 C CA . PRO B 2 118 ? 41.088 5.417 30.790 1.00 25.66 118 PRO L CA 1
ATOM 2713 C C . PRO B 2 118 ? 41.755 5.058 32.108 1.00 26.03 118 PRO L C 1
ATOM 2714 O O . PRO B 2 118 ? 42.662 5.765 32.548 1.00 28.18 118 PRO L O 1
ATOM 2718 N N . SER B 2 119 ? 41.302 3.981 32.736 1.00 26.07 119 SER L N 1
ATOM 2719 C CA . SER B 2 119 ? 42.084 3.348 33.785 1.00 27.58 119 SER L CA 1
ATOM 2720 C C . SER B 2 119 ? 42.963 2.327 33.083 1.00 28.63 119 SER L C 1
ATOM 2721 O O . SER B 2 119 ? 42.471 1.530 32.285 1.00 28.16 119 SER L O 1
ATOM 2724 N N . VAL B 2 120 ? 44.263 2.359 33.363 1.00 30.52 120 VAL L N 1
ATOM 2725 C CA . VAL B 2 120 ? 45.213 1.531 32.629 1.00 32.60 120 VAL L CA 1
ATOM 2726 C C . VAL B 2 120 ? 45.770 0.399 33.488 1.00 33.70 120 VAL L C 1
ATOM 2727 O O . VAL B 2 120 ? 46.167 0.606 34.634 1.00 36.09 120 VAL L O 1
ATOM 2731 N N . PHE B 2 121 ? 45.792 -0.801 32.922 1.00 34.38 121 PHE L N 1
ATOM 2732 C CA . PHE B 2 121 ? 46.318 -1.963 33.620 1.00 34.24 121 PHE L CA 1
ATOM 2733 C C . PHE B 2 121 ? 47.218 -2.740 32.667 1.00 34.65 121 PHE L C 1
ATOM 2734 O O . PHE B 2 121 ? 46.999 -2.731 31.456 1.00 36.20 121 PHE L O 1
ATOM 2742 N N . ILE B 2 122 ? 48.239 -3.401 33.202 1.00 35.31 122 ILE L N 1
ATOM 2743 C CA . ILE B 2 122 ? 49.102 -4.231 32.369 1.00 36.47 122 ILE L CA 1
ATOM 2744 C C . ILE B 2 122 ? 49.182 -5.657 32.904 1.00 35.69 122 ILE L C 1
ATOM 2745 O O . ILE B 2 122 ? 49.129 -5.879 34.114 1.00 36.36 122 ILE L O 1
ATOM 2750 N N . PHE B 2 123 ? 49.299 -6.619 31.992 1.00 34.67 123 PHE L N 1
ATOM 2751 C CA . PHE B 2 123 ? 49.352 -8.030 32.357 1.00 34.91 123 PHE L CA 1
ATOM 2752 C C . PHE B 2 123 ? 50.507 -8.753 31.670 1.00 36.76 123 PHE L C 1
ATOM 2753 O O . PHE B 2 123 ? 50.525 -8.881 30.446 1.00 37.37 123 PHE L O 1
ATOM 2761 N N . PRO B 2 124 ? 51.479 -9.230 32.458 1.00 38.92 124 PRO L N 1
ATOM 2762 C CA . PRO B 2 124 ? 52.552 -10.056 31.898 1.00 39.47 124 PRO L CA 1
ATOM 2763 C C . PRO B 2 124 ? 51.989 -11.366 31.362 1.00 40.22 124 PRO L C 1
ATOM 2764 O O . PRO B 2 124 ? 50.858 -11.718 31.692 1.00 40.64 124 PRO L O 1
ATOM 2768 N N . PRO B 2 125 ? 52.766 -12.081 30.536 1.00 39.90 125 PRO L N 1
ATOM 2769 C CA . PRO B 2 125 ? 52.328 -13.404 30.082 1.00 40.47 125 PRO L CA 1
ATOM 2770 C C . PRO B 2 125 ? 52.245 -14.362 31.263 1.00 39.76 125 PRO L C 1
ATOM 2771 O O . PRO B 2 125 ? 53.037 -14.245 32.200 1.00 38.95 125 PRO L O 1
ATOM 2775 N N . SER B 2 126 ? 51.302 -15.296 31.221 1.00 40.05 126 SER L N 1
ATOM 2776 C CA . SER B 2 126 ? 51.219 -16.329 32.244 1.00 39.51 126 SER L CA 1
ATOM 2777 C C . SER B 2 126 ? 52.341 -17.347 32.050 1.00 41.02 126 SER L C 1
ATOM 2778 O O . SER B 2 126 ? 52.829 -17.545 30.934 1.00 39.54 126 SER L O 1
ATOM 2781 N N . ASP B 2 127 ? 52.751 -17.985 33.141 1.00 42.13 127 ASP L N 1
ATOM 2782 C CA . ASP B 2 127 ? 53.737 -19.054 33.066 1.00 43.44 127 ASP L CA 1
ATOM 2783 C C . ASP B 2 127 ? 53.233 -20.176 32.169 1.00 44.61 127 ASP L C 1
ATOM 2784 O O . ASP B 2 127 ? 54.006 -20.792 31.432 1.00 45.15 127 ASP L O 1
ATOM 2789 N N . GLU B 2 128 ? 51.931 -20.436 32.238 1.00 45.18 128 GLU L N 1
ATOM 2790 C CA . GLU B 2 128 ? 51.319 -21.489 31.438 1.00 45.88 128 GLU L CA 1
ATOM 2791 C C . GLU B 2 128 ? 51.544 -21.252 29.947 1.00 45.43 128 GLU L C 1
ATOM 2792 O O . GLU B 2 128 ? 51.937 -22.164 29.222 1.00 46.94 128 GLU L O 1
ATOM 2798 N N . GLN B 2 129 ? 51.298 -20.029 29.487 1.00 42.18 129 GLN L N 1
ATOM 2799 C CA . GLN B 2 129 ? 51.523 -19.712 28.082 1.00 41.22 129 GLN L CA 1
ATOM 2800 C C . GLN B 2 129 ? 53.003 -19.800 27.720 1.00 41.93 129 GLN L C 1
ATOM 2801 O O . GLN B 2 129 ? 53.362 -20.344 26.677 1.00 42.73 129 GLN L O 1
ATOM 2807 N N . LEU B 2 130 ? 53.859 -19.255 28.578 1.00 41.72 130 LEU L N 1
ATOM 2808 C CA . LEU B 2 130 ? 55.293 -19.293 28.327 1.00 42.24 130 LEU L CA 1
ATOM 2809 C C . LEU B 2 130 ? 55.761 -20.730 28.116 1.00 43.31 130 LEU L C 1
ATOM 2810 O O . LEU B 2 130 ? 56.545 -21.009 27.210 1.00 44.15 130 LEU L O 1
ATOM 2815 N N . LYS B 2 131 ? 55.265 -21.639 28.950 1.00 42.54 131 LYS L N 1
ATOM 2816 C CA . LYS B 2 131 ? 55.609 -23.052 28.828 1.00 43.79 131 LYS L CA 1
ATOM 2817 C C . LYS B 2 131 ? 55.177 -23.614 27.475 1.00 44.60 131 LYS L C 1
ATOM 2818 O O . LYS B 2 131 ? 55.757 -24.586 26.986 1.00 46.16 131 LYS L O 1
ATOM 2824 N N . SER B 2 132 ? 54.161 -23.002 26.871 1.00 43.82 132 SER L N 1
ATOM 2825 C CA . SER B 2 132 ? 53.688 -23.435 25.559 1.00 42.74 132 SER L CA 1
ATOM 2826 C C . SER B 2 132 ? 54.529 -22.818 24.443 1.00 43.24 132 SER L C 1
ATOM 2827 O O . SER B 2 132 ? 54.366 -23.159 23.271 1.00 43.79 132 SER L O 1
ATOM 2830 N N . GLY B 2 133 ? 55.429 -21.912 24.816 1.00 42.51 133 GLY L N 1
ATOM 2831 C CA . GLY B 2 133 ? 56.402 -21.369 23.882 1.00 42.38 133 GLY L CA 1
ATOM 2832 C C . GLY B 2 133 ? 56.084 -19.999 23.314 1.00 42.38 133 GLY L C 1
ATOM 2833 O O . GLY B 2 133 ? 56.769 -19.525 22.407 1.00 41.81 133 GLY L O 1
ATOM 2834 N N . THR B 2 134 ? 55.046 -19.357 23.840 1.00 42.08 134 THR L N 1
ATOM 2835 C CA A THR B 2 134 ? 54.635 -18.039 23.367 0.48 41.38 134 THR L CA 1
ATOM 2836 C CA B THR B 2 134 ? 54.666 -18.029 23.371 0.52 41.53 134 THR L CA 1
ATOM 2837 C C . THR B 2 134 ? 54.403 -17.086 24.539 1.00 41.26 134 THR L C 1
ATOM 2838 O O . THR B 2 134 ? 54.093 -17.519 25.648 1.00 39.89 134 THR L O 1
ATOM 2845 N N . ALA B 2 135 ? 54.546 -15.791 24.285 1.00 41.00 135 ALA L N 1
ATOM 2846 C CA . ALA B 2 135 ? 54.301 -14.787 25.309 1.00 39.76 135 ALA L CA 1
ATOM 2847 C C . ALA B 2 135 ? 53.347 -13.722 24.793 1.00 38.29 135 ALA L C 1
ATOM 2848 O O . ALA B 2 135 ? 53.639 -13.040 23.813 1.00 39.63 135 ALA L O 1
ATOM 2850 N N . SER B 2 136 ? 52.196 -13.599 25.444 1.00 37.29 136 SER L N 1
ATOM 2851 C CA . SER B 2 136 ? 51.264 -12.524 25.141 1.00 36.35 136 SER L CA 1
ATOM 2852 C C . SER B 2 136 ? 51.225 -11.558 26.315 1.00 37.51 136 SER L C 1
ATOM 2853 O O . SER B 2 136 ? 50.936 -11.956 27.444 1.00 36.98 136 SER L O 1
ATOM 2856 N N . VAL B 2 137 ? 51.525 -10.292 26.052 1.00 37.12 137 VAL L N 1
ATOM 2857 C CA . VAL B 2 137 ? 51.424 -9.266 27.080 1.00 37.23 137 VAL L CA 1
ATOM 2858 C C . VAL B 2 137 ? 50.245 -8.360 26.741 1.00 35.88 137 VAL L C 1
ATOM 2859 O O . VAL B 2 137 ? 50.115 -7.906 25.605 1.00 37.12 137 VAL L O 1
ATOM 2863 N N . VAL B 2 138 ? 49.388 -8.106 27.724 1.00 33.97 138 VAL L N 1
ATOM 2864 C CA . VAL B 2 138 ? 48.147 -7.377 27.479 1.00 32.50 138 VAL L CA 1
ATOM 2865 C C . VAL B 2 138 ? 48.073 -6.049 28.219 1.00 31.62 138 VAL L C 1
ATOM 2866 O O . VAL B 2 138 ? 48.331 -5.975 29.418 1.00 32.73 138 VAL L O 1
ATOM 2870 N N . CYS B 2 139 ? 47.711 -5.001 27.491 1.00 30.44 139 CYS L N 1
ATOM 2871 C CA . CYS B 2 139 ? 47.492 -3.698 28.094 1.00 30.77 139 CYS L CA 1
ATOM 2872 C C . CYS B 2 139 ? 46.010 -3.349 27.988 1.00 28.56 139 CYS L C 1
ATOM 2873 O O . CYS B 2 139 ? 45.425 -3.435 26.910 1.00 28.52 139 CYS L O 1
ATOM 2876 N N . LEU B 2 140 ? 45.407 -2.966 29.109 1.00 27.02 140 LEU L N 1
ATOM 2877 C CA A LEU B 2 140 ? 43.979 -2.663 29.147 0.99 26.95 140 LEU L CA 1
ATOM 2878 C CA B LEU B 2 140 ? 43.980 -2.671 29.150 0.01 26.36 140 LEU L CA 1
ATOM 2879 C C . LEU B 2 140 ? 43.722 -1.192 29.425 0.95 25.40 140 LEU L C 1
ATOM 2880 O O . LEU B 2 140 ? 44.269 -0.625 30.367 0.83 24.49 140 LEU L O 1
ATOM 2889 N N . LEU B 2 141 ? 42.884 -0.582 28.593 1.00 25.24 141 LEU L N 1
ATOM 2890 C CA . LEU B 2 141 ? 42.425 0.785 28.801 1.00 23.72 141 LEU L CA 1
ATOM 2891 C C . LEU B 2 141 ? 40.939 0.668 29.106 1.00 22.52 141 LEU L C 1
ATOM 2892 O O . LEU B 2 141 ? 40.161 0.265 28.241 1.00 21.53 141 LEU L O 1
ATOM 2897 N N . ASN B 2 142 ? 40.532 1.016 30.323 1.00 21.13 142 ASN L N 1
ATOM 2898 C CA A ASN B 2 142 ? 39.162 0.738 30.748 0.72 21.21 142 ASN L CA 1
ATOM 2899 C CA B ASN B 2 142 ? 39.175 0.732 30.780 0.28 20.57 142 ASN L CA 1
ATOM 2900 C C . ASN B 2 142 ? 38.273 1.963 30.926 1.00 20.11 142 ASN L C 1
ATOM 2901 O O . ASN B 2 142 ? 38.657 2.943 31.564 1.00 20.64 142 ASN L O 1
ATOM 2910 N N . ASN B 2 143 ? 37.082 1.885 30.335 1.00 18.70 143 ASN L N 1
ATOM 2911 C CA A ASN B 2 143 ? 36.011 2.858 30.546 0.70 18.71 143 ASN L CA 1
ATOM 2912 C CA B ASN B 2 143 ? 36.018 2.859 30.576 0.30 19.60 143 ASN L CA 1
ATOM 2913 C C . ASN B 2 143 ? 36.393 4.310 30.280 1.00 20.10 143 ASN L C 1
ATOM 2914 O O . ASN B 2 143 ? 36.340 5.160 31.173 1.00 20.93 143 ASN L O 1
ATOM 2923 N N . PHE B 2 144 ? 36.755 4.590 29.031 1.00 19.20 144 PHE L N 1
ATOM 2924 C CA . PHE B 2 144 ? 37.166 5.935 28.637 1.00 19.72 144 PHE L CA 1
ATOM 2925 C C . PHE B 2 144 ? 36.280 6.541 27.555 1.00 18.71 144 PHE L C 1
ATOM 2926 O O . PHE B 2 144 ? 35.494 5.845 26.905 1.00 18.11 144 PHE L O 1
ATOM 2934 N N . TYR B 2 145 ? 36.407 7.852 27.381 1.00 19.26 145 TYR L N 1
ATOM 2935 C CA . TYR B 2 145 ? 35.725 8.563 26.310 1.00 18.91 145 TYR L CA 1
ATOM 2936 C C . TYR B 2 145 ? 36.500 9.838 26.009 1.00 20.33 145 TYR L C 1
ATOM 2937 O O . TYR B 2 145 ? 36.912 10.535 26.934 1.00 21.89 145 TYR L O 1
ATOM 2946 N N . PRO B 2 146 ? 36.690 10.165 24.719 1.00 21.83 146 PRO L N 1
ATOM 2947 C CA . PRO B 2 146 ? 36.172 9.500 23.517 1.00 20.79 146 PRO L CA 1
ATOM 2948 C C . PRO B 2 146 ? 36.998 8.276 23.128 1.00 21.51 146 PRO L C 1
ATOM 2949 O O . PRO B 2 146 ? 37.970 7.951 23.805 1.00 21.49 146 PRO L O 1
ATOM 2953 N N . ARG B 2 147 ? 36.616 7.622 22.036 1.00 22.29 147 ARG L N 1
ATOM 2954 C CA . ARG B 2 147 ? 37.223 6.357 21.634 1.00 23.24 147 ARG L CA 1
ATOM 2955 C C . ARG B 2 147 ? 38.683 6.490 21.207 1.00 24.92 147 ARG L C 1
ATOM 2956 O O . ARG B 2 147 ? 39.473 5.564 21.390 1.00 24.94 147 ARG L O 1
ATOM 2964 N N . GLU B 2 148 ? 39.036 7.632 20.628 1.00 25.77 148 GLU L N 1
ATOM 2965 C CA . GLU B 2 148 ? 40.380 7.820 20.097 1.00 27.51 148 GLU L CA 1
ATOM 2966 C C . GLU B 2 148 ? 41.419 7.719 21.209 1.00 30.33 148 GLU L C 1
ATOM 2967 O O . GLU B 2 148 ? 41.334 8.416 22.220 1.00 31.29 148 GLU L O 1
ATOM 2973 N N . ALA B 2 149 ? 42.389 6.833 21.020 1.00 31.56 149 ALA L N 1
ATOM 2974 C CA . ALA B 2 149 ? 43.427 6.611 22.013 1.00 33.18 149 ALA L CA 1
ATOM 2975 C C . ALA B 2 149 ? 44.667 6.048 21.338 1.00 35.12 149 ALA L C 1
ATOM 2976 O O . ALA B 2 149 ? 44.571 5.388 20.305 1.00 36.31 149 ALA L O 1
ATOM 2978 N N . LYS B 2 150 ? 45.831 6.311 21.921 1.00 36.05 150 LYS L N 1
ATOM 2979 C CA . LYS B 2 150 ? 47.081 5.819 21.362 1.00 37.68 150 LYS L CA 1
ATOM 2980 C C . LYS B 2 150 ? 47.827 4.964 22.378 1.00 37.10 150 LYS L C 1
ATOM 2981 O O . LYS B 2 150 ? 48.108 5.409 23.490 1.00 37.26 150 LYS L O 1
ATOM 2987 N N . VAL B 2 151 ? 48.136 3.731 21.992 1.00 37.96 151 VAL L N 1
ATOM 2988 C CA . VAL B 2 151 ? 48.876 2.821 22.855 1.00 38.49 151 VAL L CA 1
ATOM 2989 C C . VAL B 2 151 ? 50.196 2.431 22.205 1.00 40.02 151 VAL L C 1
ATOM 2990 O O . VAL B 2 151 ? 50.217 1.927 21.084 1.00 41.83 151 VAL L O 1
ATOM 2994 N N . GLN B 2 152 ? 51.297 2.668 22.906 1.00 39.87 152 GLN L N 1
ATOM 2995 C CA . GLN B 2 152 ? 52.604 2.284 22.392 1.00 40.47 152 GLN L CA 1
ATOM 2996 C C . GLN B 2 152 ? 53.323 1.360 23.365 1.00 41.54 152 GLN L C 1
ATOM 2997 O O . GLN B 2 152 ? 53.391 1.636 24.561 1.00 43.21 152 GLN L O 1
ATOM 3003 N N . TRP B 2 153 ? 53.844 0.254 22.843 1.00 41.96 153 TRP L N 1
ATOM 3004 C CA . TRP B 2 153 ? 54.582 -0.707 23.653 1.00 41.45 153 TRP L CA 1
ATOM 3005 C C . TRP B 2 153 ? 56.066 -0.374 23.667 1.00 43.66 153 TRP L C 1
ATOM 3006 O O . TRP B 2 153 ? 56.658 -0.098 22.626 1.00 44.40 153 TRP L O 1
ATOM 3017 N N . LYS B 2 154 ? 56.657 -0.397 24.856 1.00 44.88 154 LYS L N 1
ATOM 3018 C CA . LYS B 2 154 ? 58.094 -0.221 25.007 1.00 46.66 154 LYS L CA 1
ATOM 3019 C C . LYS B 2 154 ? 58.667 -1.416 25.749 1.00 48.57 154 LYS L C 1
ATOM 3020 O O . LYS B 2 154 ? 58.121 -1.850 26.760 1.00 48.85 154 LYS L O 1
ATOM 3026 N N . VAL B 2 155 ? 59.771 -1.953 25.247 1.00 49.06 155 VAL L N 1
ATOM 3027 C CA . VAL B 2 155 ? 60.431 -3.059 25.918 1.00 49.84 155 VAL L CA 1
ATOM 3028 C C . VAL B 2 155 ? 61.912 -2.744 26.047 1.00 50.79 155 VAL L C 1
ATOM 3029 O O . VAL B 2 155 ? 62.616 -2.615 25.046 1.00 51.86 155 VAL L O 1
ATOM 3033 N N . ASP B 2 156 ? 62.372 -2.613 27.288 1.00 51.86 156 ASP L N 1
ATOM 3034 C CA . ASP B 2 156 ? 63.697 -2.072 27.565 1.00 52.35 156 ASP L CA 1
ATOM 3035 C C . ASP B 2 156 ? 63.793 -0.677 26.959 1.00 52.45 156 ASP L C 1
ATOM 3036 O O . ASP B 2 156 ? 64.856 -0.247 26.510 1.00 52.41 156 ASP L O 1
ATOM 3041 N N . ASN B 2 157 ? 62.654 0.010 26.948 1.00 51.33 157 ASN L N 1
ATOM 3042 C CA . ASN B 2 157 ? 62.547 1.391 26.486 1.00 52.03 157 ASN L CA 1
ATOM 3043 C C . ASN B 2 157 ? 62.677 1.543 24.971 1.00 52.62 157 ASN L C 1
ATOM 3044 O O . ASN B 2 157 ? 62.892 2.644 24.464 1.00 54.19 157 ASN L O 1
ATOM 3049 N N . ALA B 2 158 ? 62.540 0.433 24.254 0.87 51.10 158 ALA L N 1
ATOM 3050 C CA . ALA B 2 158 ? 62.533 0.464 22.797 0.45 51.37 158 ALA L CA 1
ATOM 3051 C C . ALA B 2 158 ? 61.110 0.307 22.274 1.00 52.93 158 ALA L C 1
ATOM 3052 O O . ALA B 2 158 ? 60.420 -0.654 22.612 1.00 52.46 158 ALA L O 1
ATOM 3054 N N . LEU B 2 159 ? 60.673 1.258 21.454 1.00 55.47 159 LEU L N 1
ATOM 3055 C CA . LEU B 2 159 ? 59.343 1.205 20.859 0.87 57.14 159 LEU L CA 1
ATOM 3056 C C . LEU B 2 159 ? 59.223 0.015 19.914 0.91 58.09 159 LEU L C 1
ATOM 3057 O O . LEU B 2 159 ? 60.038 -0.151 19.008 1.00 57.94 159 LEU L O 1
ATOM 3062 N N . GLN B 2 160 ? 58.202 -0.809 20.125 1.00 58.87 160 GLN L N 1
ATOM 3063 C CA . GLN B 2 160 ? 58.005 -1.991 19.293 0.83 58.90 160 GLN L CA 1
ATOM 3064 C C . GLN B 2 160 ? 56.811 -1.843 18.360 0.58 58.01 160 GLN L C 1
ATOM 3065 O O . GLN B 2 160 ? 55.685 -1.632 18.807 0.59 58.74 160 GLN L O 1
ATOM 3071 N N . SER B 2 161 ? 57.066 -1.959 17.061 0.75 56.55 161 SER L N 1
ATOM 3072 C CA . SER B 2 161 ? 56.010 -1.866 16.061 0.57 55.15 161 SER L CA 1
ATOM 3073 C C . SER B 2 161 ? 55.763 -3.202 15.373 0.87 51.89 161 SER L C 1
ATOM 3074 O O . SER B 2 161 ? 56.701 -3.944 15.075 0.88 50.89 161 SER L O 1
ATOM 3077 N N . GLY B 2 162 ? 54.491 -3.504 15.131 1.00 49.91 162 GLY L N 1
ATOM 3078 C CA . GLY B 2 162 ? 54.118 -4.658 14.336 0.61 48.51 162 GLY L CA 1
ATOM 3079 C C . GLY B 2 162 ? 53.713 -5.892 15.118 0.98 46.93 162 GLY L C 1
ATOM 3080 O O . GLY B 2 162 ? 52.997 -6.747 14.596 0.78 47.02 162 GLY L O 1
ATOM 3081 N N . ASN B 2 163 ? 54.164 -5.996 16.363 1.00 45.17 163 ASN L N 1
ATOM 3082 C CA . ASN B 2 163 ? 53.911 -7.206 17.144 1.00 43.49 163 ASN L CA 1
ATOM 3083 C C . ASN B 2 163 ? 52.753 -7.093 18.134 1.00 41.97 163 ASN L C 1
ATOM 3084 O O . ASN B 2 163 ? 52.663 -7.867 19.087 1.00 41.61 163 ASN L O 1
ATOM 3089 N N . SER B 2 164 ? 51.862 -6.135 17.902 1.00 39.64 164 SER L N 1
ATOM 3090 C CA . SER B 2 164 ? 50.693 -5.977 18.758 1.00 38.17 164 SER L CA 1
ATOM 3091 C C . SER B 2 164 ? 49.403 -5.868 17.951 1.00 36.35 164 SER L C 1
ATOM 3092 O O . SER B 2 164 ? 49.413 -5.510 16.775 1.00 37.20 164 SER L O 1
ATOM 3095 N N . GLN B 2 165 ? 48.290 -6.191 18.596 1.00 33.21 165 GLN L N 1
ATOM 3096 C CA . GLN B 2 165 ? 46.979 -6.018 17.989 1.00 29.69 165 GLN L CA 1
ATOM 3097 C C . GLN B 2 165 ? 46.036 -5.414 19.015 1.00 29.77 165 GLN L C 1
ATOM 3098 O O . GLN B 2 165 ? 46.099 -5.755 20.195 1.00 29.87 165 GLN L O 1
ATOM 3104 N N . GLU B 2 166 ? 45.175 -4.506 18.561 1.00 28.46 166 GLU L N 1
ATOM 3105 C CA . GLU B 2 166 ? 44.198 -3.866 19.434 1.00 26.64 166 GLU L CA 1
ATOM 3106 C C . GLU B 2 166 ? 42.796 -4.397 19.187 1.00 24.09 166 GLU L C 1
ATOM 3107 O O . GLU B 2 166 ? 42.456 -4.831 18.085 1.00 25.36 166 GLU L O 1
ATOM 3113 N N . SER B 2 167 ? 41.988 -4.354 20.235 1.00 21.56 167 SER L N 1
ATOM 3114 C CA . SER B 2 167 ? 40.571 -4.635 20.132 1.00 20.72 167 SER L CA 1
ATOM 3115 C C . SER B 2 167 ? 39.853 -3.587 20.964 1.00 20.55 167 SER L C 1
ATOM 3116 O O . SER B 2 167 ? 40.295 -3.257 22.061 1.00 21.92 167 SER L O 1
ATOM 3119 N N . VAL B 2 168 ? 38.761 -3.042 20.440 1.00 19.76 168 VAL L N 1
ATOM 3120 C CA A VAL B 2 168 ? 38.010 -2.018 21.158 0.53 19.78 168 VAL L CA 1
ATOM 3121 C CA B VAL B 2 168 ? 38.010 -2.016 21.154 0.47 19.14 168 VAL L CA 1
ATOM 3122 C C . VAL B 2 168 ? 36.543 -2.407 21.248 1.00 18.13 168 VAL L C 1
ATOM 3123 O O . VAL B 2 168 ? 35.968 -2.919 20.287 1.00 18.46 168 VAL L O 1
ATOM 3130 N N . THR B 2 169 ? 35.942 -2.180 22.411 1.00 17.15 169 THR L N 1
ATOM 3131 C CA . THR B 2 169 ? 34.529 -2.490 22.591 1.00 17.98 169 THR L CA 1
ATOM 3132 C C . THR B 2 169 ? 33.668 -1.444 21.905 1.00 16.65 169 THR L C 1
ATOM 3133 O O . THR B 2 169 ? 34.122 -0.337 21.617 1.00 17.44 169 THR L O 1
ATOM 3137 N N . GLU B 2 170 ? 32.424 -1.801 21.628 1.00 14.92 170 GLU L N 1
ATOM 3138 C CA . GLU B 2 170 ? 31.455 -0.813 21.187 1.00 13.76 170 GLU L CA 1
ATOM 3139 C C . GLU B 2 170 ? 31.051 0.010 22.397 1.00 15.45 170 GLU L C 1
ATOM 3140 O O . GLU B 2 170 ? 31.286 -0.393 23.537 1.00 17.11 170 GLU L O 1
ATOM 3146 N N . GLN B 2 171 ? 30.445 1.166 22.153 1.00 13.09 171 GLN L N 1
ATOM 3147 C CA . GLN B 2 171 ? 30.114 2.077 23.236 1.00 13.74 171 GLN L CA 1
ATOM 3148 C C . GLN B 2 171 ? 29.184 1.410 24.234 1.00 13.76 171 GLN L C 1
ATOM 3149 O O . GLN B 2 171 ? 28.199 0.777 23.852 1.00 15.80 171 GLN L O 1
ATOM 3155 N N . ASP B 2 172 ? 29.493 1.554 25.515 1.00 14.27 172 ASP L N 1
ATOM 3156 C CA . ASP B 2 172 ? 28.654 0.978 26.558 1.00 14.93 172 ASP L CA 1
ATOM 3157 C C . ASP B 2 172 ? 27.286 1.653 26.569 1.00 15.52 172 ASP L C 1
ATOM 3158 O O . ASP B 2 172 ? 27.194 2.881 26.561 1.00 16.82 172 ASP L O 1
ATOM 3163 N N . SER B 2 173 ? 26.229 0.847 26.602 1.00 16.05 173 SER L N 1
ATOM 3164 C CA A SER B 2 173 ? 24.865 1.363 26.521 0.69 17.34 173 SER L CA 1
ATOM 3165 C CA B SER B 2 173 ? 24.864 1.361 26.522 0.31 16.75 173 SER L CA 1
ATOM 3166 C C . SER B 2 173 ? 24.445 2.167 27.751 1.00 17.87 173 SER L C 1
ATOM 3167 O O . SER B 2 173 ? 23.479 2.927 27.699 1.00 21.30 173 SER L O 1
ATOM 3172 N N . LYS B 2 174 ? 25.161 1.995 28.858 1.00 15.67 174 LYS L N 1
ATOM 3173 C CA A LYS B 2 174 ? 24.791 2.647 30.112 0.74 17.39 174 LYS L CA 1
ATOM 3174 C CA B LYS B 2 174 ? 24.796 2.644 30.114 0.26 17.45 174 LYS L CA 1
ATOM 3175 C C . LYS B 2 174 ? 25.683 3.839 30.458 1.00 18.05 174 LYS L C 1
ATOM 3176 O O . LYS B 2 174 ? 25.184 4.912 30.799 1.00 19.85 174 LYS L O 1
ATOM 3187 N N . ASP B 2 175 ? 27.001 3.657 30.383 1.00 16.35 175 ASP L N 1
ATOM 3188 C CA . ASP B 2 175 ? 27.898 4.759 30.736 1.00 16.40 175 ASP L CA 1
ATOM 3189 C C . ASP B 2 175 ? 28.558 5.448 29.540 1.00 16.21 175 ASP L C 1
ATOM 3190 O O . ASP B 2 175 ? 29.317 6.405 29.711 1.00 15.35 175 ASP L O 1
ATOM 3195 N N . SER B 2 176 ? 28.252 4.969 28.337 1.00 13.74 176 SER L N 1
ATOM 3196 C CA . SER B 2 176 ? 28.731 5.599 27.107 1.00 13.41 176 SER L CA 1
ATOM 3197 C C . SER B 2 176 ? 30.255 5.641 26.978 1.00 14.75 176 SER L C 1
ATOM 3198 O O . SER B 2 176 ? 30.793 6.471 26.243 1.00 15.01 176 SER L O 1
ATOM 3201 N N . THR B 2 177 ? 30.947 4.744 27.674 1.00 15.49 177 THR L N 1
ATOM 3202 C CA . THR B 2 177 ? 32.400 4.646 27.529 1.00 14.64 177 THR L CA 1
ATOM 3203 C C . THR B 2 177 ? 32.830 3.501 26.617 1.00 14.71 177 THR L C 1
ATOM 3204 O O . THR B 2 177 ? 32.019 2.668 26.198 1.00 15.17 177 THR L O 1
ATOM 3208 N N . TYR B 2 178 ? 34.128 3.475 26.327 1.00 14.63 178 TYR L N 1
ATOM 3209 C CA . TYR B 2 178 ? 34.759 2.406 25.565 1.00 15.01 178 TYR L CA 1
ATOM 3210 C C . TYR B 2 178 ? 35.818 1.765 26.435 1.00 15.64 178 TYR L C 1
ATOM 3211 O O . TYR B 2 178 ? 36.291 2.366 27.397 1.00 15.73 178 TYR L O 1
ATOM 3220 N N . SER B 2 179 ? 36.191 0.540 26.092 1.00 16.33 179 SER L N 1
ATOM 3221 C CA . SER B 2 179 ? 37.377 -0.070 26.664 1.00 17.21 179 SER L CA 1
ATOM 3222 C C . SER B 2 179 ? 38.193 -0.656 25.527 1.00 17.93 179 SER L C 1
ATOM 3223 O O . SER B 2 179 ? 37.659 -0.943 24.453 1.00 17.56 179 SER L O 1
ATOM 3226 N N . LEU B 2 180 ? 39.490 -0.820 25.756 1.00 19.13 180 LEU L N 1
ATOM 3227 C CA . LEU B 2 180 ? 40.389 -1.236 24.695 1.00 21.51 180 LEU L CA 1
ATOM 3228 C C . LEU B 2 180 ? 41.457 -2.159 25.248 1.00 23.54 180 LEU L C 1
ATOM 3229 O O . LEU B 2 180 ? 41.948 -1.958 26.356 1.00 23.39 180 LEU L O 1
ATOM 3234 N N . SER B 2 181 ? 41.812 -3.174 24.472 1.00 24.60 181 SER L N 1
ATOM 3235 C CA . SER B 2 181 ? 42.928 -4.034 24.834 1.00 26.88 181 SER L CA 1
ATOM 3236 C C . SER B 2 181 ? 43.978 -3.972 23.740 1.00 28.68 181 SER L C 1
ATOM 3237 O O . SER B 2 181 ? 43.655 -3.964 22.551 1.00 30.36 181 SER L O 1
ATOM 3240 N N . SER B 2 182 ? 45.238 -3.918 24.146 1.00 29.31 182 SER L N 1
ATOM 3241 C CA . SER B 2 182 ? 46.342 -4.026 23.210 1.00 30.83 182 SER L CA 1
ATOM 3242 C C . SER B 2 182 ? 47.199 -5.201 23.642 1.00 32.89 182 SER L C 1
ATOM 3243 O O . SER B 2 182 ? 47.634 -5.267 24.789 1.00 33.86 182 SER L O 1
ATOM 3246 N N . THR B 2 183 ? 47.421 -6.138 22.727 1.00 32.77 183 THR L N 1
ATOM 3247 C CA . THR B 2 183 ? 48.152 -7.352 23.049 1.00 32.78 183 THR L CA 1
ATOM 3248 C C . THR B 2 183 ? 49.416 -7.452 22.213 1.00 33.30 183 THR L C 1
ATOM 3249 O O . THR B 2 183 ? 49.354 -7.523 20.990 1.00 35.04 183 THR L O 1
ATOM 3253 N N . LEU B 2 184 ? 50.567 -7.438 22.870 1.00 35.07 184 LEU L N 1
ATOM 3254 C CA A LEU B 2 184 ? 51.845 -7.631 22.201 0.99 35.56 184 LEU L CA 1
ATOM 3255 C CA B LEU B 2 184 ? 51.810 -7.651 22.145 0.01 35.34 184 LEU L CA 1
ATOM 3256 C C . LEU B 2 184 ? 52.236 -9.106 22.275 1.00 36.57 184 LEU L C 1
ATOM 3257 O O . LEU B 2 184 ? 52.268 -9.681 23.365 1.00 36.49 184 LEU L O 1
ATOM 3266 N N . THR B 2 185 ? 52.522 -9.715 21.132 1.00 38.09 185 THR L N 1
ATOM 3267 C CA . THR B 2 185 ? 52.847 -11.133 21.100 1.00 40.86 185 THR L CA 1
ATOM 3268 C C . THR B 2 185 ? 54.281 -11.380 20.661 1.00 42.18 185 THR L C 1
ATOM 3269 O O . THR B 2 185 ? 54.728 -10.870 19.634 1.00 43.99 185 THR L O 1
ATOM 3273 N N . LEU B 2 186 ? 54.994 -12.170 21.452 1.00 42.45 186 LEU L N 1
ATOM 3274 C CA . LEU B 2 186 ? 56.372 -12.521 21.147 1.00 45.21 186 LEU L CA 1
ATOM 3275 C C . LEU B 2 186 ? 56.574 -14.009 21.380 1.00 47.36 186 LEU L C 1
ATOM 3276 O O . LEU B 2 186 ? 55.819 -14.635 22.123 1.00 48.44 186 LEU L O 1
ATOM 3281 N N . SER B 2 187 ? 57.585 -14.579 20.736 1.00 47.89 187 SER L N 1
ATOM 3282 C CA . SER B 2 187 ? 57.973 -15.946 21.038 1.00 49.29 187 SER L CA 1
ATOM 3283 C C . SER B 2 187 ? 58.516 -15.953 22.458 1.00 49.44 187 SER L C 1
ATOM 3284 O O . SER B 2 187 ? 58.989 -14.927 22.947 1.00 50.37 187 SER L O 1
ATOM 3287 N N . LYS B 2 188 ? 58.439 -17.098 23.126 1.00 48.67 188 LYS L N 1
ATOM 3288 C CA . LYS B 2 188 ? 58.974 -17.211 24.477 1.00 50.05 188 LYS L CA 1
ATOM 3289 C C . LYS B 2 188 ? 60.450 -16.813 24.503 1.00 51.50 188 LYS L C 1
ATOM 3290 O O . LYS B 2 188 ? 60.920 -16.190 25.458 1.00 51.51 188 LYS L O 1
ATOM 3296 N N . ALA B 2 189 ? 61.172 -17.169 23.443 0.73 51.73 189 ALA L N 1
ATOM 3297 C CA . ALA B 2 189 ? 62.598 -16.868 23.341 0.52 52.50 189 ALA L CA 1
ATOM 3298 C C . ALA B 2 189 ? 62.859 -15.368 23.223 0.59 52.90 189 ALA L C 1
ATOM 3299 O O . ALA B 2 189 ? 63.607 -14.798 24.019 1.00 53.06 189 ALA L O 1
ATOM 3301 N N . ASP B 2 190 ? 62.249 -14.737 22.224 0.82 52.75 190 ASP L N 1
ATOM 3302 C CA . ASP B 2 190 ? 62.385 -13.296 22.036 1.00 52.08 190 ASP L CA 1
ATOM 3303 C C . ASP B 2 190 ? 61.955 -12.553 23.293 0.57 51.54 190 ASP L C 1
ATOM 3304 O O . ASP B 2 190 ? 62.550 -11.542 23.667 0.91 51.31 190 ASP L O 1
ATOM 3309 N N . TYR B 2 191 ? 60.916 -13.066 23.941 0.61 50.71 191 TYR L N 1
ATOM 3310 C CA . TYR B 2 191 ? 60.403 -12.466 25.164 1.00 49.70 191 TYR L CA 1
ATOM 3311 C C . TYR B 2 191 ? 61.475 -12.403 26.249 0.86 51.89 191 TYR L C 1
ATOM 3312 O O . TYR B 2 191 ? 61.721 -11.347 26.829 0.77 51.78 191 TYR L O 1
ATOM 3321 N N . GLU B 2 192 ? 62.115 -13.535 26.518 1.00 53.38 192 GLU L N 1
ATOM 3322 C CA . GLU B 2 192 ? 63.128 -13.601 27.568 1.00 56.71 192 GLU L CA 1
ATOM 3323 C C . GLU B 2 192 ? 64.362 -12.762 27.237 1.00 58.32 192 GLU L C 1
ATOM 3324 O O . GLU B 2 192 ? 65.222 -12.542 28.088 1.00 58.17 192 GLU L O 1
ATOM 3330 N N . LYS B 2 193 ? 64.436 -12.286 25.999 1.00 60.41 193 LYS L N 1
ATOM 3331 C CA . LYS B 2 193 ? 65.576 -11.501 25.545 1.00 61.71 193 LYS L CA 1
ATOM 3332 C C . LYS B 2 193 ? 65.569 -10.099 26.158 1.00 62.76 193 LYS L C 1
ATOM 3333 O O . LYS B 2 193 ? 66.575 -9.390 26.113 1.00 62.93 193 LYS L O 1
ATOM 3339 N N . HIS B 2 194 ? 64.437 -9.707 26.739 0.84 62.21 194 HIS L N 1
ATOM 3340 C CA . HIS B 2 194 ? 64.288 -8.360 27.286 1.00 60.95 194 HIS L CA 1
ATOM 3341 C C . HIS B 2 194 ? 63.748 -8.352 28.719 1.00 58.79 194 HIS L C 1
ATOM 3342 O O . HIS B 2 194 ? 63.317 -9.382 29.236 1.00 59.01 194 HIS L O 1
ATOM 3349 N N . LYS B 2 195 ? 63.766 -7.181 29.350 1.00 56.54 195 LYS L N 1
ATOM 3350 C CA . LYS B 2 195 ? 63.458 -7.069 30.775 1.00 53.89 195 LYS L CA 1
ATOM 3351 C C . LYS B 2 195 ? 62.237 -6.202 31.090 1.00 53.99 195 LYS L C 1
ATOM 3352 O O . LYS B 2 195 ? 61.278 -6.668 31.708 1.00 55.18 195 LYS L O 1
ATOM 3358 N N . VAL B 2 196 ? 62.283 -4.938 30.682 1.00 51.93 196 VAL L N 1
ATOM 3359 C CA . VAL B 2 196 ? 61.210 -3.997 30.988 1.00 49.87 196 VAL L CA 1
ATOM 3360 C C . VAL B 2 196 ? 60.112 -4.035 29.930 1.00 47.83 196 VAL L C 1
ATOM 3361 O O . VAL B 2 196 ? 60.372 -3.841 28.745 1.00 46.59 196 VAL L O 1
ATOM 3365 N N . TYR B 2 197 ? 58.883 -4.293 30.365 1.00 47.51 197 TYR L N 1
ATOM 3366 C CA . TYR B 2 197 ? 57.739 -4.278 29.462 1.00 46.54 197 TYR L CA 1
ATOM 3367 C C . TYR B 2 197 ? 56.756 -3.197 29.878 1.00 45.28 197 TYR L C 1
ATOM 3368 O O . TYR B 2 197 ? 56.225 -3.219 30.987 1.00 46.15 197 TYR L O 1
ATOM 3377 N N . ALA B 2 198 ? 56.525 -2.248 28.979 1.00 43.90 198 ALA L N 1
ATOM 3378 C CA . ALA B 2 198 ? 55.782 -1.044 29.320 1.00 43.03 198 ALA L CA 1
ATOM 3379 C C . ALA B 2 198 ? 54.743 -0.687 28.267 1.00 42.37 198 ALA L C 1
ATOM 3380 O O . ALA B 2 198 ? 54.967 -0.848 27.067 1.00 41.36 198 ALA L O 1
ATOM 3382 N N . CYS B 2 199 ? 53.604 -0.195 28.741 1.00 41.98 199 CYS L N 1
ATOM 3383 C CA . CYS B 2 199 ? 52.525 0.251 27.881 1.00 42.10 199 CYS L CA 1
ATOM 3384 C C . CYS B 2 199 ? 52.315 1.745 28.102 1.00 41.15 199 CYS L C 1
ATOM 3385 O O . CYS B 2 199 ? 51.988 2.169 29.207 1.00 42.17 199 CYS L O 1
ATOM 3388 N N . GLU B 2 200 ? 52.528 2.543 27.060 1.00 41.58 200 GLU L N 1
ATOM 3389 C CA . GLU B 2 200 ? 52.350 3.992 27.168 1.00 40.82 200 GLU L CA 1
ATOM 3390 C C . GLU B 2 200 ? 51.041 4.432 26.519 1.00 41.46 200 GLU L C 1
ATOM 3391 O O . GLU B 2 200 ? 50.860 4.300 25.306 1.00 42.65 200 GLU L O 1
ATOM 3397 N N . VAL B 2 201 ? 50.133 4.953 27.338 1.00 40.39 201 VAL L N 1
ATOM 3398 C CA . VAL B 2 201 ? 48.796 5.320 26.885 1.00 38.73 201 VAL L CA 1
ATOM 3399 C C . VAL B 2 201 ? 48.625 6.830 26.766 1.00 39.41 201 VAL L C 1
ATOM 3400 O O . VAL B 2 201 ? 48.861 7.570 27.723 1.00 39.40 201 VAL L O 1
ATOM 3404 N N . THR B 2 202 ? 48.220 7.280 25.582 1.00 39.18 202 THR L N 1
ATOM 3405 C CA . THR B 2 202 ? 47.908 8.685 25.356 1.00 39.70 202 THR L CA 1
ATOM 3406 C C . THR B 2 202 ? 46.418 8.841 25.071 1.00 37.34 202 THR L C 1
ATOM 3407 O O . THR B 2 202 ? 45.863 8.135 24.229 1.00 36.56 202 THR L O 1
ATOM 3411 N N . HIS B 2 203 ? 45.773 9.761 25.780 1.00 34.73 203 HIS L N 1
ATOM 3412 C CA . HIS B 2 203 ? 44.341 9.990 25.613 1.00 33.18 203 HIS L CA 1
ATOM 3413 C C . HIS B 2 203 ? 43.967 11.410 26.027 1.00 34.66 203 HIS L C 1
ATOM 3414 O O . HIS B 2 203 ? 44.640 12.021 26.857 1.00 36.72 203 HIS L O 1
ATOM 3421 N N . GLN B 2 204 ? 42.887 11.926 25.450 1.00 34.89 204 GLN L N 1
ATOM 3422 C CA . GLN B 2 204 ? 42.463 13.301 25.707 1.00 34.95 204 GLN L CA 1
ATOM 3423 C C . GLN B 2 204 ? 42.254 13.591 27.192 1.00 34.66 204 GLN L C 1
ATOM 3424 O O . GLN B 2 204 ? 42.487 14.708 27.652 1.00 35.51 204 GLN L O 1
ATOM 3430 N N . GLY B 2 205 ? 41.814 12.584 27.939 1.00 34.28 205 GLY L N 1
ATOM 3431 C CA . GLY B 2 205 ? 41.531 12.757 29.352 1.00 33.55 205 GLY L CA 1
ATOM 3432 C C . GLY B 2 205 ? 42.761 12.745 30.241 1.00 35.28 205 GLY L C 1
ATOM 3433 O O . GLY B 2 205 ? 42.667 13.008 31.439 1.00 36.36 205 GLY L O 1
ATOM 3434 N N . LEU B 2 206 ? 43.915 12.434 29.659 1.00 35.86 206 LEU L N 1
ATOM 3435 C CA . LEU B 2 206 ? 45.162 12.378 30.417 1.00 37.26 206 LEU L CA 1
ATOM 3436 C C . LEU B 2 206 ? 46.021 13.608 30.144 1.00 40.61 206 LEU L C 1
ATOM 3437 O O . LEU B 2 206 ? 46.338 13.909 28.991 1.00 42.13 206 LEU L O 1
ATOM 3442 N N . SER B 2 207 ? 46.395 14.314 31.207 1.00 42.57 207 SER L N 1
ATOM 3443 C CA . SER B 2 207 ? 47.220 15.512 31.081 1.00 44.48 207 SER L CA 1
ATOM 3444 C C . SER B 2 207 ? 48.561 15.177 30.438 1.00 46.44 207 SER L C 1
ATOM 3445 O O . SER B 2 207 ? 49.150 16.002 29.741 1.00 47.63 207 SER L O 1
ATOM 3448 N N . SER B 2 208 ? 49.035 13.960 30.682 1.00 45.45 208 SER L N 1
ATOM 3449 C CA . SER B 2 208 ? 50.249 13.459 30.049 1.00 44.16 208 SER L CA 1
ATOM 3450 C C . SER B 2 208 ? 50.160 11.943 29.898 1.00 44.55 208 SER L C 1
ATOM 3451 O O . SER B 2 208 ? 49.503 11.275 30.698 1.00 45.06 208 SER L O 1
ATOM 3454 N N . PRO B 2 209 ? 50.815 11.395 28.864 0.56 44.11 209 PRO L N 1
ATOM 3455 C CA . PRO B 2 209 ? 50.781 9.950 28.619 0.75 44.05 209 PRO L CA 1
ATOM 3456 C C . PRO B 2 209 ? 51.066 9.152 29.888 0.98 43.39 209 PRO L C 1
ATOM 3457 O O . PRO B 2 209 ? 51.977 9.495 30.640 0.70 43.31 209 PRO L O 1
ATOM 3461 N N . VAL B 2 210 ? 50.287 8.101 30.119 1.00 42.00 210 VAL L N 1
ATOM 3462 C CA . VAL B 2 210 ? 50.462 7.256 31.295 1.00 41.63 210 VAL L CA 1
ATOM 3463 C C . VAL B 2 210 ? 51.176 5.967 30.913 1.00 43.56 210 VAL L C 1
ATOM 3464 O O . VAL B 2 210 ? 50.920 5.398 29.852 1.00 44.90 210 VAL L O 1
ATOM 3468 N N . THR B 2 211 ? 52.082 5.515 31.772 1.00 44.22 211 THR L N 1
ATOM 3469 C CA . THR B 2 211 ? 52.809 4.278 31.516 1.00 45.47 211 THR L CA 1
ATOM 3470 C C . THR B 2 211 ? 52.600 3.254 32.624 1.00 44.53 211 THR L C 1
ATOM 3471 O O . THR B 2 211 ? 52.824 3.537 33.800 1.00 45.19 211 THR L O 1
ATOM 3475 N N . LYS B 2 212 ? 52.158 2.064 32.235 1.00 43.70 212 LYS L N 1
ATOM 3476 C CA . LYS B 2 212 ? 52.111 0.925 33.139 1.00 42.93 212 LYS L CA 1
ATOM 3477 C C . LYS B 2 212 ? 53.169 -0.069 32.692 1.00 43.17 212 LYS L C 1
ATOM 3478 O O . LYS B 2 212 ? 53.222 -0.445 31.521 1.00 43.58 212 LYS L O 1
ATOM 3484 N N . SER B 2 213 ? 54.019 -0.486 33.621 1.00 42.64 213 SER L N 1
ATOM 3485 C CA . SER B 2 213 ? 55.130 -1.362 33.280 1.00 43.99 213 SER L CA 1
ATOM 3486 C C . SER B 2 213 ? 55.338 -2.443 34.328 1.00 44.06 213 SER L C 1
ATOM 3487 O O . SER B 2 213 ? 54.823 -2.360 35.442 1.00 45.12 213 SER L O 1
ATOM 3490 N N . PHE B 2 214 ? 56.097 -3.464 33.953 0.87 43.07 214 PHE L N 1
ATOM 3491 C CA . PHE B 2 214 ? 56.490 -4.504 34.886 0.76 42.72 214 PHE L CA 1
ATOM 3492 C C . PHE B 2 214 ? 57.860 -5.027 34.489 1.00 44.45 214 PHE L C 1
ATOM 3493 O O . PHE B 2 214 ? 58.262 -4.925 33.329 1.00 44.54 214 PHE L O 1
ATOM 3501 N N . ASN B 2 215 ? 58.579 -5.577 35.457 0.77 46.01 215 ASN L N 1
ATOM 3502 C CA . ASN B 2 215 ? 59.874 -6.178 35.187 1.00 47.82 215 ASN L CA 1
ATOM 3503 C C . ASN B 2 215 ? 59.724 -7.682 35.021 0.77 49.68 215 ASN L C 1
ATOM 3504 O O . ASN B 2 215 ? 59.232 -8.365 35.919 0.90 49.45 215 ASN L O 1
ATOM 3509 N N . ARG B 2 216 ? 60.137 -8.188 33.862 1.00 52.16 216 ARG L N 1
ATOM 3510 C CA . ARG B 2 216 ? 59.970 -9.600 33.532 0.59 56.01 216 ARG L CA 1
ATOM 3511 C C . ARG B 2 216 ? 60.477 -10.516 34.642 1.00 61.68 216 ARG L C 1
ATOM 3512 O O . ARG B 2 216 ? 61.670 -10.541 34.943 0.68 61.75 216 ARG L O 1
ATOM 3520 N N . GLY B 2 217 ? 59.561 -11.263 35.249 1.00 66.74 217 GLY L N 1
ATOM 3521 C CA . GLY B 2 217 ? 59.917 -12.228 36.273 1.00 71.41 217 GLY L CA 1
ATOM 3522 C C . GLY B 2 217 ? 59.806 -11.699 37.690 1.00 76.22 217 GLY L C 1
ATOM 3523 O O . GLY B 2 217 ? 59.332 -12.398 38.586 1.00 76.46 217 GLY L O 1
ATOM 3524 N N . GLU B 2 218 ? 60.244 -10.462 37.897 0.00 80.72 218 GLU L N 1
ATOM 3525 C CA . GLU B 2 218 ? 60.257 -9.871 39.231 0.00 84.93 218 GLU L CA 1
ATOM 3526 C C . GLU B 2 218 ? 59.066 -8.948 39.472 0.00 87.32 218 GLU L C 1
ATOM 3527 O O . GLU B 2 218 ? 58.768 -8.073 38.660 0.00 87.63 218 GLU L O 1
ATOM 3533 N N . CYS B 2 219 ? 58.391 -9.154 40.599 0.00 89.09 219 CYS L N 1
ATOM 3534 C CA . CYS B 2 219 ? 57.232 -8.347 40.962 0.00 90.57 219 CYS L CA 1
ATOM 3535 C C . CYS B 2 219 ? 57.406 -7.735 42.348 0.00 91.33 219 CYS L C 1
ATOM 3536 O O . CYS B 2 219 ? 58.138 -8.264 43.185 0.00 91.61 219 CYS L O 1
ATOM 3540 N N . ILE C 3 2 ? -1.587 8.526 -24.028 0.00 35.39 164 ILE P N 1
ATOM 3541 C CA . ILE C 3 2 ? -1.991 7.259 -23.431 0.00 35.14 164 ILE P CA 1
ATOM 3542 C C . ILE C 3 2 ? -1.622 7.202 -21.952 1.00 35.48 164 ILE P C 1
ATOM 3543 O O . ILE C 3 2 ? -0.527 7.600 -21.559 1.00 36.89 164 ILE P O 1
ATOM 3548 N N . TYR C 3 3 ? -2.544 6.702 -21.136 1.00 34.74 165 TYR P N 1
ATOM 3549 C CA . TYR C 3 3 ? -2.300 6.536 -19.710 1.00 31.36 165 TYR P CA 1
ATOM 3550 C C . TYR C 3 3 ? -1.129 5.587 -19.495 1.00 28.96 165 TYR P C 1
ATOM 3551 O O . TYR C 3 3 ? -1.061 4.527 -20.114 1.00 31.88 165 TYR P O 1
ATOM 3560 N N . ASN C 3 4 ? -0.207 5.967 -18.617 1.00 26.35 166 ASN P N 1
ATOM 3561 C CA . ASN C 3 4 ? 0.980 5.157 -18.374 1.00 25.32 166 ASN P CA 1
ATOM 3562 C C . ASN C 3 4 ? 0.848 4.282 -17.131 1.00 22.97 166 ASN P C 1
ATOM 3563 O O . ASN C 3 4 ? 0.827 4.783 -16.007 1.00 23.41 166 ASN P O 1
ATOM 3568 N N . CYS C 3 5 ? 0.764 2.973 -17.336 1.00 18.32 167 CYS P N 1
ATOM 3569 C CA . CYS C 3 5 ? 0.656 2.043 -16.219 1.00 16.74 167 CYS P CA 1
ATOM 3570 C C . CYS C 3 5 ? 2.001 1.472 -15.805 1.00 15.59 167 CYS P C 1
ATOM 3571 O O . CYS C 3 5 ? 2.075 0.694 -14.861 1.00 16.87 167 CYS P O 1
ATOM 3574 N N . GLU C 3 6 ? 3.060 1.842 -16.515 1.00 17.48 168 GLU P N 1
ATOM 3575 C CA . GLU C 3 6 ? 4.377 1.286 -16.217 1.00 17.14 168 GLU P CA 1
ATOM 3576 C C . GLU C 3 6 ? 4.825 1.625 -14.804 1.00 16.04 168 GLU P C 1
ATOM 3577 O O . GLU C 3 6 ? 4.525 2.707 -14.292 1.00 16.86 168 GLU P O 1
ATOM 3583 N N . PRO C 3 7 ? 5.539 0.691 -14.160 1.00 15.72 169 PRO P N 1
ATOM 3584 C CA . PRO C 3 7 ? 6.058 0.960 -12.817 1.00 15.95 169 PRO P CA 1
ATOM 3585 C C . PRO C 3 7 ? 6.987 2.164 -12.850 1.00 15.77 169 PRO P C 1
ATOM 3586 O O . PRO C 3 7 ? 7.759 2.310 -13.795 1.00 17.80 169 PRO P O 1
ATOM 3590 N N . ALA C 3 8 ? 6.913 3.015 -11.833 1.00 14.24 170 ALA P N 1
ATOM 3591 C CA . ALA C 3 8 ? 7.735 4.218 -11.795 1.00 16.58 170 ALA P CA 1
ATOM 3592 C C . ALA C 3 8 ? 9.216 3.887 -11.641 1.00 15.24 170 ALA P C 1
ATOM 3593 O O . ALA C 3 8 ? 10.078 4.612 -12.136 1.00 16.95 170 ALA P O 1
ATOM 3595 N N . ASN C 3 9 ? 9.501 2.790 -10.952 1.00 12.74 171 ASN P N 1
ATOM 3596 C CA . ASN C 3 9 ? 10.879 2.384 -10.689 1.00 14.10 171 ASN P CA 1
ATOM 3597 C C . ASN C 3 9 ? 10.918 0.874 -10.526 1.00 15.16 171 ASN P C 1
ATOM 3598 O O . ASN C 3 9 ? 9.871 0.242 -10.425 1.00 15.15 171 ASN P O 1
ATOM 3603 N N . PRO C 3 10 ? 12.122 0.285 -10.494 1.00 14.07 172 PRO P N 1
ATOM 3604 C CA . PRO C 3 10 ? 12.206 -1.182 -10.503 1.00 14.04 172 PRO P CA 1
ATOM 3605 C C . PRO C 3 10 ? 11.483 -1.870 -9.347 1.00 13.04 172 PRO P C 1
ATOM 3606 O O . PRO C 3 10 ? 11.038 -3.006 -9.523 1.00 12.43 172 PRO P O 1
ATOM 3610 N N . SER C 3 11 ? 11.359 -1.210 -8.196 1.00 14.24 173 SER P N 1
ATOM 3611 C CA . SER C 3 11 ? 10.745 -1.862 -7.041 1.00 12.68 173 SER P CA 1
ATOM 3612 C C . SER C 3 11 ? 9.222 -1.916 -7.144 1.00 12.13 173 SER P C 1
ATOM 3613 O O . SER C 3 11 ? 8.557 -2.413 -6.242 1.00 13.87 173 SER P O 1
ATOM 3616 N N . GLU C 3 12 ? 8.670 -1.412 -8.241 1.00 12.15 174 GLU P N 1
ATOM 3617 C CA . GLU C 3 12 ? 7.231 -1.572 -8.459 1.00 11.94 174 GLU P CA 1
ATOM 3618 C C . GLU C 3 12 ? 6.922 -2.505 -9.624 1.00 14.03 174 GLU P C 1
ATOM 3619 O O . GLU C 3 12 ? 5.769 -2.653 -10.028 1.00 14.52 174 GLU P O 1
ATOM 3625 N N . LYS C 3 13 ? 7.954 -3.154 -10.151 1.00 12.36 175 LYS P N 1
ATOM 3626 C CA . LYS C 3 13 ? 7.764 -4.142 -11.206 1.00 13.03 175 LYS P CA 1
ATOM 3627 C C . LYS C 3 13 ? 6.911 -5.287 -10.664 1.00 12.45 175 LYS P C 1
ATOM 3628 O O . LYS C 3 13 ? 7.223 -5.850 -9.616 1.00 13.92 175 LYS P O 1
ATOM 3634 N N . ASN C 3 14 ? 5.824 -5.601 -11.369 1.00 12.52 176 ASN P N 1
ATOM 3635 C CA . ASN C 3 14 ? 4.865 -6.628 -10.950 1.00 14.51 176 ASN P CA 1
ATOM 3636 C C . ASN C 3 14 ? 3.979 -6.218 -9.778 1.00 14.38 176 ASN P C 1
ATOM 3637 O O . ASN C 3 14 ? 3.285 -7.060 -9.208 1.00 14.31 176 ASN P O 1
ATOM 3642 N N . SER C 3 15 ? 4.000 -4.942 -9.406 1.00 13.26 177 SER P N 1
ATOM 3643 C CA . SER C 3 15 ? 3.199 -4.500 -8.268 1.00 12.92 177 SER P CA 1
ATOM 3644 C C . SER C 3 15 ? 1.707 -4.680 -8.537 1.00 14.20 177 SER P C 1
ATOM 3645 O O . SER C 3 15 ? 1.271 -4.647 -9.681 1.00 13.62 177 SER P O 1
ATOM 3648 N N . PRO C 3 16 ? 0.922 -4.877 -7.472 1.00 16.10 178 PRO P N 1
ATOM 3649 C CA . PRO C 3 16 ? -0.532 -4.964 -7.633 1.00 16.94 178 PRO P CA 1
ATOM 3650 C C . PRO C 3 16 ? -1.104 -3.733 -8.334 1.00 15.81 178 PRO P C 1
ATOM 3651 O O . PRO C 3 16 ? -2.030 -3.865 -9.147 1.00 16.80 178 PRO P O 1
ATOM 3655 N N . SER C 3 17 ? -0.568 -2.552 -8.036 1.00 15.76 179 SER P N 1
ATOM 3656 C CA A SER C 3 17 ? -1.087 -1.326 -8.633 0.40 15.72 179 SER P CA 1
ATOM 3657 C CA B SER C 3 17 ? -1.069 -1.313 -8.633 0.60 15.34 179 SER P CA 1
ATOM 3658 C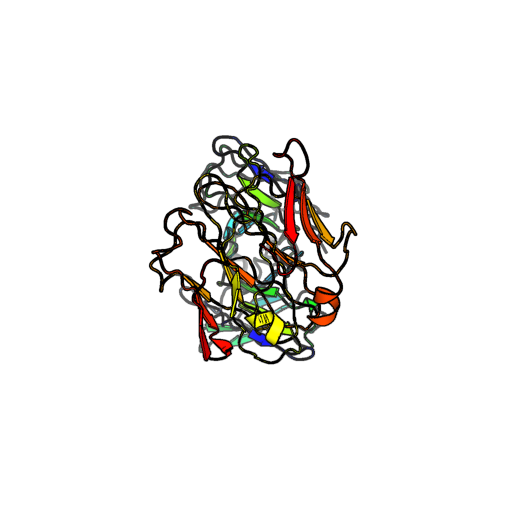 C . SER C 3 17 ? -0.856 -1.289 -10.143 1.00 15.38 179 SER P C 1
ATOM 3659 O O . SER C 3 17 ? -1.738 -0.883 -10.905 1.00 15.04 179 SER P O 1
ATOM 3664 N N . THR C 3 18 ? 0.328 -1.710 -10.575 1.00 14.87 180 THR P N 1
ATOM 3665 C CA A THR C 3 18 ? 0.641 -1.766 -11.995 0.76 17.14 180 THR P CA 1
ATOM 3666 C CA B THR C 3 18 ? 0.636 -1.757 -12.000 0.24 16.03 180 THR P CA 1
ATOM 3667 C C . THR C 3 18 ? -0.254 -2.770 -12.710 1.00 15.46 180 THR P C 1
ATOM 3668 O O . THR C 3 18 ? -0.792 -2.492 -13.787 1.00 14.57 180 THR P O 1
ATOM 3675 N N . GLN C 3 19 ? -0.414 -3.943 -12.108 1.00 14.24 181 GLN P N 1
ATOM 3676 C CA . GLN C 3 19 ? -1.250 -4.971 -12.710 1.00 14.50 181 GLN P CA 1
ATOM 3677 C C . GLN C 3 19 ? -2.688 -4.485 -12.818 1.00 13.99 181 GLN P C 1
ATOM 3678 O O . GLN C 3 19 ? -3.338 -4.665 -13.851 1.00 15.80 181 GLN P O 1
ATOM 3684 N N . TYR C 3 20 ? -3.182 -3.862 -11.754 1.00 13.97 182 TYR P N 1
ATOM 3685 C CA . TYR C 3 20 ? -4.555 -3.389 -11.765 1.00 13.85 182 TYR P CA 1
ATOM 3686 C C . TYR C 3 20 ? -4.712 -2.290 -12.807 1.00 15.15 182 TYR P C 1
ATOM 3687 O O . TYR C 3 20 ? -5.683 -2.270 -13.565 1.00 15.86 182 TYR P O 1
ATOM 3696 N N . CYS C 3 21 ? -3.749 -1.374 -12.840 1.00 15.19 183 CYS P N 1
ATOM 3697 C CA . CYS C 3 21 ? -3.780 -0.283 -13.798 1.00 15.74 183 CYS P CA 1
ATOM 3698 C C . CYS C 3 21 ? -3.955 -0.849 -15.203 1.00 16.12 183 CYS P C 1
ATOM 3699 O O . CYS C 3 21 ? -4.858 -0.448 -15.934 1.00 18.02 183 CYS P O 1
ATOM 3702 N N . TYR C 3 22 ? -3.109 -1.806 -15.575 1.00 15.80 184 TYR P N 1
ATOM 3703 C CA . TYR C 3 22 ? -3.212 -2.401 -16.900 1.00 19.11 184 TYR P CA 1
ATOM 3704 C C . TYR C 3 22 ? -4.580 -3.050 -17.108 1.00 19.42 184 TYR P C 1
ATOM 3705 O O . TYR C 3 22 ? -5.150 -2.975 -18.195 1.00 19.81 184 TYR P O 1
ATOM 3714 N N . SER C 3 23 ? -5.114 -3.664 -16.059 1.00 19.29 185 SER P N 1
ATOM 3715 C CA . SER C 3 23 ? -6.340 -4.447 -16.191 1.00 18.46 185 SER P CA 1
ATOM 3716 C C . SER C 3 23 ? -7.542 -3.599 -16.584 1.00 18.39 185 SER P C 1
ATOM 3717 O O . SER C 3 23 ? -8.502 -4.122 -17.145 1.00 19.67 185 SER P O 1
ATOM 3720 N N . ILE C 3 24 ? -7.500 -2.299 -16.291 1.00 18.14 186 ILE P N 1
ATOM 3721 C CA . ILE C 3 24 ? -8.657 -1.435 -16.570 1.00 17.50 186 ILE P CA 1
ATOM 3722 C C . ILE C 3 24 ? -8.442 -0.443 -17.710 1.00 20.44 186 ILE P C 1
ATOM 3723 O O . ILE C 3 24 ? -9.247 0.470 -17.899 1.00 18.87 186 ILE P O 1
ATOM 3728 N N . GLN C 3 25 ? -7.370 -0.624 -18.476 1.00 20.77 187 GLN P N 1
ATOM 3729 C CA . GLN C 3 25 ? -7.111 0.253 -19.613 1.00 22.71 18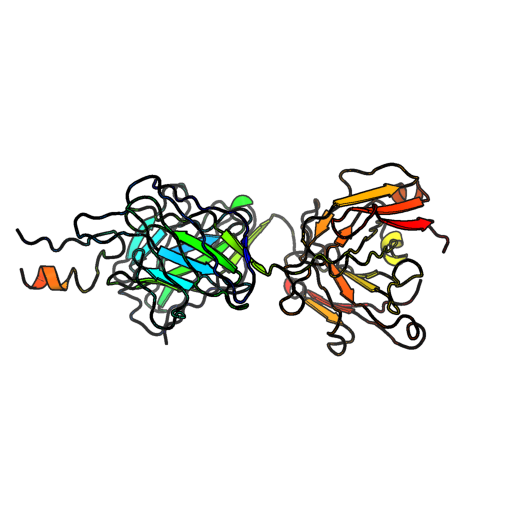7 GLN P CA 1
ATOM 3730 C C . GLN C 3 25 ? -8.016 -0.037 -20.810 1.00 25.14 187 GLN P C 1
ATOM 3731 O O . GLN C 3 25 ? -8.186 0.821 -21.678 1.00 26.00 187 GLN P O 1
#

Nearest PDB structures (foldseek):
  5tgb-assembly2_A  TM=9.612E-01  e=7.911E-38  Homo sapiens
  5f7e-assembly1_H  TM=9.708E-01  e=2.523E-37  Homo sapiens
  6u9s-assembly1_A  TM=9.641E-01  e=1.515E-36  Mus musculus
  6u6u-assembly1_H  TM=7.286E-01  e=3.588E-38  Homo sapiens
  5ob5-assembly1_H  TM=7.092E-01  e=3.229E-38  Homo sapiens

Solvent-accessible surface area: 21196 Å² total; per-residue (Å²): 179,34,80,12,84,10,41,54,81,74,58,44,118,76,57,34,55,4,114,1,25,0,107,6,53,50,44,57,16,25,148,5,0,0,0,0,0,16,36,11,110,90,111,14,10,42,2,0,0,3,5,15,3,22,100,40,50,41,31,92,8,63,104,6,186,76,29,9,64,4,52,34,49,122,103,57,32,9,0,50,0,49,0,42,63,3,112,79,95,0,34,1,40,1,10,0,0,35,1,27,19,106,5,81,0,0,41,78,29,0,104,11,2,70,0,22,11,22,87,18,81,79,84,21,11,46,7,15,27,3,22,2,22,81,54,0,54,42,90,55,53,0,0,0,0,0,6,0,15,37,0,3,15,76,85,17,78,26,43,2,33,98,38,91,39,102,88,36,43,31,59,2,65,25,32,96,28,130,79,19,30,20,14,16,5,0,1,0,36,5,76,39,113,36,28,76,125,81,73,11,58,0,30,3,33,0,145,56,32,136,35,163,42,99,45,103,4,96,64,166,131,6,91,11,48,22,83,46,144,56,40,62,5,49,60,38,94,94,12,56,5,42,5,131,9,75,106,46,0,103,52,122,74,58,61,10,5,0,0,0,0,0,20,52,93,94,95,29,5,60,7,5,0,38,24,31,64,58,52,33,116,77,17,55,134,58,5,52,7,65,40,59,18,51,78,3,46,1,104,4,61,133,1,58,51,112,2,30,5,34,0,8,0,0,0,0,24,58,62,23,2,26,20,1,54,6,0,67,4,16,24,116,75,102,69,21,42,10,40,9,3,0,0,45,14,20,115,83,2,26,181,78,34,39,0,2,0,0,0,0,0,11,60,0,19,32,74,152,27,120,22,50,5,33,2,67,121,56,117,49,116,80,36,43,77,86,11,46,16,104,32,48,115,196,60,15,6,5,0,8,6,2,25,0,53,23,53,70,73,69,5,85,158,67,109,45,0,7,0,32,0,43,9,128,30,36,128,66,69,49,69,55,45,11,63,81,82,102,133,223,154,112,8,104,39,34,7,30,1,20,80,46,2,90,70,17,112,139,23,111,84,112,136

B-factor: mean 27.01, std 13.65, range [9.05, 91.61]

Radius of gyration: 25.7 Å; Cα contacts (8 Å, |Δi|>4): 1300; chains: 3; bounding box: 74×47×73 Å

Secondary structure (DSSP, 8-state):
--EEEEPPPEEE-TT--EEEEEEEESS-GGGS-EEEEEE-TT--EEEEEEEETTTTEEEE-TTS-S-EEEEEETTTTEEEEEE-S--GGG-EEEEEEEEETTTTEEEEE---EEEEE--PPPBPPEEEEE---TTSEETTEEEEEEEEEEEBSS--EEEEGGGTB-TTEEEPPPEE-TTS-EEEEEEEEEEGGGTTT--EEEEEEEGGGTEEEEEEE---/---EEEE-SEEEE-TTS-EEEEEEESS--B-TTS-B-EEEEEE-TTS-EEEEEETTTEEPTTS-TTEEEEE-SSEEEEEESS--GGG-EEEEEEE-SSSSPEE---EEEEE----BPPEEEEEPPPHHHHHTTEEEEEEEEEEEBSS--EEEEEETTEE--SSEEEEEPPPPTTT--EEEEEEEEEEHHHHHT--EEEEEEE-TT-SS-EEEEEETTB-/----S-SSGGGTT-HHHHHHHHT-